Protein AF-A0A7S4R9F2-F1 (afdb_monomer_lite)

Radius of gyration: 23.57 Å; chains: 1; bounding box: 58×62×64 Å

pLDDT: mean 73.31, std 16.45, range [23.2, 95.12]

Foldseek 3Di:
DEKAKAKWFFQDDDDPWDWDDFQDDPVNLCVVLVVVVAQKWKADARTIGGHNDCARIDGDDVVQQADFGPDQDDPQATATRAHPDRIIIMIGDFPDFQPQQPWAADPLLQKTKTKTWHFDWDADPVRDIDTPFIWIFTWIARNVPRYTLHRHGHGPRATWGQWFQQPVQQWIKTKGWHDDPPDDQQDFTWIWIKIWHFPDSHSRDTDTDIDIGTDPCVPVLNVPQDPCNRGPVQVVVQSNQKAWEAQNLLQKIKIKRKAWDFPAFDPPPDGHTDTDPPQIWIWMWIAQPDPPDPPGTQGIGTGSWRFRHWYAQNVQQWIWTFTQDPVVRDTFIFTQWGWDDDVPDSDIHTDGDDDDDVVGGDDCPPPVCVPPPDDDDHNDRDDDD

Secondary structure (DSSP, 8-state):
--EEEEEEEESSS-----PPPS---HHHHHHHHHHTT-SEEEEETTEEEEES--TTEEE--GGGS-PBPSSPBGGGB--B---SSSEEEEEEE-SEE-TT---EEETTTTEEEEEEEEEEEEE-TTS-EEEEEEEEEEEEEETTT-SB-SSSPEE-SSEEEEEEEETTTTEEEEEEE---TT--TTPPP--EEEEEEE--SSGGG--EEEEEEE--TTSHHHHTS-GGGGSHHHHHHHHHH--EEEETTTTEEEEEEEE--EEEEETTSTTEEEE-TTS-EEEEEEEE--TT-S--EEEEEEESSEEEEEEEETTTTEEEEEEEETTTTEEEEEEEEEEEEPTT-S-EEEEE----HHHHB--TTSHHHHTS----SSSB-----

InterPro domains:
  IPR002889 Carbohydrate-binding WSC [PF01822] (12-83)
  IPR002889 Carbohydrate-binding WSC [PS51212] (1-94)
  IPR002889 Carbohydrate-binding WSC [SM00321] (7-94)

Structure (mmCIF, N/CA/C/O backbone):
data_AF-A0A7S4R9F2-F1
#
_entry.id   AF-A0A7S4R9F2-F1
#
loop_
_atom_site.group_PDB
_atom_site.id
_atom_site.type_symbol
_atom_site.label_atom_id
_atom_site.label_alt_id
_atom_site.label_comp_id
_atom_site.label_asym_id
_atom_site.label_entity_id
_atom_site.label_seq_id
_atom_site.pdbx_PDB_ins_code
_atom_site.Cartn_x
_atom_site.Cartn_y
_atom_site.Cartn_z
_atom_site.occupancy
_atom_site.B_iso_or_equiv
_atom_site.auth_seq_id
_atom_site.auth_comp_id
_atom_site.auth_asym_id
_atom_site.auth_atom_id
_atom_site.pdbx_PDB_model_num
ATOM 1 N N . ARG A 1 1 ? 19.552 -5.681 -4.177 1.00 35.41 1 ARG A N 1
ATOM 2 C CA . ARG A 1 1 ? 19.694 -4.278 -4.657 1.00 35.41 1 ARG A CA 1
ATOM 3 C C . ARG A 1 1 ? 18.880 -4.157 -5.921 1.00 35.41 1 ARG A C 1
ATOM 5 O O . ARG A 1 1 ? 18.944 -5.069 -6.739 1.00 35.41 1 ARG A O 1
ATOM 12 N N . ALA A 1 2 ? 18.025 -3.148 -5.997 1.00 32.84 2 ALA A N 1
ATOM 13 C CA . ALA A 1 2 ? 16.832 -3.223 -6.812 1.00 32.84 2 ALA A CA 1
ATOM 14 C C . ALA A 1 2 ? 16.840 -2.206 -7.950 1.00 32.84 2 ALA A C 1
ATOM 16 O O . ALA A 1 2 ? 16.777 -1.005 -7.709 1.00 32.84 2 ALA A O 1
ATOM 17 N N . ALA A 1 3 ? 16.939 -2.714 -9.181 1.00 36.19 3 ALA A N 1
ATOM 18 C CA . ALA A 1 3 ? 16.943 -1.911 -10.389 1.00 36.19 3 ALA A CA 1
ATOM 19 C C . ALA A 1 3 ? 15.542 -1.878 -11.017 1.00 36.19 3 ALA A C 1
ATOM 21 O O . ALA A 1 3 ? 15.025 -2.907 -11.448 1.00 36.19 3 ALA A O 1
ATOM 22 N N . ALA A 1 4 ? 14.958 -0.690 -11.089 1.00 38.25 4 ALA A N 1
ATOM 23 C CA . ALA A 1 4 ? 13.775 -0.375 -11.863 1.00 38.25 4 ALA A CA 1
ATOM 24 C C . ALA A 1 4 ? 14.193 0.112 -13.246 1.00 38.25 4 ALA A C 1
ATOM 26 O O . ALA A 1 4 ? 15.231 0.750 -13.426 1.00 38.25 4 ALA A O 1
ATOM 27 N N . ALA A 1 5 ? 13.399 -0.185 -14.256 1.00 42.94 5 ALA A N 1
ATOM 28 C CA . ALA A 1 5 ? 13.866 -0.082 -15.615 1.00 42.94 5 ALA A CA 1
ATOM 29 C C . ALA A 1 5 ? 12.990 0.922 -16.418 1.00 42.94 5 ALA A C 1
ATOM 31 O O . ALA A 1 5 ? 11.841 1.167 -16.064 1.00 42.94 5 ALA A O 1
ATOM 32 N N . ALA A 1 6 ? 13.500 1.573 -17.477 1.00 46.72 6 ALA A N 1
ATOM 33 C CA . ALA A 1 6 ? 12.680 2.357 -18.426 1.00 46.72 6 ALA A CA 1
ATOM 34 C C . ALA A 1 6 ? 12.941 1.970 -19.890 1.00 46.72 6 ALA A C 1
ATOM 36 O O . ALA A 1 6 ? 14.077 1.686 -20.263 1.00 46.72 6 ALA A O 1
ATOM 37 N N . LEU A 1 7 ? 11.893 1.960 -20.718 1.00 46.97 7 LEU A N 1
ATOM 38 C CA . LEU A 1 7 ? 11.946 1.519 -22.116 1.00 46.97 7 LEU A CA 1
ATOM 39 C C . LEU A 1 7 ? 11.982 2.726 -23.025 1.00 46.97 7 LEU A C 1
ATOM 41 O O . LEU A 1 7 ? 11.041 3.522 -23.040 1.00 46.97 7 LEU A O 1
ATOM 45 N N . LEU A 1 8 ? 13.100 2.898 -23.729 1.00 49.19 8 LEU A N 1
ATOM 46 C CA . LEU A 1 8 ? 13.343 4.133 -24.447 1.00 49.19 8 LEU A CA 1
ATOM 47 C C . LEU A 1 8 ? 13.969 3.932 -25.830 1.00 49.19 8 LEU A C 1
ATOM 49 O O . LEU A 1 8 ? 14.827 3.073 -26.022 1.00 49.19 8 LEU A O 1
ATOM 53 N N . ARG A 1 9 ? 13.605 4.804 -26.774 1.00 44.47 9 ARG A N 1
ATOM 54 C CA . ARG A 1 9 ? 14.249 4.936 -28.089 1.00 44.47 9 ARG A CA 1
ATOM 55 C C . ARG A 1 9 ? 15.193 6.132 -28.124 1.00 44.47 9 ARG A C 1
ATOM 57 O O . ARG A 1 9 ? 14.797 7.217 -27.701 1.00 44.47 9 ARG A O 1
ATOM 64 N N . ALA A 1 10 ? 16.400 5.958 -28.662 1.00 51.91 10 ALA A N 1
ATOM 65 C CA . ALA A 1 10 ? 17.353 7.059 -28.809 1.00 51.91 10 ALA A CA 1
ATOM 66 C C . ALA A 1 10 ? 16.898 8.082 -29.876 1.00 51.91 10 ALA A C 1
ATOM 68 O O . ALA A 1 10 ? 16.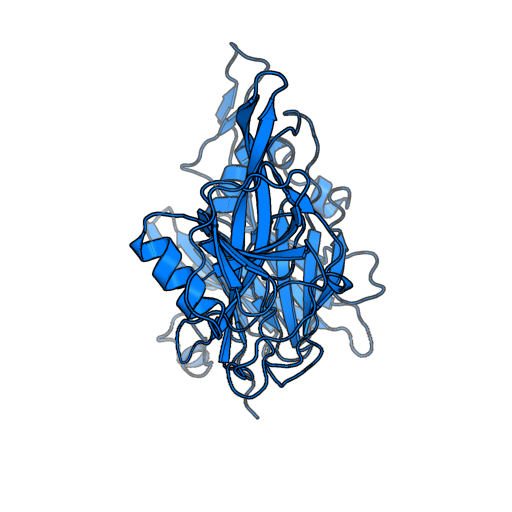491 7.701 -30.974 1.00 51.91 10 ALA A O 1
ATOM 69 N N . THR A 1 11 ? 16.978 9.382 -29.574 1.00 45.41 11 THR A N 1
ATOM 70 C CA . THR A 1 11 ? 16.598 10.482 -30.485 1.00 45.41 11 THR A CA 1
ATOM 71 C C . THR A 1 11 ? 17.783 11.103 -31.227 1.00 45.41 11 THR A C 1
ATOM 73 O O . THR A 1 11 ? 17.581 11.747 -32.255 1.00 45.41 11 THR A O 1
ATOM 76 N N . THR A 1 12 ? 19.019 10.887 -30.759 1.00 47.91 12 THR A N 1
ATOM 77 C CA . THR A 1 12 ? 20.265 11.351 -31.396 1.00 47.91 12 THR A CA 1
ATOM 78 C C . THR A 1 12 ? 21.432 10.389 -31.133 1.00 47.91 12 THR A C 1
ATOM 80 O O . THR A 1 12 ? 21.578 9.841 -30.043 1.00 47.91 12 THR A O 1
ATOM 83 N N . THR A 1 13 ? 22.287 10.183 -32.141 1.00 43.91 13 THR A N 1
ATOM 84 C CA . THR A 1 13 ? 23.328 9.132 -32.211 1.00 43.91 13 THR A CA 1
ATOM 85 C C . THR A 1 13 ? 24.638 9.453 -31.475 1.00 43.91 13 THR A C 1
ATOM 87 O O . THR A 1 13 ? 25.680 8.879 -31.783 1.00 43.91 13 THR A O 1
ATOM 90 N N . THR A 1 14 ? 24.629 10.380 -30.520 1.00 42.19 14 THR A N 1
ATOM 91 C CA . THR A 1 14 ? 25.830 10.803 -29.782 1.00 42.19 14 THR A CA 1
ATOM 92 C C . THR A 1 14 ? 25.639 10.632 -28.283 1.00 42.19 14 THR A C 1
ATOM 94 O O . THR A 1 14 ? 25.593 11.584 -27.509 1.00 42.19 14 THR A O 1
ATOM 97 N N . THR A 1 15 ? 25.551 9.381 -27.852 1.00 46.16 15 THR A N 1
ATOM 98 C CA . THR A 1 15 ? 25.905 8.997 -26.487 1.00 46.16 15 THR A CA 1
ATOM 99 C C . THR A 1 15 ? 27.389 8.632 -26.480 1.00 46.16 15 THR A C 1
ATOM 101 O O . THR A 1 15 ? 27.856 7.834 -27.287 1.00 46.16 15 THR A O 1
ATOM 104 N N . THR A 1 16 ? 28.171 9.250 -25.596 1.00 41.84 16 THR A N 1
ATOM 105 C CA . THR A 1 16 ? 29.526 8.794 -25.261 1.00 41.84 16 THR A CA 1
ATOM 106 C C . THR A 1 16 ? 29.405 7.425 -24.602 1.00 41.84 16 THR A C 1
ATOM 108 O O . THR A 1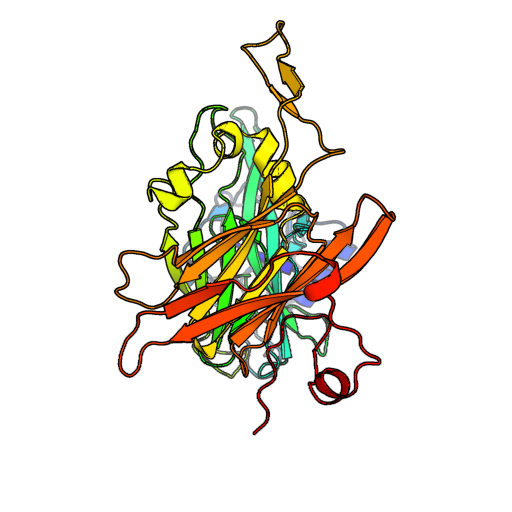 16 ? 29.172 7.323 -23.402 1.00 41.84 16 THR A O 1
ATOM 111 N N . THR A 1 17 ? 29.457 6.374 -25.415 1.00 48.97 17 THR A N 1
ATOM 112 C CA . THR A 1 17 ? 29.222 4.991 -25.001 1.00 48.97 17 THR A CA 1
ATOM 113 C C . THR A 1 17 ? 30.535 4.234 -24.907 1.00 48.97 17 THR A C 1
ATOM 115 O O . THR A 1 17 ? 31.185 3.994 -25.924 1.00 48.97 17 THR A O 1
ATOM 118 N N . THR A 1 18 ? 30.900 3.798 -23.705 1.00 50.59 18 THR A N 1
ATOM 119 C CA . THR A 1 18 ? 31.912 2.754 -23.527 1.00 50.59 18 THR A CA 1
ATOM 120 C C . THR A 1 18 ? 31.219 1.410 -23.741 1.00 50.59 18 THR A C 1
ATOM 122 O O . THR A 1 18 ? 30.447 0.974 -22.894 1.00 50.59 18 THR A O 1
ATOM 125 N N . THR A 1 19 ? 31.422 0.777 -24.898 1.00 52.66 19 THR A N 1
ATOM 126 C CA . THR A 1 19 ? 30.889 -0.566 -25.173 1.00 52.66 19 THR A CA 1
ATOM 127 C C . THR A 1 19 ? 31.690 -1.610 -24.401 1.00 52.66 19 THR A C 1
ATOM 129 O O . THR A 1 19 ? 32.893 -1.755 -24.617 1.00 52.66 19 THR A O 1
ATOM 132 N N . LEU A 1 20 ? 31.015 -2.321 -23.505 1.00 57.25 20 LEU A N 1
ATOM 133 C CA . LEU A 1 20 ? 31.556 -3.409 -22.688 1.00 57.25 20 LEU A CA 1
ATOM 134 C C . LEU A 1 20 ? 31.376 -4.779 -23.386 1.00 57.25 20 LEU A C 1
ATOM 136 O O . LEU A 1 20 ? 30.628 -4.854 -24.364 1.00 57.25 20 LEU A O 1
ATOM 140 N N . PRO A 1 21 ? 32.081 -5.850 -22.954 1.00 53.88 21 PRO A N 1
ATOM 141 C CA . PRO A 1 21 ? 32.086 -7.136 -23.656 1.00 53.88 21 PRO A CA 1
ATOM 142 C C . PRO A 1 21 ? 30.691 -7.745 -23.871 1.00 53.88 21 PRO A C 1
ATOM 144 O O . PRO A 1 21 ? 29.784 -7.579 -23.061 1.00 53.88 21 PRO A O 1
ATOM 147 N N . ALA A 1 22 ? 30.543 -8.463 -24.988 1.00 55.66 22 ALA A N 1
ATOM 148 C CA . ALA A 1 22 ? 29.293 -9.087 -25.406 1.00 55.66 22 ALA A CA 1
ATOM 149 C C . ALA A 1 22 ? 28.888 -10.241 -24.471 1.00 55.66 22 ALA A C 1
ATOM 151 O O . ALA A 1 22 ? 29.728 -11.062 -24.109 1.00 55.66 22 ALA A O 1
ATOM 152 N N . ALA A 1 23 ? 27.585 -10.310 -24.180 1.00 55.31 23 ALA A N 1
ATOM 153 C CA . ALA A 1 23 ? 26.883 -11.237 -23.279 1.00 55.31 23 ALA A CA 1
ATOM 154 C C . ALA A 1 23 ? 26.748 -10.766 -21.820 1.00 55.31 23 ALA A C 1
ATOM 156 O O . ALA A 1 23 ? 26.814 -11.571 -20.896 1.00 55.31 23 ALA A O 1
ATOM 157 N N . MET A 1 24 ? 26.498 -9.469 -21.620 1.00 65.62 24 MET A N 1
ATOM 158 C CA . MET A 1 24 ? 26.121 -8.949 -20.306 1.00 65.62 24 MET A CA 1
ATOM 159 C C . MET A 1 24 ? 24.630 -9.128 -20.049 1.00 65.62 24 MET A C 1
ATOM 161 O O . MET A 1 24 ? 23.793 -8.725 -20.858 1.00 65.62 24 MET A O 1
ATOM 165 N N . ASP A 1 25 ? 24.307 -9.708 -18.897 1.00 72.75 25 ASP A N 1
ATOM 166 C CA . ASP A 1 25 ? 22.967 -9.609 -18.338 1.00 72.75 25 ASP A CA 1
ATOM 167 C C . ASP A 1 25 ? 22.758 -8.226 -17.675 1.00 72.75 25 ASP A C 1
ATOM 169 O O . ASP A 1 25 ? 23.725 -7.529 -17.354 1.00 72.75 25 ASP A O 1
ATOM 173 N N . PRO A 1 26 ? 21.505 -7.794 -17.458 1.00 74.62 26 PRO A N 1
ATOM 174 C CA . PRO A 1 26 ? 21.222 -6.502 -16.842 1.00 74.62 26 PRO A CA 1
ATOM 175 C C . PRO A 1 26 ? 21.815 -6.257 -15.459 1.00 74.62 26 PRO A C 1
ATOM 177 O O . PRO A 1 26 ? 22.094 -5.104 -15.148 1.00 74.62 26 PRO A O 1
ATOM 180 N N . VAL A 1 27 ? 22.027 -7.289 -14.637 1.00 73.31 27 VAL A N 1
ATOM 181 C CA . VAL A 1 27 ? 22.677 -7.114 -13.329 1.00 73.31 27 VAL A CA 1
ATOM 182 C C . VAL A 1 27 ? 24.151 -6.846 -13.522 1.00 73.31 27 VAL A C 1
ATOM 184 O O . VAL A 1 27 ? 24.624 -5.843 -13.020 1.00 73.31 27 VAL A O 1
ATOM 187 N N . GLN A 1 28 ? 24.844 -7.628 -14.345 1.00 77.00 28 GLN A N 1
ATOM 188 C CA . GLN A 1 28 ? 26.242 -7.347 -14.666 1.00 77.00 28 GLN A CA 1
ATOM 189 C C . GLN A 1 28 ? 26.408 -5.957 -15.284 1.00 77.00 28 GLN A C 1
ATOM 191 O O . GLN A 1 28 ? 27.326 -5.224 -14.930 1.00 77.00 28 GLN A O 1
ATOM 196 N N . CYS A 1 29 ? 25.505 -5.570 -16.188 1.00 77.94 29 CYS A N 1
ATOM 197 C CA . CYS A 1 29 ? 25.522 -4.237 -16.776 1.00 77.94 29 CYS A CA 1
ATOM 198 C C . CYS A 1 29 ? 25.295 -3.146 -15.715 1.00 77.94 29 CYS A C 1
ATOM 200 O O . CYS A 1 29 ? 26.031 -2.162 -15.689 1.00 77.94 29 CYS A O 1
ATOM 202 N N . SER A 1 30 ? 24.330 -3.344 -14.811 1.00 78.38 30 SER A N 1
ATOM 203 C CA . SER A 1 30 ? 24.055 -2.423 -13.701 1.00 78.38 30 SER A CA 1
ATOM 204 C C . SER A 1 30 ? 25.239 -2.316 -12.744 1.00 78.38 30 SER A C 1
ATOM 206 O O . SER A 1 30 ? 25.692 -1.205 -12.496 1.00 78.38 30 SER A O 1
ATOM 208 N N . ASP A 1 31 ? 25.809 -3.440 -12.309 1.00 76.00 31 ASP A N 1
ATOM 209 C CA . ASP A 1 31 ? 26.968 -3.503 -11.414 1.00 76.00 31 ASP A CA 1
ATOM 210 C C . ASP A 1 31 ? 28.178 -2.777 -12.019 1.00 76.00 31 ASP A C 1
ATOM 212 O O . ASP A 1 31 ? 28.886 -2.026 -11.342 1.00 76.00 31 ASP A O 1
ATOM 216 N N . ILE A 1 32 ? 28.417 -2.957 -13.323 1.00 82.06 32 ILE A N 1
ATOM 217 C CA . ILE A 1 32 ? 29.512 -2.271 -14.008 1.00 82.06 32 ILE A CA 1
ATOM 218 C C . ILE A 1 32 ? 29.232 -0.771 -14.103 1.00 82.06 32 ILE A C 1
ATOM 220 O O . ILE A 1 32 ? 30.123 0.025 -13.795 1.00 82.06 32 ILE A O 1
ATOM 224 N N . CYS A 1 33 ? 28.025 -0.360 -14.493 1.00 77.81 33 CYS A N 1
ATOM 225 C CA . CYS A 1 33 ? 27.679 1.057 -14.558 1.00 77.81 33 CYS A CA 1
ATOM 226 C C . CYS A 1 33 ? 27.759 1.729 -13.181 1.00 77.81 33 CYS A C 1
ATOM 228 O O . CYS A 1 33 ? 28.350 2.806 -13.077 1.00 77.81 33 CYS A O 1
ATOM 230 N N . GLU A 1 34 ? 27.291 1.060 -12.126 1.00 76.94 34 GLU A N 1
ATOM 231 C CA . GLU A 1 34 ? 27.415 1.503 -10.735 1.00 76.94 34 GLU A CA 1
ATOM 232 C C . GLU A 1 34 ? 28.893 1.665 -10.349 1.00 76.94 34 GLU A C 1
ATOM 234 O O . GLU A 1 34 ? 29.295 2.726 -9.863 1.00 76.94 34 GLU A O 1
ATOM 239 N N . SER A 1 35 ? 29.743 0.671 -10.652 1.00 80.12 35 SER A N 1
ATOM 240 C CA . SER A 1 35 ? 31.187 0.728 -10.367 1.00 80.12 35 SER A CA 1
ATOM 241 C C . SER A 1 35 ? 31.888 1.905 -11.059 1.00 80.12 35 SER A C 1
ATOM 243 O O . SER A 1 35 ? 32.850 2.471 -10.533 1.00 80.12 35 SER A O 1
ATOM 245 N N . MET A 1 36 ? 31.362 2.322 -12.213 1.00 82.94 36 MET A N 1
ATOM 246 C CA . MET A 1 36 ? 31.824 3.478 -12.980 1.00 82.94 36 MET A CA 1
ATOM 247 C C . MET A 1 36 ? 31.115 4.787 -12.596 1.00 82.94 36 MET A C 1
ATOM 249 O O . MET A 1 36 ? 31.380 5.819 -13.210 1.00 82.94 36 MET A O 1
ATOM 253 N N . ARG A 1 37 ? 30.251 4.775 -11.572 1.00 81.25 37 ARG A N 1
ATOM 254 C CA . ARG A 1 37 ? 29.457 5.920 -11.088 1.00 81.25 37 ARG A CA 1
ATOM 255 C C . ARG A 1 37 ? 28.469 6.476 -12.119 1.00 81.25 37 ARG A C 1
ATOM 257 O O . ARG A 1 37 ? 28.209 7.680 -12.164 1.00 81.25 37 ARG A O 1
ATOM 264 N N . PHE A 1 38 ? 27.906 5.600 -12.940 1.00 78.44 38 PHE A N 1
ATOM 265 C CA . PHE A 1 38 ? 26.765 5.902 -13.794 1.00 78.44 38 PHE A CA 1
ATOM 266 C C . PHE A 1 38 ? 25.489 5.351 -13.140 1.00 78.44 38 PHE A C 1
ATOM 268 O O . PHE A 1 38 ? 25.434 4.156 -12.867 1.00 78.44 38 PHE A O 1
ATOM 275 N N . PRO A 1 39 ? 24.459 6.184 -12.911 1.00 71.19 39 PRO A N 1
ATOM 276 C CA . PRO A 1 39 ? 23.239 5.768 -12.212 1.00 71.19 39 PRO A CA 1
ATOM 277 C C . PRO A 1 39 ? 22.301 4.898 -13.062 1.00 71.19 39 PRO A C 1
ATOM 279 O O . PRO A 1 39 ? 21.331 4.353 -12.546 1.00 71.19 39 PRO A O 1
ATOM 282 N N . ILE A 1 40 ? 22.537 4.810 -14.375 1.00 75.12 40 ILE A N 1
ATOM 283 C CA . ILE A 1 40 ? 21.644 4.132 -15.313 1.00 75.12 40 ILE A CA 1
ATOM 284 C C . ILE A 1 40 ? 22.456 3.192 -16.207 1.00 75.12 40 ILE A C 1
ATOM 286 O O . ILE A 1 40 ? 23.422 3.607 -16.851 1.00 75.12 40 ILE A O 1
ATOM 290 N N . ALA A 1 41 ? 22.007 1.948 -16.304 1.00 79.69 41 ALA A N 1
ATOM 291 C CA . ALA A 1 41 ? 22.511 0.919 -17.198 1.00 79.69 41 ALA A CA 1
ATOM 292 C C . ALA A 1 41 ? 21.502 0.649 -18.320 1.00 79.69 41 ALA A C 1
ATOM 294 O O . ALA A 1 41 ? 20.376 0.254 -18.075 1.00 79.69 41 ALA A O 1
ATOM 295 N N . GLY A 1 42 ? 21.875 0.873 -19.570 1.00 83.12 42 GLY A N 1
ATOM 296 C CA . GLY A 1 42 ? 21.072 0.580 -20.750 1.00 83.12 42 GLY A CA 1
ATOM 297 C C . GLY A 1 42 ? 21.542 -0.678 -21.457 1.00 83.12 42 GLY A C 1
ATOM 298 O O . GLY A 1 42 ? 22.736 -0.848 -21.681 1.00 83.12 42 GLY A O 1
ATOM 299 N N . LEU A 1 43 ? 20.607 -1.523 -21.879 1.00 81.00 43 LEU A N 1
ATOM 300 C CA . LEU A 1 43 ? 20.881 -2.674 -22.730 1.00 81.00 43 LEU A CA 1
ATOM 301 C C . LEU A 1 43 ? 20.220 -2.525 -24.097 1.00 81.00 43 LEU A C 1
ATOM 303 O O . LEU A 1 43 ? 19.062 -2.124 -24.195 1.00 81.00 43 LEU A O 1
ATOM 307 N N . ARG A 1 44 ? 20.979 -2.872 -25.142 1.00 85.38 44 ARG A N 1
ATOM 308 C CA . ARG A 1 44 ? 20.517 -3.011 -26.533 1.00 85.38 44 ARG A CA 1
ATOM 309 C C . ARG A 1 44 ? 21.137 -4.267 -27.141 1.00 85.38 44 ARG A C 1
ATOM 311 O O . ARG A 1 44 ? 22.321 -4.289 -27.506 1.00 85.38 44 ARG A O 1
ATOM 318 N N . GLY A 1 45 ? 20.343 -5.324 -27.228 1.00 79.94 45 GLY A N 1
ATOM 319 C CA . GLY A 1 45 ? 20.824 -6.692 -27.350 1.00 79.94 45 GLY A CA 1
ATOM 320 C C . GLY A 1 45 ? 21.820 -7.021 -26.234 1.00 79.94 45 GLY A C 1
ATOM 321 O O . GLY A 1 45 ? 21.631 -6.680 -25.073 1.00 79.94 45 GLY A O 1
ATOM 322 N N . MET A 1 46 ? 22.944 -7.623 -26.606 1.00 77.38 46 MET A N 1
ATOM 323 C CA . MET A 1 46 ? 24.011 -7.995 -25.668 1.00 77.38 46 MET A CA 1
ATOM 324 C C . MET A 1 46 ? 24.935 -6.837 -25.253 1.00 77.38 46 MET A C 1
ATOM 326 O O . MET A 1 46 ? 25.935 -7.079 -24.578 1.00 77.38 46 MET A O 1
ATOM 330 N N . ASN A 1 47 ? 24.664 -5.612 -25.710 1.00 84.19 47 ASN A N 1
ATOM 331 C CA . ASN A 1 47 ? 25.519 -4.460 -25.444 1.00 84.19 47 ASN A CA 1
ATOM 332 C C . ASN A 1 47 ? 25.032 -3.714 -24.204 1.00 84.19 47 ASN A C 1
ATOM 334 O O . ASN A 1 47 ? 23.863 -3.329 -24.142 1.00 84.19 47 ASN A O 1
ATOM 338 N N . CYS A 1 48 ? 25.954 -3.462 -23.278 1.00 82.62 48 CYS A N 1
ATOM 339 C CA . CYS A 1 48 ? 25.741 -2.637 -22.097 1.00 82.62 48 CYS A CA 1
ATOM 340 C C . CYS A 1 48 ? 26.194 -1.189 -22.341 1.00 82.62 48 CYS A C 1
ATOM 342 O O . CYS A 1 48 ? 27.236 -0.946 -22.957 1.00 82.62 48 CYS A O 1
ATOM 344 N N . TYR A 1 49 ? 25.417 -0.237 -21.831 1.00 86.06 49 TYR A N 1
ATOM 345 C CA . TYR A 1 49 ? 25.628 1.198 -21.957 1.00 86.06 49 TYR A CA 1
ATOM 346 C C . TYR A 1 49 ? 25.446 1.874 -20.608 1.00 86.06 49 TYR A C 1
ATOM 348 O O . TYR A 1 49 ? 24.394 1.754 -20.000 1.00 86.06 49 TYR A O 1
ATOM 356 N N . CYS A 1 50 ? 26.419 2.658 -20.168 1.00 84.25 50 CYS A N 1
ATOM 357 C CA . CYS A 1 50 ? 26.300 3.401 -18.919 1.00 84.25 50 CYS A CA 1
ATOM 358 C C . CYS A 1 50 ? 25.930 4.854 -19.203 1.00 84.25 50 CYS A C 1
ATOM 360 O O . CYS A 1 50 ? 26.576 5.529 -20.006 1.00 84.25 50 CYS A O 1
ATOM 362 N N . LEU A 1 51 ? 24.844 5.318 -18.589 1.00 78.12 51 LEU A N 1
ATOM 363 C CA . LEU A 1 51 ? 24.210 6.596 -18.881 1.00 78.12 51 LEU A CA 1
ATOM 364 C C . LEU A 1 51 ? 24.144 7.452 -17.615 1.00 78.12 51 LEU A C 1
ATOM 366 O O . LEU A 1 51 ? 23.781 6.985 -16.540 1.00 78.12 51 LEU A O 1
ATOM 370 N N . HIS A 1 52 ? 24.464 8.739 -17.755 1.00 77.06 52 HIS A N 1
ATOM 371 C CA . HIS A 1 52 ? 24.213 9.727 -16.702 1.00 77.06 52 HIS A CA 1
ATOM 372 C C . HIS A 1 52 ? 22.779 10.263 -16.739 1.00 77.06 52 HIS A C 1
ATOM 374 O O . HIS A 1 52 ? 22.318 10.853 -15.770 1.00 77.06 52 HIS A O 1
ATOM 380 N N . SER A 1 53 ? 22.083 10.120 -17.872 1.00 69.56 53 SER A N 1
ATOM 381 C CA . SER A 1 53 ? 20.747 10.680 -18.055 1.00 69.56 53 SER A CA 1
ATOM 382 C C . SER A 1 53 ? 19.977 10.015 -19.196 1.00 69.56 53 SER A C 1
ATOM 384 O O . SER A 1 53 ? 20.560 9.498 -20.150 1.00 69.56 53 SER A O 1
ATOM 386 N N . ARG A 1 54 ? 18.647 10.132 -19.125 1.00 73.44 54 ARG A N 1
ATOM 387 C CA . ARG A 1 54 ? 17.660 9.711 -20.129 1.00 73.44 54 ARG A CA 1
ATOM 388 C C . ARG A 1 54 ? 17.328 10.809 -21.161 1.00 73.44 54 ARG A C 1
ATOM 390 O O . ARG A 1 54 ? 16.316 10.722 -21.837 1.00 73.44 54 ARG A O 1
ATOM 397 N N . ARG A 1 55 ? 18.129 11.877 -21.289 1.00 65.44 55 ARG A N 1
ATOM 398 C CA . ARG A 1 55 ? 17.806 13.043 -22.152 1.00 65.44 55 ARG A CA 1
ATOM 399 C C . ARG A 1 55 ? 17.483 12.689 -23.601 1.00 65.44 55 ARG A C 1
ATOM 401 O O . ARG A 1 55 ? 16.539 13.216 -24.177 1.00 65.44 55 ARG A O 1
ATOM 408 N N . ASN A 1 56 ? 18.308 11.837 -24.195 1.00 69.75 56 ASN A N 1
ATOM 409 C CA . ASN A 1 56 ? 18.251 11.541 -25.625 1.00 69.75 56 ASN A CA 1
ATOM 410 C C . ASN A 1 56 ? 17.356 10.338 -25.901 1.00 69.75 56 ASN A C 1
ATOM 412 O O . ASN A 1 56 ? 17.603 9.591 -26.837 1.00 69.75 56 ASN A O 1
ATOM 416 N N . PHE A 1 57 ? 16.368 10.117 -25.044 1.00 70.12 57 PHE A N 1
ATOM 417 C CA . PHE A 1 57 ? 15.585 8.907 -25.007 1.00 70.12 57 PHE A CA 1
ATOM 418 C C . PHE A 1 57 ? 14.099 9.251 -24.897 1.00 70.12 57 PHE A C 1
ATOM 420 O O . PHE A 1 57 ? 13.706 10.135 -24.140 1.00 70.12 57 PHE A O 1
ATOM 427 N N . THR A 1 58 ? 13.261 8.562 -25.664 1.00 69.75 58 THR A N 1
ATOM 428 C CA . THR A 1 58 ? 11.802 8.743 -25.653 1.00 69.75 58 THR A CA 1
ATOM 429 C C . THR A 1 58 ? 11.124 7.463 -25.202 1.00 69.75 58 THR A C 1
ATOM 431 O O . THR A 1 58 ? 11.507 6.404 -25.684 1.00 69.75 58 THR A O 1
ATOM 434 N N . ALA A 1 59 ? 10.135 7.564 -24.306 1.00 68.38 59 ALA A N 1
ATOM 435 C CA . ALA A 1 59 ? 9.317 6.434 -23.856 1.00 68.38 59 ALA A CA 1
ATOM 436 C C . ALA A 1 59 ? 8.662 5.723 -25.038 1.00 68.38 59 ALA A C 1
ATOM 438 O O . ALA A 1 59 ? 8.103 6.367 -25.927 1.00 68.38 59 ALA A O 1
ATOM 439 N N . VAL A 1 60 ? 8.763 4.399 -25.040 1.00 69.56 60 VAL A N 1
ATOM 440 C CA . VAL A 1 60 ? 8.192 3.526 -26.067 1.00 69.56 60 VAL A CA 1
ATOM 441 C C . VAL A 1 60 ? 7.444 2.369 -25.422 1.00 69.56 60 VAL A C 1
ATOM 443 O O . VAL A 1 60 ? 7.647 2.068 -24.247 1.00 69.56 60 VAL A O 1
ATOM 446 N N . ASP A 1 61 ? 6.562 1.750 -26.204 1.00 63.28 61 ASP A N 1
ATOM 447 C CA . ASP A 1 61 ? 5.806 0.570 -25.790 1.00 63.28 61 ASP A CA 1
ATOM 448 C C . ASP A 1 61 ? 6.743 -0.590 -25.421 1.00 63.28 61 ASP A C 1
ATOM 450 O O . ASP A 1 61 ? 7.782 -0.786 -26.060 1.00 63.28 61 ASP A O 1
ATOM 454 N N . GLN A 1 62 ? 6.368 -1.369 -24.403 1.00 63.56 62 GLN A N 1
ATOM 455 C CA . GLN A 1 62 ? 7.176 -2.483 -23.919 1.00 63.56 62 GLN A CA 1
ATOM 456 C C . GLN A 1 62 ? 7.409 -3.567 -24.964 1.00 63.56 62 GLN A C 1
ATOM 458 O O . GLN A 1 62 ? 8.500 -4.138 -25.004 1.00 63.56 62 GLN A O 1
ATOM 463 N N . ALA A 1 63 ? 6.444 -3.791 -25.854 1.00 68.31 63 ALA A N 1
ATOM 464 C CA . ALA A 1 63 ? 6.569 -4.747 -26.947 1.00 68.31 63 ALA A CA 1
ATOM 465 C C . ALA A 1 63 ? 7.697 -4.391 -27.934 1.00 68.31 63 ALA A C 1
ATOM 467 O O . ALA A 1 63 ? 8.098 -5.224 -28.736 1.00 68.31 63 ALA A O 1
ATOM 468 N N . LEU A 1 64 ? 8.223 -3.159 -27.900 1.00 73.31 64 LEU A N 1
ATOM 469 C CA . LEU A 1 64 ? 9.354 -2.742 -28.734 1.00 73.31 64 LEU A CA 1
ATOM 470 C C . LEU A 1 64 ? 10.713 -3.009 -28.080 1.00 73.31 64 LEU A C 1
ATOM 472 O O . LEU A 1 64 ? 11.735 -2.832 -28.740 1.00 73.31 64 LEU A O 1
ATOM 476 N N . CYS A 1 65 ? 10.735 -3.427 -26.814 1.00 72.62 65 CYS A N 1
ATOM 477 C CA . CYS A 1 65 ? 11.934 -3.709 -26.031 1.00 72.62 65 CYS A CA 1
ATOM 478 C C . CYS A 1 65 ? 11.858 -5.091 -25.358 1.00 72.62 65 CYS A C 1
ATOM 480 O O . CYS A 1 65 ? 12.232 -5.240 -24.195 1.00 72.62 65 CYS A O 1
ATOM 482 N N . ASP A 1 66 ? 11.344 -6.086 -26.075 1.00 72.00 66 ASP A N 1
ATOM 483 C CA . ASP A 1 66 ? 11.040 -7.425 -25.571 1.00 72.00 66 ASP A CA 1
ATOM 484 C C . ASP A 1 66 ? 12.126 -8.473 -25.887 1.00 72.00 66 ASP A C 1
ATOM 486 O O . ASP A 1 66 ? 11.923 -9.664 -25.643 1.00 72.00 66 ASP A O 1
ATOM 490 N N . ILE A 1 67 ? 13.299 -8.064 -26.397 1.00 76.44 67 ILE A N 1
ATOM 491 C CA . ILE A 1 67 ? 14.370 -9.010 -26.737 1.00 76.44 67 ILE A CA 1
ATOM 492 C C . ILE A 1 67 ? 14.876 -9.672 -25.451 1.00 76.44 67 ILE A C 1
ATOM 494 O O . ILE A 1 67 ? 15.407 -8.977 -24.580 1.00 76.44 67 ILE A O 1
ATOM 498 N N . PRO A 1 68 ? 14.801 -11.008 -25.326 1.00 73.25 68 PRO A N 1
ATOM 499 C CA . PRO A 1 68 ? 15.314 -11.694 -24.155 1.00 73.25 68 PRO A CA 1
ATOM 500 C C . PRO A 1 68 ? 16.845 -11.643 -24.126 1.00 73.25 68 PRO A C 1
ATOM 502 O O . PRO A 1 68 ? 17.524 -11.763 -25.149 1.00 73.25 68 PRO A O 1
ATOM 505 N N . CYS A 1 69 ? 17.408 -11.497 -22.934 1.00 72.62 69 CYS A N 1
ATOM 506 C CA . CYS A 1 69 ? 18.840 -11.644 -22.719 1.00 72.62 69 CYS A CA 1
ATOM 507 C C . CYS A 1 69 ? 19.307 -13.086 -22.986 1.00 72.62 69 CYS A C 1
ATOM 509 O O . CYS A 1 69 ? 18.580 -14.046 -22.745 1.00 72.62 69 CYS A O 1
ATOM 511 N N . ALA A 1 70 ? 20.549 -13.239 -23.462 1.00 66.81 70 ALA A N 1
ATOM 512 C CA . ALA A 1 70 ? 21.117 -14.537 -23.851 1.00 66.81 70 ALA A CA 1
ATOM 513 C C . ALA A 1 70 ? 21.278 -15.527 -22.680 1.00 66.81 70 ALA A C 1
ATOM 515 O O . ALA A 1 70 ? 21.307 -16.738 -22.891 1.00 66.81 70 ALA A O 1
ATOM 516 N N . VAL A 1 71 ? 21.393 -15.015 -21.454 1.00 61.81 71 VAL A N 1
ATOM 517 C CA . VAL A 1 71 ? 21.459 -15.819 -20.233 1.00 61.81 71 VAL A CA 1
ATOM 518 C C . VAL A 1 71 ? 20.063 -15.864 -19.625 1.00 61.81 71 VAL A C 1
ATOM 520 O O . VAL A 1 71 ? 19.486 -14.819 -19.320 1.00 61.81 71 VAL A O 1
ATOM 523 N N . GLN A 1 72 ? 19.525 -17.074 -19.453 1.00 51.12 72 GLN A N 1
ATOM 524 C CA . GLN A 1 72 ? 18.302 -17.275 -18.681 1.00 51.12 72 GLN A CA 1
ATOM 525 C C . GLN A 1 72 ? 18.543 -16.780 -17.258 1.00 51.12 72 GLN A C 1
ATOM 527 O O . GLN A 1 72 ? 19.494 -17.198 -16.595 1.00 51.12 72 GLN A O 1
ATOM 532 N N . TYR A 1 73 ? 17.692 -15.874 -16.802 1.00 46.88 73 TYR A N 1
ATOM 533 C CA . TYR A 1 73 ? 17.703 -15.401 -15.432 1.00 46.88 73 TYR A CA 1
ATOM 534 C C . TYR A 1 73 ? 16.697 -16.218 -14.613 1.00 46.88 73 TYR A C 1
ATOM 536 O O . TYR A 1 73 ? 15.725 -16.725 -15.172 1.00 46.88 73 TYR A O 1
ATOM 544 N N . PHE A 1 74 ? 17.000 -16.421 -13.324 1.00 41.31 74 PHE A N 1
ATOM 545 C CA . PHE A 1 74 ? 16.142 -17.029 -12.290 1.00 41.31 74 PHE A CA 1
ATOM 546 C C . PHE A 1 74 ? 15.033 -17.948 -12.821 1.00 41.31 74 PHE A C 1
ATOM 548 O O . PHE A 1 74 ? 13.920 -17.485 -13.061 1.00 41.31 74 PHE A O 1
ATOM 555 N N . ASN A 1 75 ? 15.357 -19.234 -13.021 1.00 40.50 75 ASN A N 1
ATOM 556 C CA . ASN A 1 75 ? 14.405 -20.303 -13.351 1.00 40.50 75 ASN A CA 1
ATOM 557 C C . ASN A 1 75 ? 13.268 -19.870 -14.302 1.00 40.50 75 ASN A C 1
ATOM 559 O O . ASN A 1 75 ? 12.107 -20.081 -13.992 1.00 40.50 75 ASN A O 1
ATOM 563 N N . ALA A 1 76 ? 13.640 -19.316 -15.465 1.00 39.34 76 ALA A N 1
ATOM 564 C CA . ALA A 1 76 ? 12.795 -18.945 -16.610 1.00 39.34 76 ALA A CA 1
ATOM 565 C C . ALA A 1 76 ? 12.324 -17.480 -16.726 1.00 39.34 76 ALA A C 1
ATOM 567 O O . ALA A 1 76 ? 11.694 -17.152 -17.730 1.00 39.34 76 ALA A O 1
ATOM 568 N N . THR A 1 77 ? 12.686 -16.569 -15.812 1.00 47.00 77 THR A N 1
ATOM 569 C CA . THR A 1 77 ? 12.418 -15.123 -15.995 1.00 47.00 77 THR A CA 1
ATOM 570 C C . THR A 1 77 ? 13.289 -14.573 -17.137 1.00 47.00 77 THR A C 1
ATOM 572 O O . THR A 1 77 ? 14.521 -14.573 -17.072 1.00 47.00 77 THR A O 1
ATOM 575 N N . THR A 1 78 ? 12.692 -14.091 -18.232 1.00 54.16 78 THR A N 1
ATOM 576 C CA . THR A 1 78 ? 13.460 -13.441 -19.307 1.00 54.16 78 THR A CA 1
ATOM 577 C C . THR A 1 78 ? 13.692 -11.979 -18.973 1.00 54.16 78 THR A C 1
ATOM 579 O O . THR A 1 78 ? 12.786 -11.158 -19.066 1.00 54.16 78 THR A O 1
ATOM 582 N N . ARG A 1 79 ? 14.928 -11.628 -18.617 1.00 61.28 79 ARG A N 1
ATOM 583 C CA . ARG A 1 79 ? 15.359 -10.229 -18.599 1.00 61.28 79 ARG A CA 1
ATOM 584 C C . ARG A 1 79 ? 15.320 -9.646 -20.011 1.00 61.28 79 ARG A C 1
ATOM 586 O O . ARG A 1 79 ? 15.727 -10.327 -20.953 1.00 61.28 79 ARG A O 1
ATOM 593 N N . PHE A 1 80 ? 14.894 -8.391 -20.146 1.00 72.50 80 PHE A N 1
ATOM 594 C CA . PHE A 1 80 ? 14.866 -7.712 -21.439 1.00 72.50 80 PHE A CA 1
ATOM 595 C C . PHE A 1 80 ? 16.180 -6.988 -21.712 1.00 72.50 80 PHE A C 1
ATOM 597 O O . PHE A 1 80 ? 16.640 -6.133 -20.956 1.00 72.50 80 PHE A O 1
ATOM 604 N N . CYS A 1 81 ? 16.793 -7.334 -22.824 1.00 76.31 81 CYS A N 1
ATOM 605 C CA . CYS A 1 81 ? 18.037 -6.773 -23.299 1.00 76.31 81 CYS A CA 1
ATOM 606 C C . CYS A 1 81 ? 17.756 -5.727 -24.389 1.00 76.31 81 CYS A C 1
ATOM 608 O O . CYS A 1 81 ? 18.445 -5.674 -25.399 1.00 76.31 81 CYS A O 1
ATOM 610 N N . GLY A 1 82 ? 16.733 -4.890 -24.211 1.00 78.69 82 GLY A N 1
ATOM 611 C CA . GLY A 1 82 ? 16.323 -3.879 -25.183 1.00 78.69 82 GLY A CA 1
ATOM 612 C C . GLY A 1 82 ? 15.473 -4.433 -26.320 1.00 78.69 82 GLY A C 1
ATOM 613 O O . GLY A 1 82 ? 14.793 -5.445 -26.184 1.00 78.69 82 GLY A O 1
ATOM 614 N N . GLY A 1 83 ? 15.489 -3.726 -27.446 1.00 77.88 83 GLY A N 1
ATOM 615 C CA . GLY A 1 83 ? 14.689 -4.031 -28.627 1.00 77.88 83 GLY A CA 1
ATOM 616 C C . GLY A 1 83 ? 15.509 -4.092 -29.908 1.00 77.88 83 GLY A C 1
ATOM 617 O O . GLY A 1 83 ? 16.721 -3.861 -29.914 1.00 77.88 83 GLY A O 1
ATOM 618 N N . ALA A 1 84 ? 14.850 -4.403 -31.023 1.00 78.00 84 ALA A N 1
ATOM 619 C CA . ALA A 1 84 ? 15.497 -4.368 -32.331 1.00 78.00 84 ALA A CA 1
ATOM 620 C C . ALA A 1 84 ? 15.827 -2.915 -32.705 1.00 78.00 84 ALA A C 1
ATOM 622 O O . ALA A 1 84 ? 14.964 -2.068 -32.560 1.00 78.00 84 ALA A O 1
ATOM 623 N N . SER A 1 85 ? 17.008 -2.617 -33.266 1.00 81.50 85 SER A N 1
ATOM 624 C CA . SER A 1 85 ? 17.448 -1.237 -33.585 1.00 81.50 85 SER A CA 1
ATOM 625 C C . SER A 1 85 ? 17.725 -0.387 -32.327 1.00 81.50 85 SER A C 1
ATOM 627 O O . SER A 1 85 ? 18.305 -0.899 -31.378 1.00 81.50 85 SER A O 1
ATOM 629 N N . ASP A 1 86 ? 17.399 0.910 -32.320 1.00 83.38 86 ASP A N 1
ATOM 630 C CA . ASP A 1 86 ? 17.767 1.892 -31.281 1.00 83.38 86 ASP A CA 1
ATOM 631 C C . ASP A 1 86 ? 16.829 1.897 -30.061 1.00 83.38 86 ASP A C 1
ATOM 633 O O . ASP A 1 86 ? 16.527 2.953 -29.499 1.00 83.38 86 ASP A O 1
ATOM 637 N N . TYR A 1 87 ? 16.363 0.715 -29.663 1.00 81.88 87 TYR A N 1
ATOM 638 C CA . TYR A 1 87 ? 15.470 0.505 -28.527 1.00 81.88 87 TYR A CA 1
ATOM 639 C C . TYR A 1 87 ? 16.242 -0.103 -27.362 1.00 81.88 87 TYR A C 1
ATOM 641 O O . TYR A 1 87 ? 16.924 -1.120 -27.507 1.00 81.88 87 TYR A O 1
ATOM 649 N N . TYR A 1 88 ? 16.141 0.541 -26.206 1.00 81.94 88 TYR A N 1
ATOM 650 C CA . TYR A 1 88 ? 16.950 0.237 -25.040 1.00 81.94 88 TYR A CA 1
ATOM 651 C C . TYR A 1 88 ? 16.069 -0.139 -23.854 1.00 81.94 88 TYR A C 1
ATOM 653 O O . TYR A 1 88 ? 15.063 0.519 -23.571 1.00 81.94 88 TYR A O 1
ATOM 661 N N . SER A 1 89 ? 16.513 -1.158 -23.123 1.00 76.88 89 SER A N 1
ATOM 662 C CA . SER A 1 89 ? 16.041 -1.464 -21.777 1.00 76.88 89 SER A CA 1
ATOM 663 C C . SER A 1 89 ? 16.985 -0.793 -20.794 1.00 76.88 89 SER A C 1
ATOM 665 O O . SER A 1 89 ? 18.122 -1.227 -20.635 1.00 76.88 89 SER A O 1
ATOM 667 N N . LEU A 1 90 ? 16.559 0.311 -20.188 1.00 76.31 90 LEU A N 1
ATOM 668 C CA . LEU A 1 90 ? 17.330 0.975 -19.138 1.00 76.31 90 LEU A CA 1
ATOM 669 C C . LEU A 1 90 ? 17.010 0.353 -17.795 1.00 76.31 90 LEU A C 1
ATOM 671 O O . LEU A 1 90 ? 15.853 0.047 -17.599 1.00 76.31 90 LEU A O 1
ATOM 675 N N . TYR A 1 91 ? 17.976 0.258 -16.895 1.00 72.94 91 TYR A N 1
ATOM 676 C CA . TYR A 1 91 ? 17.927 -0.261 -15.534 1.00 72.94 91 TYR A CA 1
ATOM 677 C C . TYR A 1 91 ? 18.596 0.777 -14.633 1.00 72.94 91 TYR A C 1
ATOM 679 O O . TYR A 1 91 ? 19.657 1.298 -14.970 1.00 72.94 91 TYR A O 1
ATOM 687 N N . GLN A 1 92 ? 17.972 1.130 -13.521 1.00 69.75 92 GLN A N 1
ATOM 688 C CA . GLN A 1 92 ? 18.494 2.091 -12.555 1.00 69.75 92 GLN A CA 1
ATOM 689 C C . GLN A 1 92 ? 18.004 1.735 -11.162 1.00 69.75 92 GLN A C 1
ATOM 691 O O . GLN A 1 92 ? 16.916 1.185 -11.021 1.00 69.75 92 GLN A O 1
ATOM 696 N N . GLU A 1 93 ? 18.755 2.085 -10.130 1.00 65.88 93 GLU A N 1
ATOM 697 C CA . GLU A 1 93 ? 18.221 2.005 -8.773 1.00 65.88 93 GLU A CA 1
ATOM 698 C C . GLU A 1 93 ? 17.021 2.958 -8.631 1.00 65.88 93 GLU A C 1
ATOM 700 O O . GLU A 1 93 ? 16.965 4.009 -9.277 1.00 65.88 93 GLU A O 1
ATOM 705 N N . PHE A 1 94 ? 16.010 2.563 -7.855 1.00 68.94 94 PHE A N 1
ATOM 706 C CA . PHE A 1 94 ? 14.936 3.492 -7.508 1.00 68.94 94 PHE A CA 1
ATOM 707 C C . PHE A 1 94 ? 15.468 4.563 -6.550 1.00 68.94 94 PHE A C 1
ATOM 709 O O . PHE A 1 94 ? 16.326 4.294 -5.709 1.00 68.94 94 PHE A O 1
ATOM 716 N N . ASP A 1 95 ? 14.940 5.778 -6.661 1.00 64.81 95 ASP A N 1
ATOM 717 C CA . ASP A 1 95 ? 15.431 6.924 -5.891 1.00 64.81 95 ASP A CA 1
ATOM 718 C C . ASP A 1 95 ? 14.834 6.953 -4.478 1.00 64.81 95 ASP A C 1
ATOM 720 O O . ASP A 1 95 ? 15.436 7.476 -3.540 1.00 64.81 95 ASP A O 1
ATOM 724 N N . PHE A 1 96 ? 13.630 6.394 -4.317 1.00 69.88 96 PHE A N 1
ATOM 725 C CA . PHE A 1 96 ? 12.865 6.509 -3.082 1.00 69.88 96 PHE A CA 1
ATOM 726 C C . PHE A 1 96 ? 11.920 5.319 -2.858 1.00 69.88 96 PHE A C 1
ATOM 728 O O . PHE A 1 96 ? 11.224 4.878 -3.771 1.00 69.88 96 PHE A O 1
ATOM 735 N N . VAL A 1 97 ? 11.841 4.840 -1.612 1.00 68.06 97 VAL A N 1
ATOM 736 C CA . VAL A 1 97 ? 10.759 3.965 -1.126 1.00 68.06 97 VAL A CA 1
ATOM 737 C C . VAL A 1 97 ? 9.926 4.778 -0.150 1.00 68.06 97 VAL A C 1
ATOM 739 O O . VAL A 1 97 ? 10.465 5.365 0.790 1.00 68.06 97 VAL A O 1
ATOM 742 N N . HIS A 1 98 ? 8.613 4.831 -0.366 1.00 64.62 98 HIS A N 1
ATOM 743 C CA . HIS A 1 98 ? 7.738 5.591 0.519 1.00 64.62 98 HIS A CA 1
ATOM 744 C C . HIS A 1 98 ? 7.600 4.888 1.872 1.00 64.62 98 HIS A C 1
ATOM 746 O O . HIS A 1 98 ? 7.292 3.703 1.920 1.00 64.62 98 HIS A O 1
ATOM 752 N N . SER A 1 99 ? 7.773 5.607 2.984 1.00 58.06 99 SER A N 1
ATOM 753 C CA . SER A 1 99 ? 7.723 5.025 4.339 1.00 58.06 99 SER A CA 1
ATOM 754 C C . SER A 1 99 ? 6.370 4.386 4.683 1.00 58.06 99 SER A C 1
ATOM 756 O O . SER A 1 99 ? 6.329 3.374 5.373 1.00 58.06 99 SER A O 1
ATOM 758 N N . GLY A 1 100 ? 5.269 4.945 4.167 1.00 58.50 100 GLY A N 1
ATOM 759 C CA . GLY A 1 100 ? 3.920 4.362 4.255 1.00 58.50 100 GLY A CA 1
ATOM 760 C C . GLY A 1 100 ? 3.651 3.196 3.287 1.00 58.50 100 GLY A C 1
ATOM 761 O O . GLY A 1 100 ? 2.636 2.512 3.409 1.00 58.50 100 GLY A O 1
ATOM 762 N N . ALA A 1 101 ? 4.545 2.931 2.331 1.00 57.19 101 ALA A N 1
ATOM 763 C CA . ALA A 1 101 ? 4.473 1.758 1.463 1.00 57.19 101 ALA A CA 1
ATOM 764 C C . ALA A 1 101 ? 5.163 0.566 2.132 1.00 57.19 101 ALA A C 1
ATOM 766 O O . ALA A 1 101 ? 6.142 0.024 1.616 1.00 57.19 101 ALA A O 1
ATOM 767 N N . GLN A 1 102 ? 4.655 0.177 3.306 1.00 67.44 102 GLN A N 1
ATOM 768 C CA . GLN A 1 102 ? 5.024 -1.094 3.919 1.00 67.44 102 GLN A CA 1
ATOM 769 C C . GLN A 1 102 ? 4.778 -2.180 2.873 1.00 67.44 102 GLN A C 1
ATOM 771 O O . GLN A 1 102 ? 3.679 -2.273 2.326 1.00 67.44 102 GLN A O 1
ATOM 776 N N . GLY A 1 103 ? 5.841 -2.893 2.506 1.00 82.62 103 GLY A N 1
ATOM 777 C CA . GLY A 1 103 ? 5.751 -3.937 1.501 1.00 82.62 103 GLY A CA 1
ATOM 778 C C . GLY A 1 103 ? 4.864 -5.090 1.961 1.00 82.62 103 GLY A C 1
ATOM 779 O O . GLY A 1 103 ? 4.518 -5.192 3.140 1.00 82.62 103 GLY A O 1
ATOM 780 N N . CYS A 1 104 ? 4.500 -5.963 1.030 1.00 88.00 104 CYS A N 1
ATOM 781 C CA . CYS A 1 104 ? 3.779 -7.187 1.343 1.00 88.00 104 CYS A CA 1
ATOM 782 C C . CYS A 1 104 ? 4.482 -8.414 0.781 1.00 88.00 104 CYS A C 1
ATOM 784 O O . CYS A 1 104 ? 5.117 -8.370 -0.273 1.00 88.00 104 CYS A O 1
ATOM 786 N N . LEU A 1 105 ? 4.379 -9.511 1.523 1.00 89.56 105 LEU A N 1
ATOM 787 C CA . LEU A 1 105 ? 4.970 -10.788 1.160 1.00 89.56 105 LEU A CA 1
ATOM 788 C C . LEU A 1 105 ? 3.920 -11.646 0.454 1.00 89.56 105 LEU A C 1
ATOM 790 O O . LEU A 1 105 ? 2.842 -11.884 0.981 1.00 89.56 105 LEU A O 1
ATOM 794 N N . ASP A 1 106 ? 4.277 -12.143 -0.721 1.00 89.06 106 ASP A N 1
ATOM 795 C CA . ASP A 1 106 ? 3.634 -13.267 -1.386 1.00 89.06 106 ASP A CA 1
ATOM 796 C C . ASP A 1 106 ? 4.378 -14.547 -0.994 1.00 89.06 106 ASP A C 1
ATOM 798 O O . ASP A 1 106 ? 5.478 -14.813 -1.505 1.00 89.06 106 ASP A O 1
ATOM 802 N N . PRO A 1 107 ? 3.816 -15.330 -0.060 1.00 85.38 107 PRO A N 1
ATOM 803 C CA . PRO A 1 107 ? 4.484 -16.501 0.481 1.00 85.38 107 PRO A CA 1
ATOM 804 C C . PRO A 1 107 ? 4.502 -17.668 -0.507 1.00 85.38 107 PRO A C 1
ATOM 806 O O . PRO A 1 107 ? 5.333 -18.555 -0.365 1.00 85.38 107 PRO A O 1
ATOM 809 N N . TRP A 1 108 ? 3.635 -17.691 -1.524 1.00 82.88 108 TRP A N 1
ATOM 810 C CA . TRP A 1 108 ? 3.623 -18.781 -2.502 1.00 82.88 108 TRP A CA 1
ATOM 811 C C . TRP A 1 108 ? 4.733 -18.650 -3.530 1.00 82.88 108 TRP A C 1
ATOM 813 O O . TRP A 1 108 ? 5.271 -19.653 -3.995 1.00 82.88 108 TRP A O 1
ATOM 823 N N . ARG A 1 109 ? 5.080 -17.412 -3.885 1.00 82.31 109 ARG A N 1
ATOM 824 C CA . ARG A 1 109 ? 6.128 -17.121 -4.870 1.00 82.31 109 ARG A CA 1
ATOM 825 C C . ARG A 1 109 ? 7.441 -16.672 -4.235 1.00 82.31 109 ARG A C 1
ATOM 827 O O . ARG A 1 109 ? 8.403 -16.447 -4.964 1.00 82.31 109 ARG A O 1
ATOM 834 N N . HIS A 1 110 ? 7.479 -16.532 -2.907 1.00 85.00 110 HIS A N 1
ATOM 835 C CA . HIS A 1 110 ? 8.614 -15.988 -2.157 1.00 85.00 110 HIS A CA 1
ATOM 836 C C . HIS A 1 110 ? 9.012 -14.595 -2.676 1.00 85.00 110 HIS A C 1
ATOM 838 O O . HIS A 1 110 ? 10.188 -14.308 -2.930 1.00 85.00 110 HIS A O 1
ATOM 844 N N . VAL A 1 111 ? 8.013 -13.723 -2.860 1.00 84.62 111 VAL A N 1
ATOM 845 C CA . VAL A 1 111 ? 8.188 -12.374 -3.418 1.00 84.62 111 VAL A CA 1
ATOM 846 C C . VAL A 1 111 ? 7.797 -11.318 -2.399 1.00 84.62 111 VAL A C 1
ATOM 848 O O . VAL A 1 111 ? 6.724 -11.374 -1.817 1.00 84.62 111 VAL A O 1
ATOM 851 N N . TRP A 1 112 ? 8.655 -10.324 -2.216 1.00 87.56 112 TRP A N 1
ATOM 852 C CA . TRP A 1 112 ? 8.362 -9.114 -1.467 1.00 87.56 112 TRP A CA 1
ATOM 853 C C . TRP A 1 112 ? 8.005 -7.985 -2.431 1.00 87.56 112 TRP A C 1
ATOM 855 O O . TRP A 1 112 ? 8.852 -7.555 -3.220 1.00 87.56 112 TRP A O 1
ATOM 865 N N . TYR A 1 113 ? 6.767 -7.504 -2.367 1.00 87.06 113 TYR A N 1
ATOM 866 C CA . TYR A 1 113 ? 6.295 -6.353 -3.127 1.00 87.06 113 TYR A CA 1
ATOM 867 C C . TYR A 1 113 ? 6.442 -5.068 -2.320 1.00 87.06 113 TYR A C 1
ATOM 869 O O . TYR A 1 113 ? 6.172 -5.046 -1.125 1.00 87.06 113 TYR A O 1
ATOM 877 N N . GLN A 1 114 ? 6.814 -3.973 -2.972 1.00 87.19 114 GLN A N 1
ATOM 878 C CA . GLN A 1 114 ? 6.886 -2.643 -2.366 1.00 87.19 114 GLN A CA 1
ATOM 879 C C . GLN A 1 114 ? 6.585 -1.560 -3.408 1.00 87.19 114 GLN A C 1
ATOM 881 O O . GLN A 1 114 ? 6.895 -1.728 -4.584 1.00 87.19 114 GLN A O 1
ATOM 886 N N . SER A 1 115 ? 6.003 -0.432 -2.997 1.00 86.00 115 SER A N 1
ATOM 887 C CA . SER A 1 115 ? 5.820 0.715 -3.895 1.00 86.00 115 SER A CA 1
ATOM 888 C C . SER A 1 115 ? 7.068 1.593 -3.869 1.00 86.00 115 SER A C 1
ATOM 890 O O . SER A 1 115 ? 7.434 2.139 -2.825 1.00 86.00 115 SER A O 1
ATOM 892 N N . VAL A 1 116 ? 7.699 1.764 -5.027 1.00 81.62 116 VAL A N 1
ATOM 893 C CA . VAL A 1 116 ? 8.918 2.563 -5.198 1.00 81.62 116 VAL A CA 1
ATOM 894 C C . VAL A 1 116 ? 8.669 3.732 -6.136 1.00 81.62 116 VAL A C 1
ATOM 896 O O . VAL A 1 116 ? 7.803 3.680 -7.013 1.00 81.62 116 VAL A O 1
ATOM 899 N N . ALA A 1 117 ? 9.440 4.794 -5.948 1.00 80.00 117 ALA A N 1
ATOM 900 C CA . ALA A 1 117 ? 9.426 5.966 -6.798 1.00 80.00 117 ALA A CA 1
ATOM 901 C C . ALA A 1 117 ? 10.768 6.146 -7.500 1.00 80.00 117 ALA A C 1
ATOM 903 O O . ALA A 1 117 ? 11.844 5.967 -6.928 1.00 80.00 117 ALA A O 1
ATOM 904 N N . ILE A 1 118 ? 10.662 6.568 -8.750 1.00 77.00 118 ILE A N 1
ATOM 905 C CA . ILE A 1 118 ? 11.766 7.025 -9.579 1.00 77.00 118 ILE A CA 1
ATOM 906 C C . ILE A 1 118 ? 11.549 8.503 -9.860 1.00 77.00 118 ILE A C 1
ATOM 908 O O . ILE A 1 118 ? 10.497 8.883 -10.385 1.00 77.00 118 ILE A O 1
ATOM 912 N N . GLU A 1 119 ? 12.537 9.332 -9.555 1.00 74.69 119 GLU A N 1
ATOM 913 C CA . GLU A 1 119 ? 12.517 10.738 -9.919 1.00 74.69 119 GLU A CA 1
ATOM 914 C C . GLU A 1 119 ? 12.580 10.874 -11.447 1.00 74.69 119 GLU A C 1
ATOM 916 O O . GLU A 1 119 ? 13.415 10.300 -12.154 1.00 74.69 119 GLU A O 1
ATOM 921 N N . ARG A 1 120 ? 11.623 11.622 -11.989 1.00 73.00 120 ARG A N 1
ATOM 922 C CA . ARG A 1 120 ? 11.560 11.987 -13.397 1.00 73.00 120 ARG A CA 1
ATOM 923 C C . ARG A 1 120 ? 12.224 13.338 -13.558 1.00 73.00 120 ARG A C 1
ATOM 925 O O . ARG A 1 120 ? 11.970 14.265 -12.797 1.00 73.00 120 ARG A O 1
ATOM 932 N N . PHE A 1 121 ? 13.023 13.463 -14.606 1.00 67.44 121 PHE A N 1
ATOM 933 C CA . PHE A 1 121 ? 13.674 14.712 -14.960 1.00 67.44 121 PHE A CA 1
ATOM 934 C C . PHE A 1 121 ? 13.239 15.139 -16.354 1.00 67.44 121 PHE A C 1
ATOM 936 O O . PHE A 1 121 ? 13.280 14.341 -17.293 1.00 67.44 121 PHE A O 1
ATOM 943 N N . ILE A 1 122 ? 12.885 16.411 -16.495 1.00 70.56 122 ILE A N 1
ATOM 944 C CA . ILE A 1 122 ? 12.674 17.048 -17.793 1.00 70.56 122 ILE A CA 1
ATOM 945 C C . ILE A 1 122 ? 13.773 18.061 -18.060 1.00 70.56 122 ILE A C 1
ATOM 947 O O . ILE A 1 122 ? 14.396 18.613 -17.153 1.00 70.56 122 ILE A O 1
ATOM 951 N N . TRP A 1 123 ? 13.993 18.317 -19.340 1.00 66.06 123 TRP A N 1
ATOM 952 C CA . TRP A 1 123 ? 14.933 19.325 -19.793 1.00 66.06 123 TRP A CA 1
ATOM 953 C C . TRP A 1 123 ? 14.159 20.583 -20.160 1.00 66.06 123 TRP A C 1
ATOM 955 O O . TRP A 1 123 ? 13.161 20.509 -20.878 1.00 66.06 123 TRP A O 1
ATOM 965 N N . ASP A 1 124 ? 14.582 21.733 -19.645 1.00 76.12 124 ASP A N 1
ATOM 966 C CA . ASP A 1 124 ? 14.014 23.009 -20.073 1.00 76.12 124 ASP A CA 1
ATOM 967 C C . ASP A 1 124 ? 14.506 23.394 -21.484 1.00 76.12 124 ASP A C 1
ATOM 969 O O . ASP A 1 124 ? 15.386 22.755 -22.071 1.00 76.12 124 ASP A O 1
ATOM 973 N N . SER A 1 125 ? 13.939 24.466 -22.044 1.00 77.06 125 SER A N 1
ATOM 974 C CA . SER A 1 125 ? 14.319 24.986 -23.366 1.00 77.06 125 SER A CA 1
ATOM 975 C C . SER A 1 125 ? 15.784 25.430 -23.461 1.00 77.06 125 SER A C 1
ATOM 977 O O . SER A 1 125 ? 16.300 25.584 -24.563 1.00 77.06 125 SER A O 1
ATOM 979 N N . ASN A 1 126 ? 16.451 25.634 -22.324 1.00 79.31 126 ASN A N 1
ATOM 980 C CA . ASN A 1 126 ? 17.852 26.034 -22.230 1.00 79.31 126 ASN A CA 1
ATOM 981 C C . ASN A 1 126 ? 18.779 24.824 -22.029 1.00 79.31 126 ASN A C 1
ATOM 983 O O . ASN A 1 126 ? 19.996 24.975 -21.960 1.00 79.31 126 ASN A O 1
ATOM 987 N N . GLY A 1 127 ? 18.219 23.614 -21.956 1.00 70.06 127 GLY A N 1
ATOM 988 C CA . GLY A 1 127 ? 18.972 22.396 -21.733 1.00 70.06 127 GLY A CA 1
ATOM 989 C C . GLY A 1 127 ? 19.444 22.211 -20.295 1.00 70.06 127 GLY A C 1
ATOM 990 O O . GLY A 1 127 ? 20.403 21.467 -20.102 1.00 70.06 127 GLY A O 1
ATOM 991 N N . HIS A 1 128 ? 18.791 22.827 -19.307 1.00 67.75 128 HIS A N 1
ATOM 992 C CA . HIS A 1 128 ? 18.966 22.475 -17.900 1.00 67.75 128 HIS A CA 1
ATOM 993 C C . HIS A 1 128 ? 18.075 21.295 -17.521 1.00 67.75 128 HIS A C 1
ATOM 995 O O . HIS A 1 128 ? 16.938 21.187 -17.982 1.00 67.75 128 HIS A O 1
ATOM 1001 N N . VAL A 1 129 ? 18.586 20.436 -16.640 1.00 61.84 129 VAL A N 1
ATOM 1002 C CA . VAL A 1 129 ? 17.808 19.373 -16.001 1.00 61.84 129 VAL A CA 1
ATOM 1003 C C . VAL A 1 129 ? 17.002 19.982 -14.868 1.00 61.84 129 VAL A C 1
ATOM 1005 O O . VAL A 1 129 ? 17.566 20.655 -14.005 1.00 61.84 129 VAL A O 1
ATOM 1008 N N . ARG A 1 130 ? 15.701 19.715 -14.839 1.00 69.38 130 ARG A N 1
ATOM 1009 C CA . ARG A 1 130 ? 14.858 19.999 -13.680 1.00 69.38 130 ARG A CA 1
ATOM 1010 C C . ARG A 1 130 ? 14.016 18.773 -13.327 1.00 69.38 130 ARG A C 1
ATOM 1012 O O . ARG A 1 130 ? 13.622 18.038 -14.236 1.00 69.38 130 ARG A O 1
ATOM 1019 N N . PRO A 1 131 ? 13.735 18.545 -12.039 1.00 67.69 131 PRO A N 1
ATOM 1020 C CA . PRO A 1 131 ? 12.816 17.496 -11.633 1.00 67.69 131 PRO A CA 1
ATOM 1021 C C . PRO A 1 131 ? 11.407 17.785 -12.171 1.00 67.69 131 PRO A C 1
ATOM 1023 O O . PRO A 1 131 ? 10.951 18.929 -12.182 1.00 67.69 131 PRO A O 1
ATOM 1026 N N . ASP A 1 132 ? 10.747 16.735 -12.648 1.00 75.06 132 ASP A N 1
ATOM 1027 C CA . ASP A 1 132 ? 9.393 16.718 -13.225 1.00 75.06 132 ASP A CA 1
ATOM 1028 C C . ASP A 1 132 ? 8.383 15.994 -12.316 1.00 75.06 132 ASP A C 1
ATOM 1030 O O . ASP A 1 132 ? 7.199 15.882 -12.625 1.00 75.06 132 ASP A O 1
ATOM 1034 N N . GLY A 1 133 ? 8.853 15.477 -11.178 1.00 75.38 133 GLY A N 1
ATOM 1035 C CA . GLY A 1 133 ? 8.076 14.684 -10.230 1.00 75.38 133 GLY A CA 1
ATOM 1036 C C . GLY A 1 133 ? 8.529 13.231 -10.208 1.00 75.38 133 GLY A C 1
ATOM 1037 O O . GLY A 1 133 ? 9.640 12.918 -10.613 1.00 75.38 133 GLY A O 1
ATOM 1038 N N . TYR A 1 134 ? 7.665 12.332 -9.745 1.00 77.94 134 TYR A N 1
ATOM 1039 C CA . TYR A 1 134 ? 8.003 10.920 -9.568 1.00 77.94 134 TYR A CA 1
ATOM 1040 C C . TYR A 1 134 ? 7.154 10.026 -10.467 1.00 77.94 134 TYR A C 1
ATOM 1042 O O . TYR A 1 134 ? 6.000 10.343 -10.762 1.00 77.94 134 TYR A O 1
ATOM 1050 N N . GLY A 1 135 ? 7.744 8.945 -10.969 1.00 79.56 135 GLY A N 1
ATOM 1051 C CA . GLY A 1 135 ? 7.027 7.795 -11.513 1.00 79.56 135 GLY A CA 1
ATOM 1052 C C . GLY A 1 135 ? 6.970 6.705 -10.449 1.00 79.56 135 GLY A C 1
ATOM 1053 O O . GLY A 1 135 ? 8.003 6.397 -9.857 1.00 79.56 135 GLY A O 1
ATOM 1054 N N . TRP A 1 136 ? 5.785 6.154 -10.204 1.00 82.38 136 TRP A N 1
ATOM 1055 C CA . TRP A 1 136 ? 5.552 5.148 -9.169 1.00 82.38 136 TRP A CA 1
ATOM 1056 C C . TRP A 1 136 ? 5.384 3.763 -9.763 1.00 82.38 136 TRP A C 1
ATOM 1058 O O . TRP A 1 136 ? 4.715 3.599 -10.789 1.00 82.38 136 TRP A O 1
ATOM 1068 N N . TYR A 1 137 ? 5.966 2.776 -9.091 1.00 82.81 137 TYR A N 1
ATOM 1069 C CA . TYR A 1 137 ? 5.954 1.404 -9.552 1.00 82.81 137 TYR A CA 1
ATOM 1070 C C . TYR A 1 137 ? 5.842 0.405 -8.399 1.00 82.81 137 TYR A C 1
ATOM 1072 O O . TYR A 1 137 ? 6.330 0.651 -7.296 1.00 82.81 137 TYR A O 1
ATOM 1080 N N . LEU A 1 138 ? 5.220 -0.740 -8.672 1.00 85.19 138 LEU A N 1
ATOM 1081 C CA . LEU A 1 138 ? 5.190 -1.891 -7.781 1.00 85.19 138 LEU A CA 1
ATOM 1082 C C . LEU A 1 138 ? 6.433 -2.740 -8.035 1.00 85.19 138 LEU A C 1
ATOM 1084 O O . LEU A 1 138 ? 6.505 -3.485 -9.013 1.00 85.19 138 LEU A O 1
ATOM 1088 N N . HIS A 1 139 ? 7.412 -2.595 -7.156 1.00 83.56 139 HIS A N 1
ATOM 1089 C CA . HIS A 1 139 ? 8.661 -3.329 -7.192 1.00 83.56 139 HIS A CA 1
ATOM 1090 C C . HIS A 1 139 ? 8.517 -4.682 -6.524 1.00 83.56 139 HIS A C 1
ATOM 1092 O O . HIS A 1 139 ? 7.945 -4.768 -5.440 1.00 83.56 139 HIS A O 1
ATOM 1098 N N . ALA A 1 140 ? 9.096 -5.717 -7.125 1.00 81.69 140 ALA A N 1
ATOM 1099 C CA . ALA A 1 140 ? 9.071 -7.056 -6.562 1.00 81.69 140 ALA A CA 1
ATOM 1100 C C . ALA A 1 140 ? 10.471 -7.651 -6.439 1.00 81.69 140 ALA A C 1
ATOM 1102 O O . ALA A 1 140 ? 11.253 -7.688 -7.393 1.00 81.69 140 ALA A O 1
ATOM 1103 N N . THR A 1 141 ? 10.765 -8.152 -5.247 1.00 79.19 141 THR A N 1
ATOM 1104 C CA . THR A 1 141 ? 12.066 -8.702 -4.874 1.00 79.19 141 THR A CA 1
ATOM 1105 C C . THR A 1 141 ? 11.907 -10.151 -4.437 1.00 79.19 141 THR A C 1
ATOM 1107 O O . THR A 1 141 ? 10.960 -10.489 -3.739 1.00 79.19 141 THR A O 1
ATOM 1110 N N . SER A 1 142 ? 12.845 -11.016 -4.801 1.00 75.94 142 SER A N 1
ATOM 1111 C CA . SER A 1 142 ? 12.961 -12.358 -4.234 1.00 75.94 142 SER A CA 1
ATOM 1112 C C . SER A 1 142 ? 13.283 -12.253 -2.751 1.00 75.94 142 SER A C 1
ATOM 1114 O O . SER A 1 142 ? 14.263 -11.611 -2.377 1.00 75.94 142 SER A O 1
ATOM 1116 N N . VAL A 1 143 ? 12.497 -12.920 -1.914 1.00 80.75 143 VAL A N 1
ATOM 1117 C CA . VAL A 1 143 ? 12.774 -13.031 -0.476 1.00 80.75 143 VAL A CA 1
ATOM 1118 C C . VAL A 1 143 ? 14.047 -13.841 -0.240 1.00 80.75 143 VAL A C 1
ATOM 1120 O O . VAL A 1 143 ? 14.856 -13.482 0.609 1.00 80.75 143 VAL A O 1
ATOM 1123 N N . ASP A 1 144 ? 14.265 -14.886 -1.041 1.00 75.75 144 ASP A N 1
ATOM 1124 C CA . ASP A 1 144 ? 15.409 -15.788 -0.881 1.00 75.75 144 ASP A CA 1
ATOM 1125 C C . ASP A 1 144 ? 16.748 -15.103 -1.187 1.00 75.75 144 ASP A C 1
ATOM 1127 O O . ASP A 1 144 ? 17.779 -15.455 -0.615 1.00 75.75 144 ASP A O 1
ATOM 1131 N N . THR A 1 145 ? 16.759 -14.140 -2.115 1.00 69.06 145 THR A N 1
ATOM 1132 C CA . THR A 1 145 ? 18.014 -13.566 -2.631 1.00 69.06 145 THR A CA 1
ATOM 1133 C C . THR A 1 145 ? 18.129 -12.051 -2.530 1.00 69.06 145 THR A C 1
ATOM 1135 O O . THR A 1 145 ? 19.219 -11.510 -2.708 1.00 69.06 145 THR A O 1
ATOM 1138 N N . GLY A 1 146 ? 17.036 -11.338 -2.253 1.00 69.44 146 GLY A N 1
ATOM 1139 C CA . GLY A 1 146 ? 17.015 -9.874 -2.221 1.00 69.44 146 GLY A CA 1
ATOM 1140 C C . GLY A 1 146 ? 17.223 -9.212 -3.592 1.00 69.44 146 GLY A C 1
ATOM 1141 O O . GLY A 1 146 ? 17.484 -8.002 -3.665 1.00 69.44 146 GLY A O 1
ATOM 1142 N N . PHE A 1 147 ? 17.154 -9.989 -4.680 1.00 63.56 147 PHE A N 1
ATOM 1143 C CA . PHE A 1 147 ? 17.248 -9.491 -6.050 1.00 63.56 147 PHE A CA 1
ATOM 1144 C C . PHE A 1 147 ? 15.864 -9.247 -6.664 1.00 63.56 147 PHE A C 1
ATOM 1146 O O . PHE A 1 147 ? 14.924 -9.977 -6.350 1.00 63.56 147 PHE A O 1
ATOM 1153 N N . PRO A 1 148 ? 15.727 -8.256 -7.561 1.00 65.62 148 PRO A N 1
ATOM 1154 C CA . PRO A 1 148 ? 14.505 -8.046 -8.332 1.00 65.62 148 PRO A CA 1
ATOM 1155 C C . PRO A 1 148 ? 14.133 -9.279 -9.148 1.00 65.62 148 PRO A C 1
ATOM 1157 O O . PRO A 1 148 ? 14.995 -9.863 -9.806 1.00 65.62 148 PRO A O 1
ATOM 1160 N N . LEU A 1 149 ? 12.854 -9.649 -9.135 1.00 60.78 149 LEU A N 1
ATOM 1161 C CA . LEU A 1 149 ? 12.363 -10.814 -9.879 1.00 60.78 149 LEU A CA 1
ATOM 1162 C C . LEU A 1 149 ? 11.810 -10.474 -11.265 1.00 60.78 149 LEU A C 1
ATOM 1164 O O . LEU A 1 149 ? 11.844 -11.328 -12.148 1.00 60.78 149 LEU A O 1
ATOM 1168 N N . PHE A 1 150 ? 11.361 -9.238 -11.488 1.00 58.41 150 PHE A N 1
ATOM 1169 C CA . PHE A 1 150 ? 10.773 -8.824 -12.761 1.00 58.41 150 PHE A CA 1
ATOM 1170 C C . PHE A 1 150 ? 11.689 -7.863 -13.519 1.00 58.41 150 PHE A C 1
ATOM 1172 O O . PHE A 1 150 ? 12.303 -6.980 -12.911 1.00 58.41 150 PHE A O 1
ATOM 1179 N N . PRO A 1 151 ? 11.776 -7.974 -14.856 1.00 47.03 151 PRO A N 1
ATOM 1180 C CA . PRO A 1 151 ? 12.152 -6.821 -15.641 1.00 47.03 151 PRO A CA 1
ATOM 1181 C C . PRO A 1 151 ? 10.992 -5.830 -15.503 1.00 47.03 151 PRO A C 1
ATOM 1183 O O . PRO A 1 151 ? 9.897 -6.087 -15.992 1.00 47.03 151 PRO A O 1
ATOM 1186 N N . TYR A 1 152 ? 11.258 -4.703 -14.853 1.00 49.31 152 TYR A N 1
ATOM 1187 C CA . TYR A 1 152 ? 10.305 -3.628 -14.583 1.00 49.31 152 TYR A CA 1
ATOM 1188 C C . TYR A 1 152 ? 9.271 -3.940 -13.498 1.00 49.31 152 TYR A C 1
ATOM 1190 O O . TYR A 1 152 ? 8.467 -4.866 -13.562 1.00 49.31 152 TYR A O 1
ATOM 1198 N N . ASP A 1 153 ? 9.284 -3.047 -12.526 1.00 65.56 153 ASP A N 1
ATOM 1199 C CA . ASP A 1 153 ? 8.226 -2.811 -11.569 1.00 65.56 153 ASP A CA 1
ATOM 1200 C C . ASP A 1 153 ? 6.940 -2.439 -12.326 1.00 65.56 153 ASP A C 1
ATOM 1202 O O . ASP A 1 153 ? 6.986 -1.697 -13.312 1.00 65.56 153 ASP A O 1
ATOM 1206 N N . HIS A 1 154 ? 5.784 -2.946 -11.903 1.00 77.00 154 HIS A N 1
ATOM 1207 C CA . HIS A 1 154 ? 4.529 -2.636 -12.586 1.00 77.00 154 HIS A CA 1
ATOM 1208 C C . HIS A 1 154 ? 4.183 -1.144 -12.389 1.00 77.00 154 HIS A C 1
ATOM 1210 O O . HIS A 1 154 ? 4.085 -0.708 -11.240 1.00 77.00 154 HIS A O 1
ATOM 1216 N N . PRO A 1 155 ? 4.017 -0.331 -13.453 1.00 79.69 155 PRO A N 1
ATOM 1217 C CA . PRO A 1 155 ? 3.766 1.099 -13.305 1.00 79.69 155 PRO A CA 1
ATOM 1218 C C . PRO A 1 155 ? 2.396 1.345 -12.663 1.00 79.69 155 PRO A C 1
ATOM 1220 O O . PRO A 1 155 ? 1.368 0.950 -13.201 1.00 79.69 155 PRO A O 1
ATOM 1223 N N . LEU A 1 156 ? 2.384 2.045 -11.529 1.00 79.06 156 LEU A N 1
ATOM 1224 C CA . LEU A 1 156 ? 1.178 2.290 -10.726 1.00 79.06 156 LEU A CA 1
ATOM 1225 C C . LEU A 1 156 ? 0.470 3.606 -11.081 1.00 79.06 156 LEU A C 1
ATOM 1227 O O . LEU A 1 156 ? -0.667 3.839 -10.671 1.00 79.06 156 LEU A O 1
ATOM 1231 N N . GLY A 1 157 ? 1.150 4.494 -11.812 1.00 81.00 157 GLY A N 1
ATOM 1232 C CA . GLY A 1 157 ? 0.706 5.866 -12.086 1.00 81.00 157 GLY A CA 1
ATOM 1233 C C . GLY A 1 157 ? 0.867 6.805 -10.883 1.00 81.00 157 GLY A C 1
ATOM 1234 O O . GLY A 1 157 ? 1.436 7.884 -11.032 1.00 81.00 157 GLY A O 1
ATOM 1235 N N . ASP A 1 158 ? 0.455 6.358 -9.698 1.00 82.12 158 ASP A N 1
ATOM 1236 C CA . ASP A 1 158 ? 0.498 7.076 -8.419 1.00 82.12 158 ASP A CA 1
ATOM 1237 C C . ASP A 1 158 ? 1.102 6.205 -7.305 1.00 82.12 158 ASP A C 1
ATOM 1239 O O . ASP A 1 158 ? 1.357 5.016 -7.509 1.00 82.12 158 ASP A O 1
ATOM 1243 N N . SER A 1 159 ? 1.339 6.783 -6.121 1.00 82.44 159 SER A N 1
ATOM 1244 C CA . SER A 1 159 ? 1.862 6.008 -4.996 1.00 82.44 159 SER A CA 1
ATOM 1245 C C . SER A 1 159 ? 0.809 5.040 -4.470 1.00 82.44 159 SER A C 1
ATOM 1247 O O . SER A 1 159 ? -0.384 5.352 -4.423 1.00 82.44 159 SER A O 1
ATOM 1249 N N . LEU A 1 160 ? 1.264 3.860 -4.057 1.00 85.25 160 LEU A N 1
ATOM 1250 C CA . LEU A 1 160 ? 0.433 2.853 -3.417 1.00 85.25 160 LEU A CA 1
ATOM 1251 C C . LEU A 1 160 ? 0.981 2.592 -2.013 1.00 85.25 160 LEU A C 1
ATOM 1253 O O . LEU A 1 160 ? 2.145 2.227 -1.854 1.00 85.25 160 LEU A O 1
ATOM 1257 N N . VAL A 1 161 ? 0.163 2.826 -0.992 1.00 86.19 161 VAL A N 1
ATOM 1258 C CA . VAL A 1 161 ? 0.549 2.678 0.420 1.00 86.19 161 VAL A CA 1
ATOM 1259 C C . VAL A 1 161 ? -0.293 1.612 1.110 1.00 86.19 161 VAL A C 1
ATOM 1261 O O . VAL A 1 161 ? -1.350 1.235 0.603 1.00 86.19 161 VAL A O 1
ATOM 1264 N N . GLY A 1 162 ? 0.183 1.122 2.259 1.00 87.00 162 GLY A N 1
ATOM 1265 C CA . GLY A 1 162 ? -0.508 0.082 3.025 1.00 87.00 162 GLY A CA 1
ATOM 1266 C C . GLY A 1 162 ? -0.761 -1.176 2.198 1.00 87.00 162 GLY A C 1
ATOM 1267 O O . GLY A 1 162 ? -1.917 -1.539 1.974 1.00 87.00 162 GLY A O 1
ATOM 1268 N N . LEU A 1 163 ? 0.307 -1.777 1.663 1.00 89.81 163 LEU A N 1
ATOM 1269 C CA . LEU A 1 163 ? 0.193 -2.940 0.787 1.00 89.81 163 LEU A CA 1
ATOM 1270 C C . LEU A 1 163 ? -0.142 -4.192 1.594 1.00 89.81 163 LEU A C 1
ATOM 1272 O O . LEU A 1 163 ? 0.492 -4.479 2.606 1.00 89.81 163 LEU A O 1
ATOM 1276 N N . HIS A 1 164 ? -1.081 -4.979 1.082 1.00 91.94 164 HIS A N 1
ATOM 1277 C CA . HIS A 1 164 ? -1.416 -6.312 1.578 1.00 91.94 164 HIS A CA 1
ATOM 1278 C C . HIS A 1 164 ? -1.381 -7.299 0.422 1.00 91.94 164 HIS A C 1
ATOM 1280 O O . HIS A 1 164 ? -1.758 -6.954 -0.701 1.00 91.94 164 HIS A O 1
ATOM 1286 N N . TYR A 1 165 ? -0.908 -8.515 0.682 1.00 91.56 165 TYR A N 1
ATOM 1287 C CA . TYR A 1 165 ? -1.034 -9.605 -0.274 1.00 91.56 165 TYR A CA 1
ATOM 1288 C C . TYR A 1 165 ? -2.274 -10.429 0.066 1.00 91.56 165 TYR A C 1
ATOM 1290 O O . TYR A 1 165 ? -2.405 -10.956 1.169 1.00 91.56 165 TYR A O 1
ATOM 1298 N N . ASP A 1 166 ? -3.187 -10.521 -0.889 1.00 91.44 166 ASP A N 1
ATOM 1299 C CA . ASP A 1 166 ? -4.373 -11.357 -0.818 1.00 91.44 166 ASP A CA 1
ATOM 1300 C C . ASP A 1 166 ? -4.038 -12.723 -1.412 1.00 91.44 16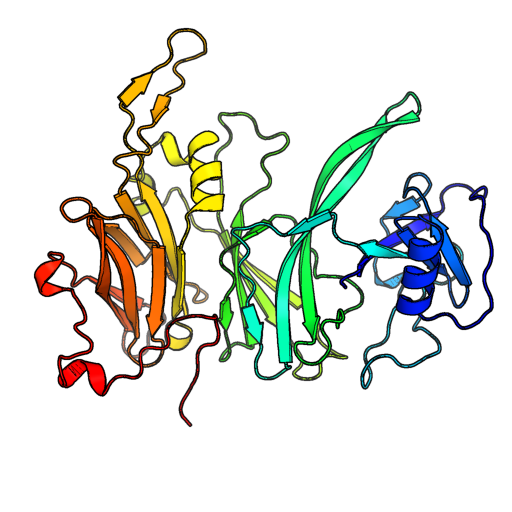6 ASP A C 1
ATOM 1302 O O . ASP A 1 166 ? -3.881 -12.859 -2.634 1.00 91.44 166 ASP A O 1
ATOM 1306 N N . LEU A 1 167 ? -3.914 -13.722 -0.537 1.00 86.75 167 LEU A N 1
ATOM 1307 C CA . LEU A 1 167 ? -3.689 -15.100 -0.947 1.00 86.75 167 LEU A CA 1
ATOM 1308 C C . LEU A 1 167 ? -4.835 -15.580 -1.842 1.00 86.75 167 LEU A C 1
ATOM 1310 O O . LEU A 1 167 ? -4.606 -15.987 -2.978 1.00 86.75 167 LEU A O 1
ATOM 1314 N N . ASP A 1 168 ? -6.079 -15.463 -1.394 1.00 84.56 168 ASP A N 1
ATOM 1315 C CA . ASP A 1 168 ? -7.217 -16.125 -2.035 1.00 84.56 168 ASP A CA 1
ATOM 1316 C C . ASP A 1 168 ? -7.443 -15.668 -3.483 1.00 84.56 168 ASP A C 1
ATOM 1318 O O . ASP A 1 168 ? -7.810 -16.470 -4.345 1.00 84.56 168 ASP A O 1
ATOM 1322 N N . ALA A 1 169 ? -7.165 -14.396 -3.776 1.00 86.75 169 ALA A N 1
ATOM 1323 C CA . ALA A 1 169 ? -7.291 -13.833 -5.119 1.00 86.75 169 ALA A CA 1
ATOM 1324 C C . ALA A 1 169 ? -5.952 -13.626 -5.855 1.00 86.75 169 ALA A C 1
ATOM 1326 O O . ALA A 1 169 ? -5.956 -13.087 -6.964 1.00 86.75 169 ALA A O 1
ATOM 1327 N N . SER A 1 170 ? -4.816 -14.040 -5.274 1.00 89.56 170 SER A N 1
ATOM 1328 C CA . SER A 1 170 ? -3.466 -13.806 -5.819 1.00 89.56 170 SER A CA 1
ATOM 1329 C C . SER A 1 170 ? -3.254 -12.359 -6.282 1.00 89.56 170 SER A C 1
ATOM 1331 O O . SER A 1 170 ? -2.909 -12.107 -7.440 1.00 89.56 170 SER A O 1
ATOM 1333 N N . ARG A 1 171 ? -3.479 -11.384 -5.398 1.00 91.44 171 ARG A N 1
ATOM 1334 C CA . ARG A 1 171 ? -3.373 -9.958 -5.746 1.00 91.44 171 ARG A CA 1
ATOM 1335 C C . ARG A 1 171 ? -2.708 -9.135 -4.654 1.00 91.44 171 ARG A C 1
ATOM 1337 O O . ARG A 1 171 ? -2.796 -9.451 -3.475 1.00 91.44 171 ARG A O 1
ATOM 1344 N N . VAL A 1 172 ? -2.091 -8.032 -5.056 1.00 91.31 172 VAL A N 1
ATOM 1345 C CA . VAL A 1 172 ? -1.629 -6.985 -4.141 1.00 91.31 172 VAL A CA 1
ATOM 1346 C C . VAL A 1 172 ? -2.718 -5.930 -4.031 1.00 91.31 172 VAL A C 1
ATOM 1348 O O . VAL A 1 172 ? -3.183 -5.421 -5.049 1.00 91.31 172 VAL A O 1
ATOM 1351 N N . VAL A 1 173 ? -3.115 -5.585 -2.811 1.00 92.19 173 VAL A N 1
ATOM 1352 C CA . VAL A 1 173 ? -4.114 -4.548 -2.533 1.00 92.19 173 VAL A CA 1
ATOM 1353 C C . VAL A 1 173 ? -3.452 -3.400 -1.782 1.00 92.19 173 VAL A C 1
ATOM 1355 O O . VAL A 1 173 ? -2.652 -3.634 -0.881 1.00 92.19 173 VAL A O 1
ATOM 1358 N N . GLY A 1 174 ? -3.780 -2.157 -2.126 1.00 90.50 174 GLY A N 1
ATOM 1359 C CA . GLY A 1 174 ? -3.290 -0.991 -1.393 1.00 90.50 174 GLY A CA 1
ATOM 1360 C C . GLY A 1 174 ? -4.096 0.273 -1.656 1.00 90.50 174 GLY A C 1
ATOM 1361 O O . GLY A 1 174 ? -4.920 0.333 -2.571 1.00 90.50 174 GLY A O 1
ATOM 1362 N N . LEU A 1 175 ? -3.833 1.310 -0.867 1.00 87.62 175 LEU A N 1
ATOM 1363 C CA . LEU A 1 175 ? -4.452 2.621 -1.018 1.00 87.62 175 LEU A CA 1
ATOM 1364 C C . LEU A 1 175 ? -3.637 3.473 -1.994 1.00 87.62 175 LEU A C 1
ATOM 1366 O O . LEU A 1 175 ? -2.490 3.833 -1.723 1.00 87.62 175 LEU A O 1
ATOM 1370 N N . ARG A 1 176 ? -4.223 3.802 -3.145 1.00 86.56 176 ARG A N 1
ATOM 1371 C CA . ARG A 1 176 ? -3.642 4.728 -4.114 1.00 86.56 176 ARG A CA 1
ATOM 1372 C C . ARG A 1 176 ? -3.824 6.150 -3.643 1.00 86.56 176 ARG A C 1
ATOM 1374 O O . ARG A 1 176 ? -4.949 6.623 -3.459 1.00 86.56 176 ARG A O 1
ATOM 1381 N N . LEU A 1 177 ? -2.702 6.845 -3.562 1.00 78.06 177 LEU A N 1
ATOM 1382 C CA . LEU A 1 177 ? -2.638 8.244 -3.203 1.00 78.06 177 LEU A CA 1
ATOM 1383 C C . LEU A 1 177 ? -2.071 9.035 -4.391 1.00 78.06 177 LEU A C 1
ATOM 1385 O O . LEU A 1 177 ? -0.881 8.923 -4.687 1.00 78.06 177 LEU A O 1
ATOM 1389 N N . PRO A 1 178 ? -2.900 9.836 -5.094 1.00 71.50 178 PRO A N 1
ATOM 1390 C CA . PRO A 1 178 ? -2.424 10.723 -6.139 1.00 71.50 178 PRO A CA 1
ATOM 1391 C C . PRO A 1 178 ? -1.194 11.540 -5.749 1.00 71.50 178 PRO A C 1
ATOM 1393 O O . PRO A 1 178 ? -1.109 12.107 -4.659 1.00 71.50 178 PRO A O 1
ATOM 1396 N N . HIS A 1 179 ? -0.257 11.664 -6.679 1.00 67.75 179 HIS A N 1
ATOM 1397 C CA . HIS A 1 179 ? 0.925 12.484 -6.467 1.00 67.75 179 HIS A CA 1
ATOM 1398 C C . HIS A 1 179 ? 0.569 13.976 -6.272 1.00 67.75 179 HIS A C 1
ATOM 1400 O O . HIS A 1 179 ? -0.310 14.524 -6.942 1.00 67.75 179 HIS A O 1
ATOM 1406 N N . TRP A 1 180 ? 1.261 14.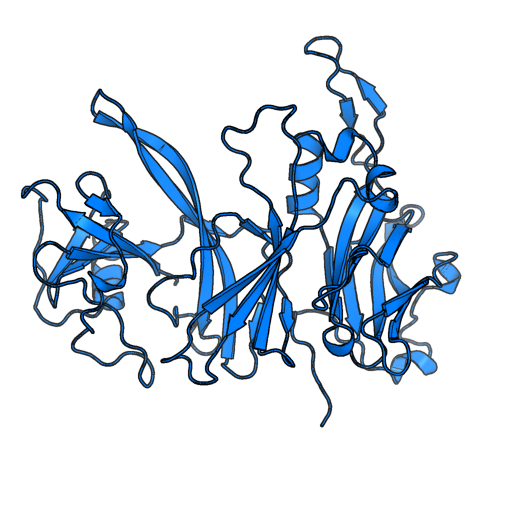651 -5.346 1.00 62.09 180 TRP A N 1
ATOM 1407 C CA . TRP A 1 180 ? 0.964 16.034 -4.949 1.00 62.09 180 TRP A CA 1
ATOM 1408 C C . TRP A 1 180 ? 1.577 17.093 -5.872 1.00 62.09 180 TRP A C 1
ATOM 1410 O O . TR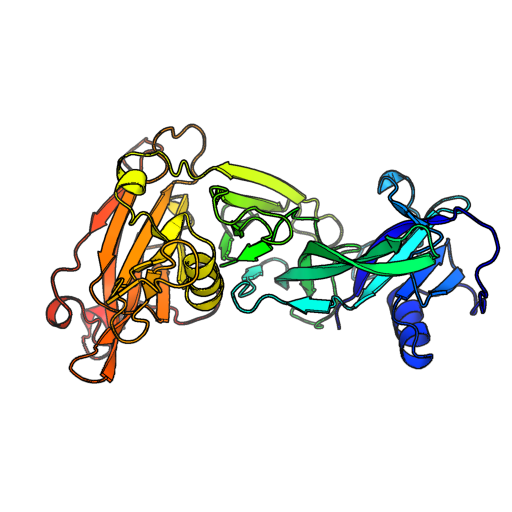P A 1 180 ? 1.072 18.219 -5.922 1.00 62.09 180 TRP A O 1
ATOM 1420 N N . ALA A 1 181 ? 2.656 16.780 -6.601 1.00 57.28 181 ALA A N 1
ATOM 1421 C CA . ALA A 1 181 ? 3.323 17.801 -7.404 1.00 57.28 181 ALA A CA 1
ATOM 1422 C C . ALA A 1 181 ? 2.386 18.342 -8.489 1.00 57.28 181 ALA A C 1
ATOM 1424 O O . ALA A 1 181 ? 1.833 17.595 -9.294 1.00 57.28 181 ALA A O 1
ATOM 1425 N N . GLY A 1 182 ? 2.219 19.665 -8.497 1.00 51.47 182 GLY A N 1
ATOM 1426 C CA . GLY A 1 182 ? 1.368 20.370 -9.452 1.00 51.47 182 GLY A CA 1
ATOM 1427 C C . GLY A 1 182 ? -0.118 20.437 -9.085 1.00 51.47 182 GLY A C 1
ATOM 1428 O O . GLY A 1 182 ? -0.852 21.144 -9.774 1.00 51.47 182 GLY A O 1
ATOM 1429 N N . LYS A 1 183 ? -0.583 19.790 -8.002 1.00 55.56 183 LYS A N 1
ATOM 1430 C CA . LYS A 1 183 ? -1.959 19.999 -7.521 1.00 55.56 183 LYS A CA 1
ATOM 1431 C C . LYS A 1 183 ? -2.101 21.379 -6.878 1.00 55.56 183 LYS A C 1
ATOM 1433 O O . LYS A 1 183 ? -1.275 21.800 -6.068 1.00 55.56 183 LYS A O 1
ATOM 1438 N N . ALA A 1 184 ? -3.178 22.089 -7.216 1.00 57.75 184 ALA A N 1
ATOM 1439 C CA . ALA A 1 184 ? -3.517 23.330 -6.525 1.00 57.75 184 ALA A CA 1
ATOM 1440 C C . ALA A 1 184 ? -3.923 23.017 -5.071 1.00 57.75 184 ALA A C 1
ATOM 1442 O O . ALA A 1 184 ? -4.550 21.980 -4.853 1.00 57.75 184 ALA A O 1
ATOM 1443 N N . PRO A 1 185 ? -3.680 23.916 -4.097 1.00 55.59 185 PRO A N 1
ATOM 1444 C CA . PRO A 1 185 ? -4.049 23.700 -2.692 1.00 55.59 185 PRO A CA 1
ATOM 1445 C C . PRO A 1 185 ? -5.532 23.390 -2.435 1.00 55.59 185 PRO A C 1
ATOM 1447 O O . PRO A 1 185 ? -5.881 22.919 -1.364 1.00 55.59 185 PRO A O 1
ATOM 1450 N N . THR A 1 186 ? -6.400 23.685 -3.402 1.00 57.25 186 THR A N 1
ATOM 1451 C CA . THR A 1 186 ? -7.850 23.458 -3.361 1.00 57.25 186 THR A CA 1
ATOM 1452 C C . THR A 1 186 ? -8.299 22.239 -4.172 1.00 57.25 186 THR A C 1
ATOM 1454 O O . THR A 1 186 ? -9.497 21.990 -4.290 1.00 57.25 186 THR A O 1
ATOM 1457 N N . SER A 1 187 ? -7.370 21.515 -4.805 1.00 58.56 187 SER A N 1
ATOM 1458 C CA . SER A 1 187 ? -7.704 20.338 -5.608 1.00 58.56 187 SER A CA 1
ATOM 1459 C C . SER A 1 187 ? -8.123 19.208 -4.683 1.00 58.56 187 SER A C 1
ATOM 1461 O O . SER A 1 187 ? -7.339 18.793 -3.832 1.00 58.56 187 SER A O 1
ATOM 1463 N N . LYS A 1 188 ? -9.334 18.684 -4.884 1.00 62.16 188 LYS A N 1
ATOM 1464 C CA . LYS A 1 188 ? -9.793 17.512 -4.142 1.00 62.16 188 LYS A CA 1
ATOM 1465 C C . LYS A 1 188 ? -8.890 16.314 -4.431 1.00 62.16 188 LYS A C 1
ATOM 1467 O O . LYS A 1 188 ? -8.304 16.160 -5.512 1.00 62.16 188 LYS A O 1
ATOM 1472 N N . PHE A 1 189 ? -8.751 15.481 -3.416 1.00 62.94 189 PHE A N 1
ATOM 1473 C CA . PHE A 1 189 ? -8.054 14.219 -3.511 1.00 62.94 189 PHE A CA 1
ATOM 1474 C C . PHE A 1 189 ? -9.080 13.104 -3.682 1.00 62.94 189 PHE A C 1
ATOM 1476 O O . PHE A 1 189 ? -10.100 13.099 -2.999 1.00 62.94 189 PHE A O 1
ATOM 1483 N N . GLU A 1 190 ? -8.813 12.188 -4.605 1.00 72.12 190 GLU A N 1
ATOM 1484 C CA . GLU A 1 190 ? -9.682 11.051 -4.909 1.00 72.12 190 GLU A CA 1
ATOM 1485 C C . GLU A 1 190 ? -8.882 9.779 -4.607 1.00 72.12 190 GLU A C 1
ATOM 1487 O O . GLU A 1 190 ? -8.249 9.219 -5.512 1.00 72.12 190 GLU A O 1
ATOM 1492 N N . PRO A 1 191 ? -8.789 9.374 -3.325 1.00 75.19 191 PRO A N 1
ATOM 1493 C CA . PRO A 1 191 ? -8.144 8.123 -2.980 1.00 75.19 191 PRO A CA 1
ATOM 1494 C C . PRO A 1 191 ? -8.916 6.963 -3.617 1.00 75.19 191 PRO A C 1
ATOM 1496 O O . PRO A 1 191 ? -10.126 7.016 -3.837 1.00 75.19 191 PRO A O 1
ATOM 1499 N N . ALA A 1 192 ? -8.198 5.899 -3.935 1.00 84.25 192 ALA A N 1
ATOM 1500 C CA . ALA A 1 192 ? -8.790 4.683 -4.470 1.00 84.25 192 ALA A CA 1
ATOM 1501 C C . ALA A 1 192 ? -8.084 3.486 -3.855 1.00 84.25 192 ALA A C 1
ATOM 1503 O O . ALA A 1 192 ? -6.891 3.560 -3.583 1.00 84.25 192 ALA A O 1
ATOM 1504 N N . VAL A 1 193 ? -8.785 2.375 -3.676 1.00 88.94 193 VAL A N 1
ATOM 1505 C CA . VAL A 1 193 ? -8.118 1.104 -3.401 1.00 88.94 193 VAL A CA 1
ATOM 1506 C C . VAL A 1 193 ? -7.740 0.500 -4.751 1.00 88.94 193 VAL A C 1
ATOM 1508 O O . VAL A 1 193 ? -8.593 0.350 -5.626 1.00 88.94 193 VAL A O 1
ATOM 1511 N N . LEU A 1 194 ? -6.461 0.200 -4.960 1.00 90.44 194 LEU A N 1
ATOM 1512 C CA . LEU A 1 194 ? -6.009 -0.548 -6.131 1.00 90.44 194 LEU A CA 1
ATOM 1513 C C . LEU A 1 194 ? -5.807 -2.010 -5.762 1.00 90.44 194 LEU A C 1
ATOM 1515 O O . LEU A 1 194 ? -5.266 -2.319 -4.704 1.00 90.44 194 LEU A O 1
ATOM 1519 N N . ALA A 1 195 ? -6.196 -2.883 -6.683 1.00 91.38 195 ALA A N 1
ATOM 1520 C CA . ALA A 1 195 ? -5.905 -4.303 -6.675 1.00 91.38 195 ALA A CA 1
ATOM 1521 C C . ALA A 1 195 ? -5.084 -4.647 -7.925 1.00 91.38 195 ALA A C 1
ATOM 1523 O O . ALA A 1 195 ? -5.516 -4.381 -9.047 1.00 91.38 195 ALA A O 1
ATOM 1524 N N . VAL A 1 196 ? -3.909 -5.241 -7.733 1.00 90.31 196 VAL A N 1
ATOM 1525 C CA . VAL A 1 196 ? -3.017 -5.700 -8.801 1.00 90.31 196 VAL A CA 1
ATOM 1526 C C . VAL A 1 196 ? -2.982 -7.225 -8.779 1.00 90.31 196 VAL A C 1
ATOM 1528 O O . VAL A 1 196 ? -2.387 -7.817 -7.881 1.00 90.31 196 VAL A O 1
ATOM 1531 N N . TYR A 1 197 ? -3.638 -7.860 -9.745 1.00 89.25 197 TYR A N 1
ATOM 1532 C CA . TYR A 1 197 ? -3.767 -9.313 -9.844 1.00 89.25 197 TYR A CA 1
ATOM 1533 C C . TYR A 1 197 ? -2.549 -9.947 -10.510 1.00 89.25 197 TYR A C 1
ATOM 1535 O O . TYR A 1 197 ? -2.049 -9.438 -11.514 1.00 89.25 197 TYR A O 1
ATOM 1543 N N . MET A 1 198 ? -2.127 -11.091 -9.971 1.00 86.44 198 MET A N 1
ATOM 1544 C CA . MET A 1 198 ? -1.001 -11.889 -10.448 1.00 86.44 198 MET A CA 1
ATOM 1545 C C . MET A 1 198 ? -1.527 -13.147 -11.144 1.00 86.44 198 MET A C 1
ATOM 1547 O O . MET A 1 198 ? -2.083 -14.040 -10.508 1.00 86.44 198 MET A O 1
ATOM 1551 N N . ASN A 1 199 ? -1.332 -13.255 -12.458 1.00 81.00 199 ASN A N 1
ATOM 1552 C CA . ASN A 1 199 ? -1.949 -14.319 -13.269 1.00 81.00 199 ASN A CA 1
ATOM 1553 C C . ASN A 1 199 ? -1.235 -15.693 -13.225 1.00 81.00 199 ASN A C 1
ATOM 1555 O O . ASN A 1 199 ? -1.722 -16.661 -13.809 1.00 81.00 199 ASN A O 1
ATOM 1559 N N . SER A 1 200 ? -0.058 -15.787 -12.603 1.00 74.88 200 SER A N 1
ATOM 1560 C CA . SER A 1 200 ? 0.817 -16.965 -12.665 1.00 74.88 200 SER A CA 1
ATOM 1561 C C . SER A 1 200 ? 1.442 -17.227 -11.305 1.00 74.88 200 SER A C 1
ATOM 1563 O O . SER A 1 200 ? 1.837 -16.279 -10.640 1.00 74.88 200 SER A O 1
ATOM 1565 N N . LEU A 1 201 ? 1.571 -18.497 -10.900 1.00 70.88 201 LEU A N 1
ATOM 1566 C CA . LEU A 1 201 ? 2.348 -18.930 -9.720 1.00 70.88 201 LEU A CA 1
ATOM 1567 C C . LEU A 1 201 ? 3.856 -18.991 -9.991 1.00 70.88 201 LEU A C 1
ATOM 1569 O O . LEU A 1 201 ? 4.659 -19.107 -9.074 1.00 70.88 201 LEU A O 1
ATOM 1573 N N . ARG A 1 202 ? 4.240 -18.954 -11.265 1.00 66.00 202 ARG A N 1
ATOM 1574 C CA . ARG A 1 202 ? 5.629 -18.967 -11.701 1.00 66.00 202 ARG A CA 1
ATOM 1575 C C . ARG A 1 202 ? 6.143 -17.533 -11.799 1.00 66.00 202 ARG A C 1
ATOM 1577 O O . ARG A 1 202 ? 5.566 -16.797 -12.612 1.00 66.00 202 ARG A O 1
ATOM 1584 N N . PRO A 1 203 ? 7.179 -17.142 -11.030 1.00 61.47 203 PRO A N 1
ATOM 1585 C CA . PRO A 1 203 ? 7.756 -15.796 -11.070 1.00 61.47 203 PRO A CA 1
ATOM 1586 C C . PRO A 1 203 ? 8.140 -15.349 -12.484 1.00 61.47 203 PRO A C 1
ATOM 1588 O O . PRO A 1 203 ? 8.033 -14.182 -12.822 1.00 61.47 203 PRO A O 1
ATOM 1591 N N . GLU A 1 204 ? 8.516 -16.280 -13.355 1.00 58.81 204 GLU A N 1
ATOM 1592 C CA . GLU A 1 204 ? 8.870 -16.005 -14.745 1.00 58.81 204 GLU A CA 1
ATOM 1593 C C . GLU A 1 204 ? 7.749 -15.528 -15.661 1.00 58.81 204 GLU A C 1
ATOM 1595 O O . GLU A 1 204 ? 8.027 -14.878 -16.665 1.00 58.81 204 GLU A O 1
ATOM 1600 N N . ASN A 1 205 ? 6.500 -15.833 -15.320 1.00 63.19 205 ASN A N 1
ATOM 1601 C CA . ASN A 1 205 ? 5.356 -15.656 -16.210 1.00 63.19 205 ASN A CA 1
ATOM 1602 C C . ASN A 1 205 ? 4.259 -14.789 -15.584 1.00 63.19 205 ASN A C 1
ATOM 1604 O O . ASN A 1 205 ? 3.109 -14.860 -16.015 1.00 63.19 205 ASN A O 1
ATOM 1608 N N . VAL A 1 206 ? 4.579 -14.010 -14.547 1.00 66.38 206 VAL A N 1
ATOM 1609 C CA . VAL A 1 206 ? 3.601 -13.118 -13.916 1.00 66.38 206 VAL A CA 1
ATOM 1610 C C . VAL A 1 206 ? 3.328 -11.928 -14.831 1.00 66.38 206 VAL A C 1
ATOM 1612 O O . VAL A 1 206 ? 4.219 -11.146 -15.153 1.00 66.38 206 VAL A O 1
ATOM 1615 N N . SER A 1 207 ? 2.070 -11.770 -15.223 1.00 71.19 207 SER A N 1
ATOM 1616 C CA . SER A 1 207 ? 1.513 -10.517 -15.709 1.00 71.19 207 SER A CA 1
ATOM 1617 C C . SER A 1 207 ? 0.659 -9.881 -14.623 1.00 71.19 207 SER A C 1
ATOM 1619 O O . SER A 1 207 ? 0.052 -10.573 -13.803 1.00 71.19 207 SER A O 1
ATOM 1621 N N . HIS A 1 208 ? 0.571 -8.558 -14.692 1.00 79.12 208 HIS A N 1
ATOM 1622 C CA . HIS A 1 208 ? -0.185 -7.737 -13.763 1.00 79.12 208 HIS A CA 1
ATOM 1623 C C . HIS A 1 208 ? -1.454 -7.225 -14.446 1.00 79.12 208 HIS A C 1
ATOM 1625 O O . HIS A 1 208 ? -1.373 -6.623 -15.518 1.00 79.12 208 HIS A O 1
ATOM 1631 N N . GLU A 1 209 ? -2.609 -7.431 -13.821 1.00 83.44 209 GLU A N 1
ATOM 1632 C CA . GLU A 1 209 ? -3.864 -6.774 -14.199 1.00 83.44 209 GLU A CA 1
ATOM 1633 C C . GLU A 1 209 ? -4.285 -5.821 -13.079 1.00 83.44 209 GLU A C 1
ATOM 1635 O O . GLU A 1 209 ? -4.333 -6.212 -11.914 1.00 83.44 209 GLU A O 1
ATOM 1640 N N . VAL A 1 210 ? -4.572 -4.563 -13.418 1.00 83.44 210 VAL A N 1
ATOM 1641 C CA . VAL A 1 210 ? -4.959 -3.549 -12.429 1.00 83.44 210 VAL A CA 1
ATOM 1642 C C . VAL A 1 210 ? -6.459 -3.361 -12.443 1.00 83.44 210 VAL A C 1
ATOM 1644 O O . VAL A 1 210 ? -7.031 -2.962 -13.456 1.00 83.44 210 VAL A O 1
ATOM 1647 N N . SER A 1 211 ? -7.071 -3.542 -11.280 1.00 85.81 211 SER A N 1
ATOM 1648 C CA . SER A 1 211 ? -8.414 -3.061 -11.000 1.00 85.81 211 SER A CA 1
ATOM 1649 C C . SER A 1 211 ? -8.339 -1.902 -10.015 1.00 85.81 211 SER A C 1
ATOM 1651 O O . SER A 1 211 ? -7.681 -1.984 -8.975 1.00 85.81 211 SER A O 1
ATOM 1653 N N . ALA A 1 212 ? -9.004 -0.802 -10.356 1.00 82.50 212 ALA A N 1
ATOM 1654 C CA . ALA A 1 212 ? -9.089 0.370 -9.503 1.00 82.50 212 ALA A CA 1
ATOM 1655 C C . ALA A 1 212 ? -10.496 0.500 -8.937 1.00 82.50 212 ALA A C 1
ATOM 1657 O O . ALA A 1 212 ? -11.473 0.632 -9.675 1.00 82.50 212 ALA A O 1
ATOM 1658 N N . ILE A 1 213 ? -10.583 0.520 -7.615 1.00 80.81 213 ILE A N 1
ATOM 1659 C CA . ILE A 1 213 ? -11.822 0.713 -6.885 1.00 80.81 213 ILE A CA 1
ATOM 1660 C C . ILE A 1 213 ? -11.792 2.127 -6.322 1.00 80.81 213 ILE A C 1
ATOM 1662 O O . ILE A 1 213 ? -11.153 2.406 -5.306 1.00 80.81 213 ILE A O 1
ATOM 1666 N N . ALA A 1 214 ? -12.452 3.043 -7.032 1.00 75.75 214 ALA A N 1
ATOM 1667 C CA . ALA A 1 214 ? -12.599 4.414 -6.569 1.00 75.75 214 ALA A CA 1
ATOM 1668 C C . ALA A 1 214 ? -13.330 4.425 -5.221 1.00 75.75 214 ALA A C 1
ATOM 1670 O O . ALA A 1 214 ? -14.389 3.806 -5.077 1.00 75.75 214 ALA A O 1
ATOM 1671 N N . VAL A 1 215 ? -12.755 5.126 -4.245 1.00 70.62 215 VAL A N 1
ATOM 1672 C CA . VAL A 1 215 ? -13.450 5.442 -3.001 1.00 70.62 215 VAL A CA 1
ATOM 1673 C C . VAL A 1 215 ? -14.189 6.743 -3.262 1.00 70.62 215 VAL A C 1
ATOM 1675 O O . VAL A 1 215 ? -13.569 7.785 -3.483 1.00 70.62 215 VAL A O 1
ATOM 1678 N N . ASP A 1 216 ? -15.516 6.676 -3.316 1.00 66.50 216 ASP A N 1
ATOM 1679 C CA . ASP A 1 216 ? -16.324 7.869 -3.526 1.00 66.50 216 ASP A CA 1
ATOM 1680 C C . ASP A 1 216 ? -16.288 8.735 -2.263 1.00 66.50 216 ASP A C 1
ATOM 1682 O O . ASP A 1 216 ? -17.031 8.514 -1.313 1.00 66.50 216 ASP A O 1
ATOM 1686 N N . MET A 1 217 ? -15.417 9.745 -2.253 1.00 60.78 217 MET A N 1
ATOM 1687 C CA . MET A 1 217 ? -15.320 10.700 -1.144 1.00 60.78 217 MET A CA 1
ATOM 1688 C C . MET A 1 217 ? -16.561 11.591 -0.999 1.00 60.78 217 MET A C 1
ATOM 1690 O O . MET A 1 217 ? -16.640 12.376 -0.056 1.00 60.78 217 MET A O 1
ATOM 1694 N N . THR A 1 218 ? -17.505 11.525 -1.941 1.00 55.50 218 THR A N 1
ATOM 1695 C CA . THR A 1 218 ? -18.805 12.196 -1.844 1.00 55.50 218 THR A CA 1
ATOM 1696 C C . THR A 1 218 ? -19.885 11.319 -1.223 1.00 55.50 218 THR A C 1
ATOM 1698 O O . THR A 1 218 ? -20.981 11.825 -0.972 1.00 55.50 218 THR A O 1
ATOM 1701 N N . ASP A 1 219 ? -19.575 10.050 -0.922 1.00 63.53 219 ASP A N 1
ATOM 1702 C CA . ASP A 1 219 ? -20.426 9.193 -0.102 1.00 63.53 219 ASP A CA 1
ATOM 1703 C C . ASP A 1 219 ? -20.797 9.961 1.178 1.00 63.53 219 ASP A C 1
ATOM 1705 O O . ASP A 1 219 ? -19.892 10.486 1.826 1.00 63.53 219 ASP A O 1
ATOM 1709 N N . PRO A 1 220 ? -22.084 10.092 1.546 1.00 63.97 220 PRO A N 1
ATOM 1710 C CA . PRO A 1 220 ? -22.507 10.859 2.715 1.00 63.97 220 PRO A CA 1
ATOM 1711 C C . PRO A 1 220 ? -21.777 10.476 4.006 1.00 63.97 220 PRO A C 1
ATOM 1713 O O . PRO A 1 220 ? -21.553 11.340 4.855 1.00 63.97 220 PRO A O 1
ATOM 1716 N N . GLU A 1 221 ? -21.376 9.209 4.145 1.00 65.12 221 GLU A N 1
ATOM 1717 C CA . GLU A 1 221 ? -20.593 8.755 5.291 1.00 65.12 221 GLU A CA 1
ATOM 1718 C C . GLU A 1 221 ? -19.174 9.328 5.264 1.00 65.12 221 GLU A C 1
ATOM 1720 O O . GLU A 1 221 ? -18.646 9.707 6.307 1.00 65.12 221 GLU A O 1
ATOM 1725 N N . ILE A 1 222 ? -18.568 9.469 4.083 1.00 59.84 222 ILE A N 1
ATOM 1726 C CA . ILE A 1 222 ? -17.264 10.117 3.901 1.00 59.84 222 ILE A CA 1
ATOM 1727 C C . ILE A 1 222 ? -17.381 11.648 3.871 1.00 59.84 222 ILE A C 1
ATOM 1729 O O . ILE A 1 222 ? -16.483 12.346 4.330 1.00 59.84 222 ILE A O 1
ATOM 1733 N N . ALA A 1 223 ? -18.487 12.206 3.392 1.00 56.94 223 ALA A N 1
ATOM 1734 C CA . ALA A 1 223 ? -18.734 13.644 3.379 1.00 56.94 223 ALA A CA 1
ATOM 1735 C C . ALA A 1 223 ? -18.858 14.224 4.800 1.00 56.94 223 ALA A C 1
ATOM 1737 O O . ALA A 1 223 ? -18.720 15.430 4.986 1.00 56.94 223 ALA A O 1
ATOM 1738 N N . ALA A 1 224 ? -19.092 13.368 5.801 1.00 57.72 224 ALA A N 1
ATOM 1739 C CA . ALA A 1 224 ? -19.000 13.706 7.218 1.00 57.72 224 ALA A CA 1
ATOM 1740 C C . ALA A 1 224 ? -17.551 13.744 7.751 1.00 57.72 224 ALA A C 1
ATOM 1742 O O . ALA A 1 224 ? -17.340 14.110 8.912 1.00 57.72 224 ALA A O 1
ATOM 1743 N N . LEU A 1 225 ? -16.550 13.361 6.945 1.00 63.09 225 LEU A N 1
ATOM 1744 C CA . LEU A 1 225 ? -15.147 13.576 7.286 1.00 63.09 225 LEU A CA 1
ATOM 1745 C C . LEU A 1 225 ? -14.849 15.079 7.344 1.00 63.09 225 LEU A C 1
ATOM 1747 O O . LEU A 1 225 ? -15.402 15.850 6.559 1.00 63.09 225 LEU A O 1
ATOM 1751 N N . PRO A 1 226 ? -13.957 15.514 8.247 1.00 59.12 226 PRO A N 1
ATOM 1752 C CA . PRO A 1 226 ? -13.608 16.921 8.358 1.00 59.12 226 PRO A CA 1
ATOM 1753 C C . PRO A 1 226 ? -13.083 17.508 7.037 1.00 59.12 226 PRO A C 1
ATOM 1755 O O . PRO A 1 226 ? -12.246 16.896 6.371 1.00 59.12 226 PRO A O 1
ATOM 1758 N N . ASP A 1 227 ? -13.482 18.745 6.718 1.00 57.16 227 ASP A N 1
ATOM 1759 C CA . ASP A 1 227 ? -13.077 19.478 5.502 1.00 57.16 227 ASP A CA 1
ATOM 1760 C C . ASP A 1 227 ? -11.553 19.519 5.271 1.00 57.16 227 ASP A C 1
ATOM 1762 O O . ASP A 1 227 ? -11.086 19.675 4.142 1.00 57.16 227 ASP A O 1
ATOM 1766 N N . TRP A 1 228 ? -10.751 19.367 6.329 1.00 56.75 228 TRP A N 1
ATOM 1767 C CA . TRP A 1 228 ? -9.296 19.396 6.238 1.00 56.75 228 TRP A CA 1
ATOM 1768 C C . TRP A 1 228 ? -8.686 18.162 5.553 1.00 56.75 228 TRP A C 1
ATOM 1770 O O . TRP A 1 228 ? -7.558 18.261 5.067 1.00 56.75 228 TRP A O 1
ATOM 1780 N N . LEU A 1 229 ? -9.426 17.052 5.399 1.00 54.78 229 LEU A N 1
ATOM 1781 C CA . LEU A 1 229 ? -8.996 15.936 4.543 1.00 54.78 229 LEU A CA 1
ATOM 1782 C C . LEU A 1 229 ? -8.882 16.339 3.065 1.00 54.78 229 LEU A C 1
ATOM 1784 O O . LEU A 1 229 ? -8.164 15.703 2.295 1.00 54.78 229 LEU A O 1
ATOM 1788 N N . ALA A 1 230 ? -9.578 17.406 2.665 1.00 50.44 230 ALA A N 1
ATOM 1789 C CA . ALA A 1 230 ? -9.515 17.966 1.322 1.00 50.44 230 ALA A CA 1
ATOM 1790 C C . ALA A 1 230 ? -8.358 18.970 1.137 1.00 50.44 230 ALA A C 1
ATOM 1792 O O . ALA A 1 230 ? -8.246 19.565 0.063 1.00 50.44 230 ALA A O 1
ATOM 1793 N N . VAL A 1 231 ? -7.513 19.188 2.159 1.00 49.38 231 VAL A N 1
ATOM 1794 C CA . VAL A 1 231 ? -6.461 20.218 2.170 1.00 49.38 231 VAL A CA 1
ATOM 1795 C C . VAL A 1 231 ? -5.067 19.564 2.296 1.00 49.38 231 VAL A C 1
ATOM 1797 O O . VAL A 1 231 ? -4.885 18.665 3.116 1.00 49.38 231 VAL A O 1
ATOM 1800 N N . PRO A 1 232 ? -4.043 20.019 1.541 1.00 45.94 232 PRO A N 1
ATOM 1801 C CA . PRO A 1 232 ? -2.740 19.345 1.418 1.00 45.94 232 PRO A CA 1
ATOM 1802 C C . PRO A 1 232 ? -2.016 18.907 2.712 1.00 45.94 232 PRO A C 1
ATOM 1804 O O . PRO A 1 232 ? -1.475 17.804 2.714 1.00 45.94 232 PRO A O 1
ATOM 1807 N N . PRO A 1 233 ? -1.997 19.677 3.823 1.00 49.12 233 PRO A N 1
ATOM 1808 C CA . PRO A 1 233 ? -1.236 19.299 5.021 1.00 49.12 233 PRO A CA 1
ATOM 1809 C C . PRO A 1 233 ? -1.794 18.076 5.762 1.00 49.12 233 PRO A C 1
ATOM 1811 O O . PRO A 1 233 ? -1.055 17.403 6.475 1.00 49.12 233 PRO A O 1
ATOM 1814 N N . GLY A 1 234 ? -3.090 17.782 5.610 1.00 51.25 234 GLY A N 1
ATOM 1815 C CA . GLY A 1 234 ? -3.705 16.602 6.219 1.00 51.25 234 GLY A CA 1
ATOM 1816 C C . GLY A 1 234 ? -3.241 15.286 5.590 1.00 51.25 234 GLY A C 1
ATOM 1817 O O . GLY A 1 234 ? -3.233 14.242 6.241 1.00 51.25 234 GLY A O 1
ATOM 1818 N N . LEU A 1 235 ? -2.803 15.345 4.330 1.00 51.94 235 LEU A N 1
ATOM 1819 C CA . LEU A 1 235 ? -2.391 14.191 3.536 1.00 51.94 235 LEU A CA 1
ATOM 1820 C C . LEU A 1 235 ? -0.930 13.784 3.764 1.00 51.94 235 LEU A C 1
ATOM 1822 O O . LEU A 1 235 ? -0.659 12.588 3.809 1.00 51.94 235 LEU A O 1
ATOM 1826 N N . ASP A 1 236 ? -0.017 14.726 4.025 1.00 51.66 236 ASP A N 1
ATOM 1827 C CA . ASP A 1 236 ? 1.345 14.402 4.500 1.00 51.66 236 ASP A CA 1
ATOM 1828 C C . ASP A 1 236 ? 1.301 13.573 5.800 1.00 51.66 236 ASP A C 1
ATOM 1830 O O . ASP A 1 236 ? 2.148 12.712 6.061 1.00 51.66 236 ASP A O 1
ATOM 1834 N N . PHE A 1 237 ? 0.258 13.793 6.602 1.00 53.06 237 PHE A N 1
ATOM 1835 C CA . PHE A 1 237 ? 0.016 13.049 7.826 1.00 53.06 237 PHE A CA 1
ATOM 1836 C C . PHE A 1 237 ? -0.607 11.661 7.573 1.00 53.06 237 PHE A C 1
ATOM 1838 O O . PHE A 1 237 ? -0.155 10.674 8.151 1.00 53.06 237 PHE A O 1
ATOM 1845 N N . LEU A 1 238 ? -1.565 11.541 6.643 1.00 58.47 238 LEU A N 1
ATOM 1846 C CA . LEU A 1 238 ? -2.055 10.237 6.153 1.00 58.47 238 LEU A CA 1
ATOM 1847 C C . LEU A 1 238 ? -0.914 9.357 5.623 1.00 58.47 238 LEU A C 1
ATOM 1849 O O . LEU A 1 238 ? -0.851 8.166 5.922 1.00 58.47 238 LEU A O 1
ATOM 1853 N N . LEU A 1 239 ? 0.011 9.957 4.875 1.00 55.53 239 LEU A N 1
ATOM 1854 C CA . LEU A 1 239 ? 1.163 9.289 4.271 1.00 55.53 239 LEU A CA 1
ATOM 1855 C C . LEU A 1 239 ? 2.154 8.727 5.305 1.00 55.53 239 LEU A C 1
ATOM 1857 O O . LEU A 1 239 ? 2.894 7.794 4.994 1.00 55.53 239 LEU A O 1
ATOM 1861 N N . SER A 1 240 ? 2.171 9.264 6.527 1.00 56.03 240 SER A N 1
ATOM 1862 C CA . SER A 1 240 ? 3.135 8.894 7.571 1.00 56.03 240 SER A CA 1
ATOM 1863 C C . SER A 1 240 ? 2.543 8.094 8.734 1.00 56.03 240 SER A C 1
ATOM 1865 O O . SER A 1 240 ? 3.307 7.458 9.459 1.00 56.03 240 SER A O 1
ATOM 1867 N N . ALA A 1 241 ? 1.217 8.098 8.914 1.00 59.03 241 ALA A N 1
ATOM 1868 C CA . ALA A 1 241 ? 0.560 7.518 10.089 1.00 59.03 241 ALA A CA 1
ATOM 1869 C C . ALA A 1 241 ? -0.608 6.562 9.781 1.00 59.03 241 ALA A C 1
ATOM 1871 O O . ALA A 1 241 ? -1.247 6.083 10.718 1.00 59.03 241 ALA A O 1
ATOM 1872 N N . SER A 1 242 ? -0.921 6.292 8.506 1.00 71.88 242 SER A N 1
ATOM 1873 C CA . SER A 1 242 ? -1.999 5.354 8.174 1.00 71.88 242 SER A CA 1
ATOM 1874 C C . SER A 1 242 ? -1.586 3.912 8.480 1.00 71.88 242 SER A C 1
ATOM 1876 O O . SER A 1 242 ? -0.639 3.368 7.914 1.00 71.88 242 SER A O 1
ATOM 1878 N N . ALA A 1 243 ? -2.320 3.290 9.397 1.00 87.25 243 ALA A N 1
ATOM 1879 C CA . ALA A 1 243 ? -2.294 1.855 9.618 1.00 87.25 243 ALA A CA 1
ATOM 1880 C C . ALA A 1 243 ? -3.357 1.225 8.717 1.00 87.25 243 ALA A C 1
ATOM 1882 O O . ALA A 1 243 ? -4.443 1.784 8.548 1.00 87.25 243 ALA A O 1
ATOM 1883 N N . THR A 1 244 ? -3.048 0.079 8.121 1.00 91.19 244 THR A N 1
ATOM 1884 C CA . THR A 1 244 ? -3.945 -0.594 7.177 1.00 91.19 244 THR A CA 1
ATOM 1885 C C . THR A 1 244 ? -4.045 -2.068 7.516 1.00 91.19 244 THR A C 1
ATOM 1887 O O . THR A 1 244 ? -3.090 -2.642 8.031 1.00 91.19 244 THR A O 1
ATOM 1890 N N . ALA A 1 245 ? -5.189 -2.670 7.219 1.00 92.69 245 ALA A N 1
ATOM 1891 C CA . ALA A 1 245 ? -5.437 -4.090 7.411 1.00 92.69 245 ALA A CA 1
ATOM 1892 C C . ALA A 1 245 ? -6.307 -4.625 6.276 1.00 92.69 245 ALA A C 1
ATOM 1894 O O . ALA A 1 245 ? -7.043 -3.869 5.638 1.00 92.69 245 ALA A O 1
ATOM 1895 N N . PHE A 1 246 ? -6.251 -5.932 6.046 1.00 92.81 246 PHE A N 1
ATOM 1896 C CA . PHE A 1 246 ? -7.004 -6.568 4.978 1.00 92.81 246 PHE A CA 1
ATOM 1897 C C . PHE A 1 246 ? -7.639 -7.881 5.446 1.00 92.81 246 PHE A C 1
ATOM 1899 O O . PHE A 1 246 ? -6.947 -8.789 5.899 1.00 92.81 246 PHE A O 1
ATOM 1906 N N . ASP A 1 247 ? -8.964 -7.966 5.338 1.00 93.31 247 ASP A N 1
ATOM 1907 C CA . ASP A 1 247 ? -9.738 -9.195 5.527 1.00 93.31 247 ASP A CA 1
ATOM 1908 C C . ASP A 1 247 ? -10.048 -9.774 4.143 1.00 93.31 247 ASP A C 1
ATOM 1910 O O . ASP A 1 247 ? -10.931 -9.299 3.420 1.00 93.31 247 ASP A O 1
ATOM 1914 N N . SER A 1 248 ? -9.242 -10.766 3.770 1.00 91.25 248 SER A N 1
ATOM 1915 C CA . SER A 1 248 ? -9.235 -11.408 2.450 1.00 91.25 248 SER A CA 1
ATOM 1916 C C . SER A 1 248 ? -10.542 -12.132 2.144 1.00 91.25 248 SER A C 1
ATOM 1918 O O . SER A 1 248 ? -11.122 -11.935 1.076 1.00 91.25 248 SER A O 1
ATOM 1920 N N . ILE A 1 249 ? -11.081 -12.876 3.111 1.00 90.00 249 ILE A N 1
ATOM 1921 C CA . ILE A 1 249 ? -12.287 -13.690 2.918 1.00 90.00 249 ILE A CA 1
ATOM 1922 C C . ILE A 1 249 ? -13.512 -12.809 2.643 1.00 90.00 249 ILE A C 1
ATOM 1924 O O . ILE A 1 249 ? -14.332 -13.127 1.772 1.00 90.00 249 ILE A O 1
ATOM 1928 N N . ASN A 1 250 ? -13.645 -11.690 3.362 1.00 91.56 250 ASN A N 1
ATOM 1929 C CA . ASN A 1 250 ? -14.752 -10.758 3.147 1.00 91.56 250 ASN A CA 1
ATOM 1930 C C . ASN A 1 250 ? -14.443 -9.659 2.125 1.00 91.56 250 ASN A C 1
ATOM 1932 O O . ASN A 1 250 ? -15.342 -8.876 1.810 1.00 91.56 250 ASN A O 1
ATOM 1936 N N . ASN A 1 251 ? -13.239 -9.636 1.539 1.00 92.25 251 ASN A N 1
ATOM 1937 C CA . ASN A 1 251 ? -12.810 -8.610 0.587 1.00 92.25 251 ASN A CA 1
ATOM 1938 C C . ASN A 1 251 ? -12.973 -7.203 1.178 1.00 92.25 251 ASN A C 1
ATOM 1940 O O . ASN A 1 251 ? -13.636 -6.329 0.608 1.00 92.25 251 ASN A O 1
ATOM 1944 N N . MET A 1 252 ? -12.379 -7.006 2.351 1.00 92.88 252 MET A N 1
ATOM 1945 C CA . MET A 1 252 ? -12.485 -5.781 3.129 1.00 92.88 252 MET A CA 1
ATOM 1946 C C . MET A 1 252 ? -11.110 -5.165 3.355 1.00 92.88 252 MET A C 1
ATOM 1948 O O . MET A 1 252 ? -10.239 -5.772 3.973 1.00 92.88 252 MET A O 1
ATOM 1952 N N . TYR A 1 253 ? -10.926 -3.938 2.872 1.00 92.94 253 TYR A N 1
ATOM 1953 C CA . TYR A 1 253 ? -9.713 -3.157 3.087 1.00 92.94 253 TYR A CA 1
ATOM 1954 C C . TYR A 1 253 ? -9.970 -2.074 4.131 1.00 92.94 253 TYR A C 1
ATOM 1956 O O . TYR A 1 253 ? -10.836 -1.219 3.940 1.00 92.94 253 TYR A O 1
ATOM 1964 N N . TYR A 1 254 ? -9.212 -2.099 5.222 1.00 92.50 254 TYR A N 1
ATOM 1965 C CA . TYR A 1 254 ? -9.325 -1.136 6.307 1.00 92.50 254 TYR A CA 1
ATOM 1966 C C . TYR A 1 254 ? -8.125 -0.206 6.317 1.00 92.50 254 TYR A C 1
ATOM 1968 O O . TYR A 1 254 ? -6.986 -0.642 6.143 1.00 92.50 254 TYR A O 1
ATOM 1976 N N . PHE A 1 255 ? -8.360 1.072 6.584 1.00 90.00 255 PHE A N 1
ATOM 1977 C CA . PHE A 1 255 ? -7.278 2.019 6.799 1.00 90.00 255 PHE A CA 1
ATOM 1978 C C . PHE A 1 255 ? -7.662 3.097 7.796 1.00 90.00 255 PHE A C 1
ATOM 1980 O O . PHE A 1 255 ? -8.832 3.457 7.946 1.00 90.00 255 PHE A O 1
ATOM 1987 N N . THR A 1 256 ? -6.650 3.618 8.482 1.00 87.50 256 THR A N 1
ATOM 1988 C CA . THR A 1 256 ? -6.830 4.724 9.407 1.00 87.50 256 THR A CA 1
ATOM 1989 C C . THR A 1 256 ? -6.607 6.057 8.715 1.00 87.50 256 THR A C 1
ATOM 1991 O O . THR A 1 256 ? -5.654 6.277 7.966 1.00 87.50 256 THR A O 1
ATOM 1994 N N . VAL A 1 257 ? -7.514 6.970 9.014 1.00 82.56 257 VAL A N 1
ATOM 1995 C CA . VAL A 1 257 ? -7.441 8.378 8.688 1.00 82.56 257 VAL A CA 1
ATOM 1996 C C . VAL A 1 257 ? -7.276 9.113 10.004 1.00 82.56 257 VAL A C 1
ATOM 1998 O O . VAL A 1 257 ? -8.144 9.017 10.870 1.00 82.56 257 VAL A O 1
ATOM 2001 N N . PRO A 1 258 ? -6.167 9.822 10.218 1.00 80.56 258 PRO A N 1
ATOM 2002 C CA . PRO A 1 258 ? -6.043 10.656 11.395 1.00 80.56 258 PRO A CA 1
ATOM 2003 C C . PRO A 1 258 ? -7.168 11.683 11.490 1.00 80.56 258 PRO A C 1
ATOM 2005 O O . PRO A 1 258 ? -7.601 12.214 10.476 1.00 80.56 258 PRO A O 1
ATOM 2008 N N . ASP A 1 259 ? -7.612 11.986 12.703 1.00 80.19 259 ASP A N 1
ATOM 2009 C CA . ASP A 1 259 ? -8.533 13.078 12.988 1.00 80.19 259 ASP A CA 1
ATOM 2010 C C . ASP A 1 259 ? -7.798 14.151 13.799 1.00 80.19 259 ASP A C 1
ATOM 2012 O O . ASP A 1 259 ? -7.592 13.994 15.006 1.00 80.19 259 ASP A O 1
ATOM 2016 N N . VAL A 1 260 ? -7.282 15.181 13.116 1.00 79.69 260 VAL A N 1
ATOM 2017 C CA . VAL A 1 260 ? -6.402 16.199 13.706 1.00 79.69 260 VAL A CA 1
ATOM 2018 C C . VAL A 1 260 ? -7.194 17.479 13.996 1.00 79.69 260 VAL A C 1
ATOM 2020 O O . VAL A 1 260 ? -7.640 18.144 13.056 1.00 79.69 260 VAL A O 1
ATOM 2023 N N . PRO A 1 261 ? -7.340 17.886 15.271 1.00 81.38 261 PRO A N 1
ATOM 2024 C CA . PRO A 1 261 ? -8.058 19.105 15.620 1.00 81.38 261 PRO A CA 1
ATOM 2025 C C . PRO A 1 261 ? -7.402 20.362 15.042 1.00 81.38 261 PRO A C 1
ATOM 2027 O O . PRO A 1 261 ? -6.176 20.505 15.038 1.00 81.38 261 PRO A O 1
ATOM 2030 N N . ILE A 1 262 ? -8.229 21.319 14.619 1.00 80.56 262 ILE A N 1
ATOM 2031 C CA . ILE A 1 262 ? -7.783 22.663 14.240 1.00 80.56 262 ILE A CA 1
ATOM 2032 C C . ILE A 1 262 ? -7.835 23.550 15.486 1.00 80.56 262 ILE A C 1
ATOM 2034 O O . ILE A 1 262 ? -8.900 23.757 16.063 1.00 80.56 262 ILE A O 1
ATOM 2038 N N . THR A 1 263 ? -6.693 24.101 15.894 1.00 84.81 263 THR A N 1
ATOM 2039 C CA . THR A 1 263 ? -6.579 24.983 17.073 1.00 84.81 263 THR A CA 1
ATOM 2040 C C . THR A 1 263 ? -6.590 26.468 16.730 1.00 84.81 263 THR A C 1
ATOM 2042 O O . THR A 1 263 ? -6.730 27.307 17.618 1.00 84.81 263 THR A O 1
ATOM 2045 N N . GLY A 1 264 ? -6.475 26.822 15.449 1.00 83.62 264 GLY A N 1
ATOM 2046 C CA . GLY A 1 264 ? -6.527 28.210 15.000 1.00 83.62 264 GLY A CA 1
ATOM 2047 C C . GLY A 1 264 ? -6.294 28.366 13.502 1.00 83.62 264 GLY A C 1
ATOM 2048 O O . GLY A 1 264 ? -6.246 27.385 12.765 1.00 83.62 264 GLY A O 1
ATOM 2049 N N . TYR A 1 265 ? -6.126 29.612 13.058 1.00 80.00 265 TYR A N 1
ATOM 2050 C CA . TYR A 1 265 ? -5.823 29.959 11.670 1.00 80.00 265 TYR A CA 1
ATOM 2051 C C . TYR A 1 265 ? -4.697 30.992 11.607 1.00 80.00 265 TYR A C 1
ATOM 2053 O O . TYR A 1 265 ? -4.654 31.934 12.401 1.00 80.00 265 TYR A O 1
ATOM 2061 N N . ILE A 1 266 ? -3.788 30.837 10.644 1.00 73.00 266 ILE A N 1
ATOM 2062 C CA . ILE A 1 266 ? -2.733 31.818 10.381 1.00 73.00 266 ILE A CA 1
ATOM 2063 C C . ILE A 1 266 ? -3.313 32.926 9.490 1.00 73.00 266 ILE A C 1
ATOM 2065 O O . ILE A 1 266 ? -3.616 32.701 8.319 1.00 73.00 266 ILE A O 1
ATOM 2069 N N . ASN A 1 267 ? -3.427 34.143 10.031 1.00 66.62 267 ASN A N 1
ATOM 2070 C CA . ASN A 1 267 ? -4.034 35.292 9.338 1.00 66.62 267 ASN A CA 1
ATOM 2071 C C . ASN A 1 267 ? -3.232 35.814 8.131 1.00 66.62 267 ASN A C 1
ATOM 2073 O O . ASN A 1 267 ? -3.781 36.529 7.298 1.00 66.62 267 ASN A O 1
ATOM 2077 N N . PHE A 1 268 ? -1.942 35.489 8.023 1.00 58.31 268 PHE A N 1
ATOM 2078 C CA . PHE A 1 268 ? -1.060 36.086 7.013 1.00 58.31 268 PHE A CA 1
ATOM 2079 C C . PHE A 1 268 ? -1.167 35.466 5.614 1.00 58.31 268 PHE A C 1
ATOM 2081 O O . PHE A 1 268 ? -0.724 36.091 4.655 1.00 58.31 268 PHE A O 1
ATOM 2088 N N . ASP A 1 269 ? -1.763 34.279 5.470 1.00 52.12 269 ASP A N 1
ATOM 2089 C CA . ASP A 1 269 ? -1.830 33.600 4.175 1.00 52.12 269 ASP A CA 1
ATOM 2090 C C . ASP A 1 269 ? -3.109 32.756 4.062 1.00 52.12 269 ASP A C 1
ATOM 2092 O O . ASP A 1 269 ? -3.110 31.555 4.311 1.00 52.12 269 ASP A O 1
ATOM 2096 N N . ARG A 1 270 ? -4.227 33.409 3.712 1.00 57.75 270 ARG A N 1
ATOM 2097 C CA . ARG A 1 270 ? -5.487 32.775 3.263 1.00 57.75 270 ARG A CA 1
ATOM 2098 C C . ARG A 1 270 ? -6.074 31.698 4.196 1.00 57.75 270 ARG A C 1
ATOM 2100 O O . ARG A 1 270 ? -6.384 30.606 3.729 1.00 57.75 270 ARG A O 1
ATOM 2107 N N . ASN A 1 271 ? -6.281 31.998 5.481 1.00 64.88 271 ASN A N 1
ATOM 2108 C CA . ASN A 1 271 ? -6.946 31.083 6.425 1.00 64.88 271 ASN A CA 1
ATOM 2109 C C . ASN A 1 271 ? -6.337 29.667 6.431 1.00 64.88 271 ASN A C 1
ATOM 2111 O O . ASN A 1 271 ? -7.059 28.672 6.374 1.00 64.88 271 ASN A O 1
ATOM 2115 N N . ARG A 1 272 ? -5.004 29.549 6.501 1.00 69.94 272 ARG A N 1
ATOM 2116 C CA . ARG A 1 272 ? -4.371 28.239 6.712 1.00 69.94 272 ARG A CA 1
ATOM 2117 C C . ARG A 1 272 ? -4.658 27.751 8.139 1.00 69.94 272 ARG A C 1
ATOM 2119 O O . ARG A 1 272 ? -4.298 28.471 9.076 1.00 69.94 272 ARG A O 1
ATOM 2126 N N . PRO A 1 273 ? -5.285 26.578 8.326 1.00 70.62 273 PRO A N 1
ATOM 2127 C CA . PRO A 1 273 ? -5.531 26.022 9.653 1.00 70.62 273 PRO A CA 1
ATOM 2128 C C . PRO A 1 273 ? -4.219 25.654 10.359 1.00 70.62 273 PRO A C 1
ATOM 2130 O O . PRO A 1 273 ? -3.257 25.209 9.730 1.00 70.62 273 PRO A O 1
ATOM 2133 N N . ILE A 1 274 ? -4.194 25.850 11.675 1.00 78.31 274 ILE A N 1
ATOM 2134 C CA . ILE A 1 274 ? -3.156 25.369 12.587 1.00 78.31 274 ILE A CA 1
ATOM 2135 C C . ILE A 1 274 ? -3.667 24.064 13.188 1.00 78.31 274 ILE A C 1
ATOM 2137 O O . ILE A 1 274 ? -4.691 24.054 13.871 1.00 78.31 274 ILE A O 1
ATOM 2141 N N . TYR A 1 275 ? -2.954 22.977 12.926 1.00 77.94 275 TYR A N 1
ATOM 2142 C CA . TYR A 1 275 ? -3.318 21.638 13.371 1.00 77.94 275 TYR A CA 1
ATOM 2143 C C . TYR A 1 275 ? -2.632 21.283 14.689 1.00 77.94 275 TYR A C 1
ATOM 2145 O O . TYR A 1 275 ? -1.442 21.552 14.866 1.00 77.94 275 TYR A O 1
ATOM 2153 N N . ASP A 1 276 ? -3.366 20.644 15.597 1.00 81.69 276 ASP A N 1
ATOM 2154 C CA . ASP A 1 276 ? -2.813 20.090 16.830 1.00 81.69 276 ASP A CA 1
ATOM 2155 C C . ASP A 1 276 ? -2.490 18.601 16.690 1.00 81.69 276 ASP A C 1
ATOM 2157 O O . ASP A 1 276 ? -3.274 17.703 17.003 1.00 81.69 276 ASP A O 1
ATOM 2161 N N . PHE A 1 277 ? -1.255 18.337 16.275 1.00 77.25 277 PHE A N 1
ATOM 2162 C CA . PHE A 1 277 ? -0.707 16.986 16.198 1.00 77.25 277 PHE A CA 1
ATOM 2163 C C . PHE A 1 277 ? -0.387 16.375 17.568 1.00 77.25 277 PHE A C 1
ATOM 2165 O O . PHE A 1 277 ? 0.129 15.258 17.628 1.00 77.25 277 PHE A O 1
ATOM 2172 N N . THR A 1 278 ? -0.661 17.054 18.684 1.00 79.94 278 THR A N 1
ATOM 2173 C CA . THR A 1 278 ? -0.503 16.493 20.032 1.00 79.94 278 THR A CA 1
ATOM 2174 C C . THR A 1 278 ? -1.781 15.839 20.544 1.00 79.94 278 THR A C 1
ATOM 2176 O O . THR A 1 278 ? -1.693 14.955 21.390 1.00 79.94 278 THR A O 1
ATOM 2179 N N . THR A 1 279 ? -2.948 16.142 19.977 1.00 80.44 279 THR A N 1
ATOM 2180 C CA . THR A 1 279 ? -4.241 15.612 20.453 1.00 80.44 279 THR A CA 1
ATOM 2181 C C . THR A 1 279 ? -5.033 14.851 19.392 1.00 80.44 279 THR A C 1
ATOM 2183 O O . THR A 1 279 ? -6.179 14.491 19.636 1.00 80.44 279 THR A O 1
ATOM 2186 N N . PHE A 1 280 ? -4.422 14.541 18.242 1.00 82.19 280 PHE A N 1
ATOM 2187 C CA . PHE A 1 280 ? -5.125 13.817 17.182 1.00 82.19 280 PHE A CA 1
ATOM 2188 C C . PHE A 1 280 ? -5.591 12.415 17.606 1.00 82.19 280 PHE A C 1
ATOM 2190 O O . PHE A 1 280 ? -4.864 11.676 18.286 1.00 82.19 280 PHE A O 1
ATOM 2197 N N . SER A 1 281 ? -6.794 12.075 17.149 1.00 86.31 281 SER A N 1
ATOM 2198 C CA . SER A 1 281 ? -7.429 10.759 17.221 1.00 86.31 281 SER A CA 1
ATOM 2199 C C . SER A 1 281 ? -7.345 10.056 15.865 1.00 86.31 281 SER A C 1
ATOM 2201 O O . SER A 1 281 ? -6.743 10.574 14.925 1.00 86.31 281 SER A O 1
ATOM 2203 N N . ALA A 1 282 ? -7.911 8.862 15.740 1.00 88.25 282 ALA A N 1
ATOM 2204 C CA . ALA A 1 282 ? -7.988 8.157 14.471 1.00 88.25 282 ALA A CA 1
ATOM 2205 C C . ALA A 1 282 ? -9.444 7.932 14.082 1.00 88.25 282 ALA A C 1
ATOM 2207 O O . ALA A 1 282 ? -10.341 7.869 14.914 1.00 88.25 282 ALA A O 1
ATOM 2208 N N . ARG A 1 283 ? -9.669 7.769 12.795 1.00 87.81 283 ARG A N 1
ATOM 2209 C CA . ARG A 1 283 ? -10.913 7.290 12.228 1.00 87.81 283 ARG A CA 1
ATOM 2210 C C . ARG A 1 283 ? -10.584 6.111 11.345 1.00 87.81 283 ARG A C 1
ATOM 2212 O O . ARG A 1 283 ? -9.569 6.134 10.655 1.00 87.81 283 ARG A O 1
ATOM 2219 N N . ILE A 1 284 ? -11.393 5.072 11.395 1.00 89.88 284 ILE A N 1
ATOM 2220 C CA . ILE A 1 284 ? -11.126 3.840 10.668 1.00 89.88 284 ILE A CA 1
ATOM 2221 C C . ILE A 1 284 ? -12.185 3.706 9.589 1.00 89.88 284 ILE A C 1
ATOM 2223 O O . ILE A 1 284 ? -13.379 3.743 9.875 1.00 89.88 284 ILE A O 1
ATOM 2227 N N . LEU A 1 285 ? -11.727 3.578 8.349 1.00 89.12 285 LEU A N 1
ATOM 2228 C CA . LEU A 1 285 ? -12.571 3.367 7.184 1.00 89.12 285 LEU A CA 1
ATOM 2229 C C . LEU A 1 285 ? -12.441 1.917 6.732 1.00 89.12 285 LEU A C 1
ATOM 2231 O O . LEU A 1 285 ? -11.332 1.392 6.661 1.00 89.12 285 LEU A O 1
ATOM 2235 N N . GLY A 1 286 ? -13.571 1.288 6.417 1.00 91.44 286 GLY A N 1
ATOM 2236 C CA . GLY A 1 286 ? -13.653 -0.060 5.864 1.00 91.44 286 GLY A CA 1
ATOM 2237 C C . GLY A 1 286 ? -14.267 -0.025 4.472 1.00 91.44 286 GLY A C 1
ATOM 2238 O O . GLY A 1 286 ? -15.432 0.342 4.301 1.00 91.44 286 GLY A O 1
ATOM 2239 N N . ILE A 1 287 ? -13.474 -0.421 3.481 1.00 90.50 287 ILE A N 1
ATOM 2240 C CA . ILE A 1 287 ? -13.839 -0.428 2.068 1.00 90.50 287 ILE A CA 1
ATOM 2241 C C . ILE A 1 287 ? -14.128 -1.856 1.624 1.00 90.50 287 ILE A C 1
ATOM 2243 O O . ILE A 1 287 ? -13.248 -2.716 1.631 1.00 90.50 287 ILE A O 1
ATOM 2247 N N . ASN A 1 288 ? -15.357 -2.085 1.184 1.00 91.19 288 ASN A N 1
ATOM 2248 C CA . ASN A 1 288 ? -15.775 -3.295 0.508 1.00 91.19 288 ASN A CA 1
ATOM 2249 C C . ASN A 1 288 ? -15.273 -3.272 -0.943 1.00 91.19 288 ASN A C 1
ATOM 2251 O O . ASN A 1 288 ? -15.715 -2.468 -1.776 1.00 91.19 288 ASN A O 1
ATOM 2255 N N . ILE A 1 289 ? -14.342 -4.180 -1.237 1.00 90.75 289 ILE A N 1
ATOM 2256 C CA . ILE A 1 289 ? -13.723 -4.316 -2.556 1.00 90.75 289 ILE A CA 1
ATOM 2257 C C . ILE A 1 289 ? -14.343 -5.435 -3.401 1.00 90.75 289 ILE A C 1
ATOM 2259 O O . ILE A 1 289 ? -13.786 -5.802 -4.432 1.00 90.75 289 ILE A O 1
ATOM 2263 N N . ASN A 1 290 ? -15.506 -5.963 -3.009 1.00 89.12 290 ASN A N 1
ATOM 2264 C CA . ASN A 1 290 ? -16.266 -6.870 -3.863 1.00 89.12 290 ASN A CA 1
ATOM 2265 C C . ASN A 1 290 ? -16.765 -6.142 -5.128 1.00 89.12 290 ASN A C 1
ATOM 2267 O O . ASN A 1 290 ? -17.084 -4.942 -5.125 1.00 89.12 290 ASN A O 1
ATOM 2271 N N . ASP A 1 291 ? -16.857 -6.892 -6.222 1.00 85.19 291 ASP A N 1
ATOM 2272 C CA . ASP A 1 291 ? -17.377 -6.393 -7.491 1.00 85.19 291 ASP A CA 1
ATOM 2273 C C . ASP A 1 291 ? -18.888 -6.139 -7.430 1.00 85.19 291 ASP A C 1
ATOM 2275 O O . ASP A 1 291 ? -19.632 -6.789 -6.692 1.00 85.19 291 ASP A O 1
ATOM 2279 N N . GLY A 1 292 ? -19.358 -5.174 -8.225 1.00 80.56 292 GLY A N 1
ATOM 2280 C CA . GLY A 1 292 ? -20.786 -4.856 -8.347 1.00 80.56 292 GLY A CA 1
ATOM 2281 C C . GLY A 1 292 ? -21.419 -4.176 -7.126 1.00 80.56 292 GLY A C 1
ATOM 2282 O O . GLY A 1 292 ? -22.627 -3.950 -7.126 1.00 80.56 292 GLY A O 1
ATOM 2283 N N . ILE A 1 293 ? -20.634 -3.829 -6.102 1.00 81.06 293 ILE A N 1
ATOM 2284 C CA . ILE A 1 293 ? -21.107 -3.085 -4.931 1.00 81.06 293 ILE A CA 1
ATOM 2285 C C . ILE A 1 293 ? -21.133 -1.581 -5.222 1.00 81.06 293 ILE A C 1
ATOM 2287 O O . ILE A 1 293 ? -20.138 -1.005 -5.665 1.00 81.06 293 ILE A O 1
ATOM 2291 N N . THR A 1 294 ? -22.273 -0.945 -4.942 1.00 76.00 294 THR A N 1
ATOM 2292 C CA . THR A 1 294 ? -22.462 0.507 -5.075 1.00 76.00 294 THR A CA 1
ATOM 2293 C C . THR A 1 294 ? -22.002 1.266 -3.833 1.00 76.00 294 THR A C 1
ATOM 2295 O O . THR A 1 294 ? -21.273 2.242 -3.963 1.00 76.00 294 THR A O 1
ATOM 2298 N N . GLN A 1 295 ? -22.382 0.809 -2.634 1.00 78.31 295 GLN A N 1
ATOM 2299 C CA . GLN A 1 295 ? -21.931 1.388 -1.365 1.00 78.31 295 GLN A CA 1
ATOM 2300 C C . GLN A 1 295 ? -20.657 0.679 -0.907 1.00 78.31 295 GLN A C 1
ATOM 2302 O O . GLN A 1 295 ? -20.704 -0.410 -0.333 1.00 78.31 295 GLN A O 1
ATOM 2307 N N . ARG A 1 296 ? -19.507 1.272 -1.231 1.00 83.38 296 ARG A N 1
ATOM 2308 C CA . ARG A 1 296 ? -18.201 0.661 -0.955 1.00 83.38 296 ARG A CA 1
ATOM 2309 C C . ARG A 1 296 ? -17.698 0.949 0.446 1.00 83.38 296 ARG A C 1
ATOM 2311 O O . ARG A 1 296 ? -17.001 0.110 0.998 1.00 83.38 296 ARG A O 1
ATOM 2318 N N . VAL A 1 297 ? -18.047 2.089 1.031 1.00 84.38 297 VAL A N 1
ATOM 2319 C CA . VAL A 1 297 ? -17.748 2.340 2.441 1.00 84.38 297 VAL A CA 1
ATOM 2320 C C . VAL A 1 297 ? -18.845 1.707 3.266 1.00 84.38 297 VAL A C 1
ATOM 2322 O O . VAL A 1 297 ? -20.003 2.100 3.175 1.00 84.38 297 VAL A O 1
ATOM 2325 N N . ILE A 1 298 ? -18.479 0.673 4.014 1.00 82.69 298 ILE A N 1
ATOM 2326 C CA . ILE A 1 298 ? -19.422 -0.050 4.877 1.00 82.69 298 ILE A CA 1
ATOM 2327 C C . ILE A 1 298 ? -19.197 0.251 6.359 1.00 82.69 298 ILE A C 1
ATOM 2329 O O . ILE A 1 298 ? -19.914 -0.265 7.212 1.00 82.69 298 ILE A O 1
ATOM 2333 N N . PHE A 1 299 ? -18.138 1.001 6.660 1.00 83.25 299 PHE A N 1
ATOM 2334 C CA . PHE A 1 299 ? -17.661 1.236 8.006 1.00 83.25 299 PHE A CA 1
ATOM 2335 C C . PHE A 1 299 ? -16.836 2.529 8.052 1.00 83.25 299 PHE A C 1
ATOM 2337 O O . PHE A 1 299 ? -15.892 2.693 7.274 1.00 83.25 299 PHE A O 1
ATOM 2344 N N . ASN A 1 300 ? -17.200 3.434 8.961 1.00 88.19 300 ASN A N 1
ATOM 2345 C CA . ASN A 1 300 ? -16.527 4.706 9.206 1.00 88.19 300 ASN A CA 1
ATOM 2346 C C . ASN A 1 300 ? -16.682 5.098 10.682 1.00 88.19 300 ASN A C 1
ATOM 2348 O O . ASN A 1 300 ? -17.578 5.866 11.031 1.00 88.19 300 ASN A O 1
ATOM 2352 N N . GLU A 1 301 ? -15.807 4.587 11.546 1.00 89.62 301 GLU A N 1
ATOM 2353 C CA . GLU A 1 301 ? -15.902 4.846 12.986 1.00 89.62 301 GLU A CA 1
ATOM 2354 C C . GLU A 1 301 ? -14.761 5.708 13.508 1.00 89.62 301 GLU A C 1
ATOM 2356 O O . GLU A 1 301 ? -13.593 5.558 13.135 1.00 89.62 301 GLU A O 1
ATOM 2361 N N . ALA A 1 302 ? -15.115 6.621 14.411 1.00 88.38 302 ALA A N 1
ATOM 2362 C CA . ALA A 1 302 ? -14.153 7.427 15.139 1.00 88.38 302 ALA A CA 1
ATOM 2363 C C . ALA A 1 302 ? -13.598 6.633 16.325 1.00 88.38 302 ALA A C 1
ATOM 2365 O O . ALA A 1 302 ? -14.338 6.090 17.143 1.00 88.38 302 ALA A O 1
ATOM 2366 N N . LEU A 1 303 ? -12.279 6.630 16.456 1.00 90.75 303 LEU A N 1
ATOM 2367 C CA . LEU A 1 303 ? -11.563 6.030 17.564 1.00 90.75 303 LEU A CA 1
ATOM 2368 C C . LEU A 1 303 ? -10.806 7.140 18.310 1.00 90.75 303 LEU A C 1
ATOM 2370 O O . LEU A 1 303 ? -9.864 7.707 17.753 1.00 90.75 303 LEU A O 1
ATOM 2374 N N . PRO A 1 304 ? -11.141 7.446 19.579 1.00 90.94 304 PRO A N 1
ATOM 2375 C CA . PRO A 1 304 ? -10.548 8.554 20.340 1.00 90.94 304 PRO A CA 1
ATOM 2376 C C . PRO A 1 304 ? -9.104 8.273 20.808 1.00 90.94 304 PRO A C 1
ATOM 2378 O O . PRO A 1 304 ? -8.655 8.773 21.836 1.00 90.94 304 PRO A O 1
ATOM 2381 N N . HIS A 1 305 ? -8.366 7.461 20.055 1.00 90.88 305 HIS A N 1
ATOM 2382 C CA . HIS A 1 305 ? -7.002 7.041 20.322 1.00 90.88 305 HIS A CA 1
ATOM 2383 C C . HIS A 1 305 ? -6.177 7.100 19.040 1.00 90.88 305 HIS A C 1
ATOM 2385 O O . HIS A 1 305 ? -6.704 7.057 17.929 1.00 90.88 305 HIS A O 1
ATOM 2391 N N . ARG A 1 306 ? -4.854 7.165 19.192 1.00 89.19 306 ARG A N 1
ATOM 2392 C CA . ARG A 1 306 ? -3.945 6.996 18.056 1.00 89.19 306 ARG A CA 1
ATOM 2393 C C . ARG A 1 306 ? -3.795 5.520 17.762 1.00 89.19 306 ARG A C 1
ATOM 2395 O O . ARG A 1 306 ? -3.604 4.742 18.692 1.00 89.19 306 ARG A O 1
ATOM 2402 N N . VAL A 1 307 ? -3.807 5.169 16.485 1.00 89.62 307 VAL A N 1
ATOM 2403 C CA . VAL A 1 307 ? -3.567 3.803 16.020 1.00 89.62 307 VAL A CA 1
ATOM 2404 C C . VAL A 1 307 ? -2.133 3.712 15.521 1.00 89.62 307 VAL A C 1
ATOM 2406 O O . VAL A 1 307 ? -1.729 4.502 14.673 1.00 89.62 307 VAL A O 1
ATOM 2409 N N . GLY A 1 308 ? -1.364 2.779 16.074 1.00 87.69 308 GLY A N 1
ATOM 2410 C CA . GLY A 1 308 ? -0.012 2.457 15.613 1.00 87.69 308 GLY A CA 1
ATOM 2411 C C . GLY A 1 308 ? 0.017 1.256 14.669 1.00 87.69 308 GLY A C 1
ATOM 2412 O O . GLY A 1 308 ? 0.882 1.179 13.804 1.00 87.69 308 GLY A O 1
ATOM 2413 N N . LEU A 1 309 ? -0.940 0.340 14.823 1.00 90.06 309 LEU A N 1
ATOM 2414 C CA . LEU A 1 309 ? -1.083 -0.875 14.025 1.00 90.06 309 LEU A CA 1
ATOM 2415 C C . LEU A 1 309 ? -2.565 -1.214 13.897 1.00 90.06 309 LEU A C 1
ATOM 2417 O O . LEU A 1 309 ? -3.319 -1.028 14.853 1.00 90.06 309 LEU A O 1
ATOM 2421 N N . LEU A 1 310 ? -2.951 -1.727 12.736 1.00 92.06 310 LEU A N 1
ATOM 2422 C CA . LEU A 1 310 ? -4.274 -2.261 12.459 1.00 92.06 310 LEU A CA 1
ATOM 2423 C C . LEU A 1 310 ? -4.077 -3.668 11.900 1.00 92.06 310 LEU A C 1
ATOM 2425 O O . LEU A 1 310 ? -3.237 -3.855 11.023 1.00 92.06 310 LEU A O 1
ATOM 2429 N N . GLU A 1 311 ? -4.828 -4.637 12.402 1.00 91.50 311 GLU A N 1
ATOM 2430 C CA . GLU A 1 311 ? -4.737 -6.032 11.978 1.00 91.50 311 GLU A CA 1
ATOM 2431 C C . GLU A 1 311 ? -6.140 -6.589 11.767 1.00 91.50 311 GLU A C 1
ATOM 2433 O O . GLU A 1 311 ? -7.072 -6.267 12.500 1.00 91.50 311 GLU A O 1
ATOM 2438 N N . ALA A 1 312 ? -6.294 -7.403 10.727 1.00 92.62 312 ALA A N 1
ATOM 2439 C CA . ALA A 1 312 ? -7.539 -8.086 10.431 1.00 92.62 312 ALA A CA 1
ATOM 2440 C C . ALA A 1 312 ? -7.269 -9.586 10.430 1.00 92.62 312 ALA A C 1
ATOM 2442 O O . ALA A 1 312 ? -6.460 -10.084 9.644 1.00 92.62 312 ALA A O 1
ATOM 2443 N N . ASN A 1 313 ? -7.949 -10.312 11.309 1.00 90.69 313 ASN A N 1
ATOM 2444 C CA . ASN A 1 313 ? -7.916 -11.760 11.291 1.00 90.69 313 ASN A CA 1
ATOM 2445 C C . ASN A 1 313 ? -8.963 -12.245 10.290 1.00 90.69 313 ASN A C 1
ATOM 2447 O O . ASN A 1 313 ? -10.146 -12.279 10.605 1.00 90.69 313 ASN A O 1
ATOM 2451 N N . SER A 1 314 ? -8.536 -12.625 9.085 1.00 88.75 314 SER A N 1
ATOM 2452 C CA . SER A 1 314 ? -9.469 -13.055 8.032 1.00 88.75 314 SER A CA 1
ATOM 2453 C C . SER A 1 314 ? -10.279 -14.302 8.422 1.00 88.75 314 SER A C 1
ATOM 2455 O O . SER A 1 314 ? -11.403 -14.444 7.958 1.00 88.75 314 SER A O 1
ATOM 2457 N N . ALA A 1 315 ? -9.759 -15.186 9.284 1.00 86.81 315 ALA A N 1
ATOM 2458 C CA . ALA A 1 315 ? -10.445 -16.421 9.678 1.00 86.81 315 ALA A CA 1
ATOM 2459 C C . ALA A 1 315 ? -11.629 -16.175 10.628 1.00 86.81 315 ALA A C 1
ATOM 2461 O O . ALA A 1 315 ? -12.643 -16.867 10.544 1.00 86.81 315 ALA A O 1
ATOM 2462 N N . TYR A 1 316 ? -11.504 -15.189 11.520 1.00 88.25 316 TYR A N 1
ATOM 2463 C CA . TYR A 1 316 ? -12.572 -14.797 12.452 1.00 88.25 316 TYR A CA 1
ATOM 2464 C C . TYR A 1 316 ? -13.303 -13.516 12.028 1.00 88.25 316 TYR A C 1
ATOM 2466 O O . TYR A 1 316 ? -14.344 -13.186 12.587 1.00 88.25 316 TYR A O 1
ATOM 2474 N N . HIS A 1 317 ? -12.786 -12.832 11.008 1.00 92.38 317 HIS A N 1
ATOM 2475 C CA . HIS A 1 317 ? -13.214 -11.519 10.523 1.00 92.38 317 HIS A CA 1
ATOM 2476 C C . HIS A 1 317 ? -13.093 -10.391 11.554 1.00 92.38 317 HIS A C 1
ATOM 2478 O O . HIS A 1 317 ? -13.724 -9.343 11.399 1.00 92.38 317 HIS A O 1
ATOM 2484 N N . ASP A 1 318 ? -12.283 -10.593 12.591 1.00 93.44 318 ASP A N 1
ATOM 2485 C CA . ASP A 1 318 ? -12.058 -9.619 13.651 1.00 93.44 318 ASP A CA 1
ATOM 2486 C C . ASP A 1 318 ? -11.072 -8.543 13.193 1.00 93.44 318 ASP A C 1
ATOM 2488 O O . ASP A 1 318 ? -10.051 -8.833 12.564 1.00 93.44 318 ASP A O 1
ATOM 2492 N N . LEU A 1 319 ? -11.364 -7.295 13.550 1.00 94.56 319 LEU A N 1
ATOM 2493 C CA . LEU A 1 319 ? -10.470 -6.159 13.387 1.00 94.56 319 LEU A CA 1
ATOM 2494 C C . LEU A 1 319 ? -9.909 -5.775 14.755 1.00 94.56 319 LEU A C 1
ATOM 2496 O O . LEU A 1 319 ? -10.656 -5.497 15.697 1.00 94.56 319 LEU A O 1
ATOM 2500 N N . THR A 1 320 ? -8.590 -5.710 14.854 1.00 95.12 320 THR A N 1
ATOM 2501 C CA . THR A 1 320 ? -7.862 -5.340 16.066 1.00 95.12 320 THR A CA 1
ATOM 2502 C C . THR A 1 320 ? -6.929 -4.170 15.789 1.00 95.12 320 THR A C 1
ATOM 2504 O O . THR A 1 320 ? -6.562 -3.882 14.647 1.00 95.12 320 THR A O 1
ATOM 2507 N N . ALA A 1 321 ? -6.547 -3.454 16.843 1.00 93.88 321 ALA A N 1
ATOM 2508 C CA . ALA A 1 321 ? -5.610 -2.347 16.732 1.00 93.88 321 ALA A CA 1
ATOM 2509 C C . ALA A 1 321 ? -4.655 -2.271 17.919 1.00 93.88 321 ALA A C 1
ATOM 2511 O O . ALA A 1 321 ? -5.033 -2.527 19.060 1.00 93.88 321 ALA A O 1
ATOM 2512 N N . LEU A 1 322 ? -3.427 -1.822 17.658 1.00 92.62 322 LEU A N 1
ATOM 2513 C CA . LEU A 1 322 ? -2.523 -1.335 18.695 1.00 92.62 322 LEU A CA 1
ATOM 2514 C C . LEU A 1 322 ? -2.751 0.166 18.862 1.00 92.62 322 LEU A C 1
ATOM 2516 O O . LEU A 1 322 ? -2.471 0.946 17.946 1.00 92.62 322 LEU A O 1
ATOM 2520 N N . ILE A 1 323 ? -3.249 0.571 20.027 1.00 92.94 323 ILE A N 1
ATOM 2521 C CA . ILE A 1 323 ? -3.669 1.949 20.281 1.00 92.94 323 ILE A CA 1
ATOM 2522 C C . ILE A 1 323 ? -2.891 2.575 21.433 1.00 92.94 323 ILE A C 1
ATOM 2524 O O . ILE A 1 323 ? -2.564 1.901 22.408 1.00 92.94 323 ILE A O 1
ATOM 2528 N N . LEU A 1 324 ? -2.574 3.866 21.315 1.00 90.06 324 LEU A N 1
ATOM 2529 C CA . LEU A 1 324 ? -1.893 4.626 22.365 1.00 90.06 324 LEU A CA 1
ATOM 2530 C C . LEU A 1 324 ? -2.924 5.306 23.265 1.00 90.06 324 LEU A C 1
ATOM 2532 O O . LEU A 1 324 ? -3.621 6.234 22.838 1.00 90.06 324 LEU A O 1
ATOM 2536 N N . ASP A 1 325 ? -2.977 4.887 24.525 1.00 88.81 325 ASP A N 1
ATOM 2537 C CA . ASP A 1 325 ? -3.708 5.595 25.567 1.00 88.81 325 ASP A CA 1
ATOM 2538 C C . ASP A 1 325 ? -2.917 6.824 26.017 1.00 88.81 325 ASP A C 1
ATOM 2540 O O . ASP A 1 325 ? -1.815 6.719 26.550 1.00 88.81 325 ASP A O 1
ATOM 2544 N N . ARG A 1 326 ? -3.498 8.009 25.830 1.00 84.62 326 ARG A N 1
ATOM 2545 C CA . ARG A 1 326 ? -2.869 9.279 26.198 1.00 84.62 326 ARG A CA 1
ATOM 2546 C C . ARG A 1 326 ? -2.910 9.588 27.681 1.00 84.62 326 ARG A C 1
ATOM 2548 O O . ARG A 1 326 ? -2.060 10.345 28.137 1.00 84.62 326 ARG A O 1
ATOM 2555 N N . ALA A 1 327 ? -3.849 9.013 28.426 1.00 87.69 327 ALA A N 1
ATOM 2556 C CA . ALA A 1 327 ? -3.899 9.221 29.866 1.00 87.69 327 ALA A CA 1
ATOM 2557 C C . ALA A 1 327 ? -2.716 8.538 30.564 1.00 87.69 327 ALA A C 1
ATOM 2559 O O . ALA A 1 327 ? -2.193 9.055 31.550 1.00 87.69 327 ALA A O 1
ATOM 2560 N N . THR A 1 328 ? -2.289 7.386 30.041 1.00 89.19 328 THR A N 1
ATOM 2561 C CA . THR A 1 328 ? -1.239 6.557 30.648 1.00 89.19 328 THR A CA 1
ATOM 2562 C C . THR A 1 328 ? 0.062 6.501 29.846 1.00 89.19 328 THR A C 1
ATOM 2564 O O . THR A 1 328 ? 1.056 6.001 30.368 1.00 89.19 328 THR A O 1
ATOM 2567 N N . ASP A 1 329 ? 0.059 7.011 28.611 1.00 88.31 329 ASP A N 1
ATOM 2568 C CA . ASP A 1 329 ? 1.131 6.885 27.612 1.00 88.31 329 ASP A CA 1
ATOM 2569 C C . ASP A 1 329 ? 1.537 5.421 27.358 1.00 88.31 329 ASP A C 1
ATOM 2571 O O . ASP A 1 329 ? 2.706 5.087 27.166 1.00 88.31 329 ASP A O 1
ATOM 2575 N N . LYS A 1 330 ? 0.551 4.513 27.398 1.00 90.06 330 LYS A N 1
ATOM 2576 C CA . LYS A 1 330 ? 0.745 3.075 27.177 1.00 90.06 330 LYS A CA 1
ATOM 2577 C C . LYS A 1 330 ? 0.068 2.615 25.899 1.00 90.06 330 LYS A C 1
ATOM 2579 O O . LYS A 1 330 ? -1.048 3.021 25.581 1.00 90.06 330 LYS A O 1
ATOM 2584 N N . TRP A 1 331 ? 0.735 1.703 25.204 1.00 90.81 331 TRP A N 1
ATOM 2585 C CA . TRP A 1 331 ? 0.145 0.979 24.088 1.00 90.81 331 TRP A CA 1
ATOM 2586 C C . TRP A 1 331 ? -0.678 -0.199 24.600 1.00 90.81 331 TRP A C 1
ATOM 2588 O O . TRP A 1 331 ? -0.220 -0.945 25.465 1.00 90.81 331 TRP A O 1
ATOM 2598 N N . SER A 1 332 ? -1.883 -0.355 24.063 1.00 91.62 332 SER A N 1
ATOM 2599 C CA . SER A 1 332 ? -2.777 -1.478 24.346 1.00 91.62 332 SER A CA 1
ATOM 2600 C C . SER A 1 332 ? -3.255 -2.081 23.037 1.00 91.62 332 SER A C 1
ATOM 2602 O O . SER A 1 332 ? -3.582 -1.352 22.102 1.00 91.62 332 SER A O 1
ATOM 2604 N N . TYR A 1 333 ? -3.285 -3.406 22.969 1.00 93.06 333 TYR A N 1
ATOM 2605 C CA . TYR A 1 333 ? -3.855 -4.126 21.839 1.00 93.06 333 TYR A CA 1
ATOM 2606 C C . TYR A 1 333 ? -5.339 -4.365 22.123 1.00 93.06 333 TYR A C 1
ATOM 2608 O O . TYR A 1 333 ? -5.681 -4.856 23.200 1.00 93.06 333 TYR A O 1
ATOM 2616 N N . VAL A 1 334 ? -6.220 -3.945 21.217 1.00 93.31 334 VAL A N 1
ATOM 2617 C CA . VAL A 1 334 ? -7.670 -3.924 21.443 1.00 93.31 334 VAL A CA 1
ATOM 2618 C C . VAL A 1 334 ? -8.442 -4.582 20.311 1.00 93.31 334 VAL A C 1
ATOM 2620 O O . VAL A 1 334 ? -8.043 -4.487 19.150 1.00 93.31 334 VAL A O 1
ATOM 2623 N N . SER A 1 335 ? -9.574 -5.197 20.650 1.00 94.44 335 SER A N 1
ATOM 2624 C CA . SER A 1 335 ? -10.582 -5.609 19.672 1.00 94.44 335 SER A CA 1
ATOM 2625 C C . SER A 1 335 ? -11.489 -4.433 19.320 1.00 94.44 335 SER A C 1
ATOM 2627 O O . SER A 1 335 ? -11.982 -3.726 20.202 1.00 94.44 335 SER A O 1
ATOM 2629 N N . LEU A 1 336 ? -11.684 -4.202 18.023 1.00 95.12 336 LEU A N 1
ATOM 2630 C CA . LEU A 1 336 ? -12.497 -3.102 17.513 1.00 95.12 336 LEU A CA 1
ATOM 2631 C C . LEU A 1 336 ? -13.906 -3.549 17.113 1.00 95.12 336 LEU A C 1
ATOM 2633 O O . LEU A 1 336 ? -14.884 -2.822 17.302 1.00 95.12 336 LEU A O 1
ATOM 2637 N N . GLY A 1 337 ? -14.011 -4.749 16.558 1.00 94.44 337 GLY A N 1
ATOM 2638 C CA . GLY A 1 337 ? -15.242 -5.297 16.011 1.00 94.44 337 GLY A CA 1
ATOM 2639 C C . GLY A 1 337 ? -14.937 -6.376 14.989 1.00 94.44 337 GLY A C 1
ATOM 2640 O O . GLY A 1 337 ? -13.804 -6.844 14.899 1.00 94.44 337 GLY A O 1
ATOM 2641 N N . TRP A 1 338 ? -15.940 -6.752 14.206 1.00 94.19 338 TRP A N 1
ATOM 2642 C CA . TRP A 1 338 ? -15.796 -7.815 13.216 1.00 94.19 338 TRP A CA 1
ATOM 2643 C C . TRP A 1 338 ? -16.693 -7.605 12.005 1.00 94.19 338 TRP A C 1
ATOM 2645 O O . TRP A 1 338 ? -17.770 -7.004 12.093 1.00 94.19 338 TRP A O 1
ATOM 2655 N N . SER A 1 339 ? -16.255 -8.115 10.859 1.00 92.56 339 SER A N 1
ATOM 2656 C CA . SER A 1 339 ? -17.015 -8.054 9.616 1.00 92.56 339 SER A CA 1
ATOM 2657 C C . SER A 1 339 ? -17.853 -9.320 9.413 1.00 92.56 339 SER A C 1
ATOM 2659 O O . SER A 1 339 ? -17.468 -10.431 9.770 1.00 92.56 339 SER A O 1
ATOM 2661 N N . LYS A 1 340 ? -19.057 -9.164 8.860 1.00 91.50 340 LYS A N 1
ATOM 2662 C CA . LYS A 1 340 ? -19.989 -10.260 8.601 1.00 91.50 340 LYS A CA 1
ATOM 2663 C C . LYS A 1 340 ? -20.486 -10.214 7.176 1.00 91.50 340 LYS A C 1
ATOM 2665 O O . LYS A 1 340 ? -21.174 -9.273 6.776 1.00 91.50 340 LYS A O 1
ATOM 2670 N N . ARG A 1 341 ? -20.272 -11.301 6.446 1.00 86.75 341 ARG A N 1
ATOM 2671 C CA . ARG A 1 341 ? -20.928 -11.509 5.159 1.00 86.75 341 ARG A CA 1
ATOM 2672 C C . ARG A 1 341 ? -22.366 -11.991 5.339 1.00 86.75 341 ARG A C 1
ATOM 2674 O O . ARG A 1 341 ? -22.659 -12.879 6.141 1.00 86.75 341 ARG A O 1
ATOM 2681 N N . THR A 1 342 ? -23.284 -11.409 4.575 1.00 81.75 342 THR A N 1
ATOM 2682 C CA . THR A 1 342 ? -24.667 -11.904 4.502 1.00 81.75 342 THR A CA 1
ATOM 2683 C C . THR A 1 342 ? -24.718 -13.252 3.779 1.00 81.75 342 THR A C 1
ATOM 2685 O O . THR A 1 342 ? -24.024 -13.465 2.785 1.00 81.75 342 THR A O 1
ATOM 2688 N N . ILE A 1 343 ? -25.537 -14.186 4.275 1.00 77.00 343 ILE A N 1
ATOM 2689 C CA . ILE A 1 343 ? -25.674 -15.523 3.679 1.00 77.00 343 ILE A CA 1
ATOM 2690 C C . ILE A 1 343 ? -26.157 -15.370 2.229 1.00 77.00 343 ILE A C 1
ATOM 2692 O O . ILE A 1 343 ? -27.255 -14.875 1.991 1.00 77.00 343 ILE A O 1
ATOM 2696 N N . GLY A 1 344 ? -25.329 -15.793 1.269 1.00 72.62 344 GLY A N 1
ATOM 2697 C CA . GLY A 1 344 ? -25.636 -15.735 -0.165 1.00 72.62 344 GLY A CA 1
ATOM 2698 C C . GLY A 1 344 ? -25.459 -14.363 -0.831 1.00 72.62 344 GLY A C 1
ATOM 2699 O O . GLY A 1 344 ? -25.812 -14.229 -1.999 1.00 72.62 344 GLY A O 1
ATOM 2700 N N . GLY A 1 345 ? -24.924 -13.357 -0.127 1.00 73.50 345 GLY A N 1
ATOM 2701 C CA . GLY A 1 345 ? -24.727 -12.000 -0.648 1.00 73.50 345 GLY A CA 1
ATOM 2702 C C . GLY A 1 345 ? -23.259 -11.596 -0.839 1.00 73.50 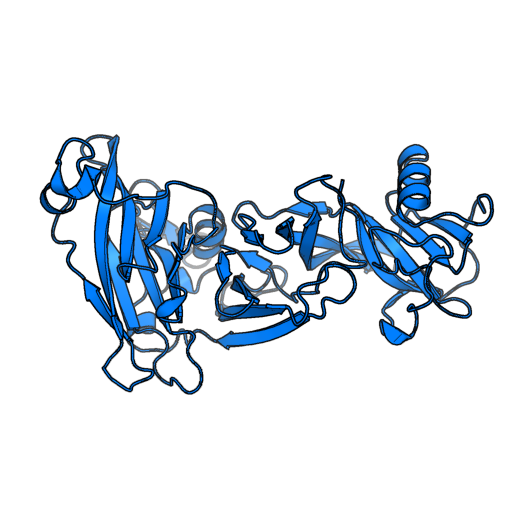345 GLY A C 1
ATOM 2703 O O . GLY A 1 345 ? -22.340 -12.156 -0.239 1.00 73.50 345 GLY A O 1
ATOM 2704 N N . SER A 1 346 ? -23.034 -10.576 -1.671 1.00 74.75 346 SER A N 1
ATOM 2705 C CA . SER A 1 346 ? -21.787 -9.788 -1.730 1.00 74.75 346 SER A CA 1
ATOM 2706 C C . SER A 1 346 ? -21.763 -8.647 -0.699 1.00 74.75 346 SER A C 1
ATOM 2708 O O . SER A 1 346 ? -20.764 -7.942 -0.562 1.00 74.75 346 SER A O 1
ATOM 2710 N N . TYR A 1 347 ? -22.861 -8.470 0.042 1.00 82.12 347 TYR A N 1
ATOM 2711 C CA . TYR A 1 347 ? -22.967 -7.464 1.087 1.00 82.12 347 TYR A CA 1
ATOM 2712 C C . TYR A 1 347 ? -22.267 -7.929 2.366 1.00 82.12 347 TYR A C 1
ATOM 2714 O O . TYR A 1 347 ? -22.562 -9.008 2.903 1.00 82.12 347 TYR A O 1
ATOM 2722 N N . VAL A 1 348 ? -21.372 -7.071 2.846 1.00 86.06 348 VAL A N 1
ATOM 2723 C CA . VAL A 1 348 ? -20.627 -7.211 4.094 1.00 86.06 348 VAL A CA 1
ATOM 2724 C C . VAL A 1 348 ? -21.087 -6.093 5.022 1.00 86.06 348 VAL A C 1
ATOM 2726 O O . VAL A 1 348 ? -21.134 -4.936 4.613 1.00 86.06 348 VAL A O 1
ATOM 2729 N N . ALA A 1 349 ? -21.453 -6.452 6.247 1.00 89.25 349 ALA A N 1
ATOM 2730 C CA . ALA A 1 349 ? -21.716 -5.513 7.329 1.00 89.25 349 ALA A CA 1
ATOM 2731 C C . ALA A 1 349 ? -20.535 -5.523 8.300 1.00 89.25 349 ALA A C 1
ATOM 2733 O O . ALA A 1 349 ? -19.865 -6.546 8.436 1.00 89.25 349 ALA A O 1
ATOM 2734 N N . PHE A 1 350 ? -20.313 -4.424 9.011 1.00 90.75 350 PHE A N 1
ATOM 2735 C CA . PHE A 1 350 ? -19.344 -4.376 10.100 1.00 90.75 350 PHE A CA 1
ATOM 2736 C C . PHE A 1 350 ? -20.067 -4.188 11.434 1.00 90.75 350 PHE A C 1
ATOM 2738 O O . PHE A 1 350 ? -20.952 -3.341 11.549 1.00 90.75 350 PHE A O 1
ATOM 2745 N N . ASN A 1 351 ? -19.717 -4.991 12.435 1.00 93.25 351 ASN A N 1
ATOM 2746 C CA . ASN A 1 351 ? -20.251 -4.885 13.784 1.00 93.25 351 ASN A CA 1
ATOM 2747 C C . ASN A 1 351 ? -19.181 -4.294 14.705 1.00 93.25 351 ASN A C 1
ATOM 2749 O O . ASN A 1 351 ? -18.262 -4.995 15.130 1.00 93.25 351 ASN A O 1
ATOM 2753 N N . TRP A 1 352 ? -19.295 -2.999 14.988 1.00 92.31 352 TRP A N 1
ATOM 2754 C CA . TRP A 1 352 ? -18.387 -2.290 15.883 1.00 92.31 352 TRP A CA 1
ATOM 2755 C C . TRP A 1 352 ? -18.710 -2.604 17.344 1.00 92.31 352 TRP A C 1
ATOM 2757 O O . TRP A 1 352 ? -19.842 -2.420 17.794 1.00 92.31 352 TRP A O 1
ATOM 2767 N N . THR A 1 353 ? -17.712 -3.068 18.093 1.00 92.94 353 THR A N 1
ATOM 2768 C CA . THR A 1 353 ? -17.874 -3.471 19.498 1.00 92.94 353 THR A CA 1
ATOM 2769 C C . THR A 1 353 ? -17.026 -2.647 20.459 1.00 92.94 353 THR A C 1
ATOM 2771 O O . THR A 1 353 ? -17.171 -2.799 21.670 1.00 92.94 353 THR A O 1
ATOM 2774 N N . PHE A 1 354 ? -16.155 -1.768 19.958 1.00 92.44 354 PHE A N 1
ATOM 2775 C CA . PHE A 1 354 ? -15.323 -0.922 20.806 1.00 92.44 354 PHE A CA 1
ATOM 2776 C C . PHE A 1 354 ? -16.155 0.163 21.501 1.00 92.44 354 PHE A C 1
ATOM 2778 O O . PHE A 1 354 ? -16.649 1.105 20.879 1.00 92.44 354 PHE A O 1
ATOM 2785 N N . THR A 1 355 ? -16.276 0.042 22.818 1.00 90.88 355 THR A N 1
ATOM 2786 C CA . THR A 1 355 ? -16.961 1.000 23.697 1.00 90.88 355 THR A CA 1
ATOM 2787 C C . THR A 1 355 ? -15.955 1.867 24.445 1.00 90.88 355 THR A C 1
ATOM 2789 O O . THR A 1 355 ? -16.020 3.095 24.407 1.00 90.88 355 THR A O 1
ATOM 2792 N N . ASN A 1 356 ? -15.013 1.228 25.136 1.00 91.62 356 ASN A N 1
ATOM 2793 C CA . ASN A 1 356 ? -13.937 1.866 25.873 1.00 91.62 356 ASN A CA 1
ATOM 2794 C C . ASN A 1 356 ? -12.697 0.969 25.929 1.00 91.62 356 ASN A C 1
ATOM 2796 O O . ASN A 1 356 ? -12.765 -0.242 25.727 1.00 91.62 356 ASN A O 1
ATOM 2800 N N . LEU A 1 357 ? -11.560 1.588 26.248 1.00 89.12 357 LEU A N 1
ATOM 2801 C CA . LEU A 1 357 ? -10.268 0.916 26.281 1.00 89.12 357 LEU A CA 1
ATOM 2802 C C . LEU A 1 357 ? -10.259 -0.299 27.222 1.00 89.12 357 LEU A C 1
ATOM 2804 O O . LEU A 1 357 ? -9.840 -1.371 26.808 1.00 89.12 357 LEU A O 1
ATOM 2808 N N . SER A 1 358 ? -10.729 -0.149 28.464 1.00 87.88 358 SER A N 1
ATOM 2809 C CA . SER A 1 358 ? -10.663 -1.205 29.486 1.00 87.88 358 SER A CA 1
ATOM 2810 C C . SER A 1 358 ? -11.442 -2.471 29.134 1.00 87.88 358 SER A C 1
ATOM 2812 O O . SER A 1 358 ? -11.030 -3.554 29.534 1.00 87.88 358 SER A O 1
ATOM 2814 N N . GLU A 1 359 ? -12.549 -2.342 28.404 1.00 88.56 359 GLU A N 1
ATOM 2815 C CA . GLU A 1 359 ? -13.372 -3.474 27.959 1.00 88.56 359 GLU A CA 1
ATOM 2816 C C . GLU A 1 359 ? -12.844 -4.119 26.674 1.00 88.56 359 GLU A C 1
ATOM 2818 O O . GLU A 1 359 ? -13.097 -5.295 26.429 1.00 88.56 359 GLU A O 1
ATOM 2823 N N . ALA A 1 360 ? -12.115 -3.355 25.860 1.00 89.81 360 ALA A N 1
ATOM 2824 C CA . ALA A 1 360 ? -11.636 -3.791 24.556 1.00 89.81 360 ALA A CA 1
ATOM 2825 C C . ALA A 1 360 ? -10.216 -4.380 24.577 1.00 89.81 360 ALA A C 1
ATOM 2827 O O . ALA A 1 360 ? -9.812 -4.988 23.584 1.00 89.81 360 ALA A O 1
ATOM 2828 N N . VAL A 1 361 ? -9.444 -4.187 25.659 1.00 89.75 361 VAL A N 1
ATOM 2829 C CA . VAL A 1 361 ? -8.069 -4.705 25.764 1.00 89.75 361 VAL A CA 1
ATOM 2830 C C . VAL A 1 361 ? -8.057 -6.226 25.656 1.00 89.75 361 VAL A C 1
ATOM 2832 O O . VAL A 1 361 ? -8.671 -6.942 26.445 1.00 89.75 361 VAL A O 1
ATOM 2835 N N . LEU A 1 362 ? -7.270 -6.708 24.701 1.00 85.62 362 LEU A N 1
ATOM 2836 C CA . LEU A 1 362 ? -6.921 -8.108 24.557 1.00 85.62 362 LEU A CA 1
ATOM 2837 C C . LEU A 1 362 ? -5.772 -8.408 25.524 1.00 85.62 362 LEU A C 1
ATOM 2839 O O . LEU A 1 362 ? -4.617 -8.077 25.257 1.00 85.62 362 LEU A O 1
ATOM 2843 N N . ASP A 1 363 ? -6.095 -8.979 26.686 1.00 75.56 363 ASP A N 1
ATOM 2844 C CA . ASP A 1 363 ? -5.087 -9.405 27.660 1.00 75.56 363 ASP A CA 1
ATOM 2845 C C . ASP A 1 363 ? -4.484 -10.750 27.222 1.00 75.56 363 ASP A C 1
ATOM 2847 O O . ASP A 1 363 ? -5.197 -11.758 27.225 1.00 75.56 363 ASP A O 1
ATOM 2851 N N . PRO A 1 364 ? -3.181 -10.814 26.889 1.00 62.56 364 PRO A N 1
ATOM 2852 C CA . PRO A 1 364 ? -2.533 -12.069 26.514 1.00 62.56 364 PRO A CA 1
ATOM 2853 C C . PRO A 1 364 ? -2.500 -13.094 27.659 1.00 62.56 364 PRO A C 1
ATOM 2855 O O . PRO A 1 364 ? -2.267 -14.274 27.414 1.00 62.56 364 PRO A O 1
ATOM 2858 N N . ASN A 1 365 ? -2.727 -12.669 28.908 1.00 62.00 365 ASN A N 1
ATOM 2859 C CA . ASN A 1 365 ? -2.817 -13.563 30.065 1.00 62.00 365 ASN A CA 1
ATOM 2860 C C . ASN A 1 365 ? -4.238 -14.079 30.307 1.00 62.00 365 ASN A C 1
ATOM 2862 O O . ASN A 1 365 ? -4.432 -14.960 31.147 1.00 62.00 365 ASN A O 1
ATOM 2866 N N . ASN A 1 366 ? -5.230 -13.550 29.588 1.00 63.09 366 ASN A N 1
ATOM 2867 C CA . ASN A 1 366 ? -6.563 -14.114 29.590 1.00 63.09 366 ASN A CA 1
ATOM 2868 C C . ASN A 1 366 ? -6.569 -15.352 28.682 1.00 63.09 366 ASN A C 1
ATOM 2870 O O . ASN A 1 366 ? -6.317 -15.276 27.477 1.00 63.09 366 ASN A O 1
ATOM 2874 N N . THR A 1 367 ? -6.843 -16.514 29.273 1.00 50.91 367 THR A N 1
ATOM 2875 C CA . THR A 1 367 ? -6.760 -17.823 28.610 1.00 50.91 367 THR A CA 1
ATOM 2876 C C . THR A 1 367 ? -7.693 -17.957 27.409 1.00 50.91 367 THR A C 1
ATOM 2878 O O . THR A 1 367 ? -7.423 -18.770 26.527 1.00 50.91 367 THR A O 1
ATOM 2881 N N . ASP A 1 368 ? -8.757 -17.154 27.351 1.00 56.44 368 ASP A N 1
ATOM 2882 C CA . ASP A 1 368 ? -9.709 -17.172 26.239 1.00 56.44 368 ASP A CA 1
ATOM 2883 C C . ASP A 1 368 ? -9.100 -16.607 24.943 1.00 56.44 368 ASP A C 1
ATOM 2885 O O . ASP A 1 368 ? -9.418 -17.095 23.859 1.00 56.44 368 ASP A O 1
ATOM 2889 N N . TYR A 1 369 ? -8.159 -15.657 25.047 1.00 46.28 369 TYR A N 1
ATOM 2890 C CA . TYR A 1 369 ? -7.433 -15.095 23.899 1.00 46.28 369 TYR A CA 1
ATOM 2891 C C . TYR A 1 369 ? -6.065 -15.737 23.678 1.00 46.28 369 TYR A C 1
ATOM 2893 O O . TYR A 1 369 ? -5.604 -15.793 22.545 1.00 46.28 369 TYR A O 1
ATOM 2901 N N . ALA A 1 370 ? -5.435 -16.298 24.715 1.00 42.06 370 ALA A N 1
ATOM 2902 C CA . ALA A 1 370 ? -4.176 -17.037 24.572 1.00 42.06 370 ALA A CA 1
ATOM 2903 C C . ALA A 1 370 ? -4.300 -18.288 23.671 1.00 42.06 370 ALA A C 1
ATOM 2905 O O . ALA A 1 370 ? -3.297 -18.790 23.167 1.00 42.06 370 ALA A O 1
ATOM 2906 N N . ASN A 1 371 ? -5.528 -18.778 23.451 1.00 43.72 371 ASN A N 1
ATOM 2907 C CA . ASN A 1 371 ? -5.832 -19.856 22.507 1.00 43.72 371 ASN A CA 1
ATOM 2908 C C . ASN A 1 371 ? -6.110 -19.367 21.073 1.00 43.72 371 ASN A C 1
ATOM 2910 O O . ASN A 1 371 ? -6.241 -20.194 20.171 1.00 43.72 371 ASN A O 1
ATOM 2914 N N . GLN A 1 372 ? -6.210 -18.055 20.848 1.00 43.72 372 GLN A N 1
ATOM 2915 C CA . GLN A 1 372 ? -6.334 -17.461 19.522 1.00 43.72 372 GLN A CA 1
ATOM 2916 C C . GLN A 1 372 ? -4.949 -16.987 19.080 1.00 43.72 372 GLN A C 1
ATOM 2918 O O . GLN A 1 372 ? -4.327 -16.127 19.698 1.00 43.72 372 GLN A O 1
ATOM 2923 N N . THR A 1 373 ? -4.424 -17.579 18.011 1.00 40.25 373 THR A N 1
ATOM 2924 C CA . THR A 1 373 ? -3.166 -17.143 17.404 1.00 40.25 373 THR A CA 1
ATOM 2925 C C . THR A 1 373 ? -3.373 -15.781 16.744 1.00 40.25 373 THR A C 1
ATOM 2927 O O . THR A 1 373 ? -3.802 -15.699 15.596 1.00 40.25 373 THR A O 1
ATOM 2930 N N . CYS A 1 374 ? -3.094 -14.704 17.476 1.00 37.31 374 CYS A N 1
ATOM 2931 C CA . CYS A 1 374 ? -2.984 -13.363 16.912 1.00 37.31 374 CYS A CA 1
ATOM 2932 C C . CYS A 1 374 ? -1.590 -13.222 16.293 1.00 37.31 374 CYS A C 1
ATOM 2934 O O . CYS A 1 374 ? -0.581 -13.221 17.001 1.00 37.31 374 CYS A O 1
ATOM 2936 N N . GLN A 1 375 ? -1.524 -13.150 14.967 1.00 36.56 375 GLN A N 1
ATOM 2937 C CA . GLN A 1 375 ? -0.283 -12.867 14.261 1.00 36.56 375 GLN A CA 1
ATOM 2938 C C . GLN A 1 375 ? 0.010 -11.374 14.381 1.00 36.56 375 GLN A C 1
ATOM 2940 O O . GLN A 1 375 ? -0.733 -10.564 13.841 1.00 36.56 375 GLN A O 1
ATOM 2945 N N . VAL A 1 376 ? 1.081 -11.030 15.100 1.00 31.45 376 VAL A N 1
ATOM 2946 C CA . VAL A 1 376 ? 1.571 -9.653 15.194 1.00 31.45 376 VAL A CA 1
ATOM 2947 C C . VAL A 1 376 ? 2.691 -9.463 14.174 1.00 31.45 376 VAL A C 1
ATOM 2949 O O . VAL A 1 376 ? 3.796 -9.973 14.366 1.00 31.45 376 VAL A O 1
ATOM 2952 N N . GLY A 1 377 ? 2.417 -8.694 13.121 1.00 31.66 377 GLY A N 1
ATOM 2953 C CA . GLY A 1 377 ? 3.431 -8.177 12.196 1.00 31.66 377 GLY A CA 1
ATOM 2954 C C . GLY A 1 377 ? 3.756 -9.024 10.951 1.00 31.66 377 GLY A C 1
ATOM 2955 O O . GLY A 1 377 ? 3.958 -10.233 11.010 1.00 31.66 377 GLY A O 1
ATOM 2956 N N . ALA A 1 378 ? 3.913 -8.293 9.838 1.00 32.72 378 ALA A N 1
ATOM 2957 C CA . ALA A 1 378 ? 4.110 -8.706 8.442 1.00 32.72 378 ALA A CA 1
ATOM 2958 C C . ALA A 1 378 ? 2.852 -9.276 7.754 1.00 32.72 378 ALA A C 1
ATOM 2960 O O . ALA A 1 378 ? 2.264 -10.264 8.177 1.00 32.72 378 ALA A O 1
ATOM 2961 N N . THR A 1 379 ? 2.464 -8.598 6.670 1.00 37.41 379 THR A N 1
ATOM 2962 C CA . THR A 1 379 ? 1.234 -8.696 5.863 1.00 37.41 379 THR A CA 1
ATOM 2963 C C . THR A 1 379 ? 1.107 -9.994 5.052 1.00 37.41 379 THR A C 1
ATOM 2965 O O . THR A 1 379 ? 0.840 -9.970 3.851 1.00 37.41 379 THR A O 1
ATOM 2968 N N . THR A 1 380 ? 1.279 -11.141 5.707 1.00 31.98 380 THR A N 1
ATOM 2969 C CA . THR A 1 380 ? 0.851 -12.449 5.196 1.00 31.98 380 THR A CA 1
ATOM 2970 C C . THR A 1 380 ? -0.306 -12.955 6.028 1.00 31.98 380 THR A C 1
ATOM 2972 O O . THR A 1 380 ? -0.116 -13.301 7.192 1.00 31.98 380 THR A O 1
ATOM 2975 N N . VAL A 1 381 ? -1.489 -13.007 5.419 1.00 34.91 381 VAL A N 1
ATOM 2976 C CA . VAL A 1 381 ? -2.618 -13.787 5.929 1.00 34.91 381 VAL A CA 1
ATOM 2977 C C . VAL A 1 381 ? -2.189 -15.255 5.888 1.00 34.91 381 VAL A C 1
ATOM 2979 O O . VAL A 1 381 ? -1.761 -15.710 4.837 1.00 34.91 381 VAL A O 1
ATOM 2982 N N . ASP A 1 382 ? -2.224 -15.975 7.006 1.00 26.06 382 ASP A N 1
ATOM 2983 C CA . ASP A 1 382 ? -2.004 -17.426 7.037 1.00 26.06 382 ASP A CA 1
ATOM 2984 C C . ASP A 1 382 ? -3.364 -18.139 7.096 1.00 26.06 382 ASP A C 1
ATOM 2986 O O . ASP A 1 382 ? -4.247 -17.737 7.858 1.00 26.06 382 ASP A O 1
ATOM 2990 N N . HIS A 1 383 ? -3.537 -19.187 6.290 1.00 29.08 383 HIS A N 1
ATOM 2991 C CA . HIS A 1 383 ? -4.710 -20.063 6.327 1.00 29.08 383 HIS A CA 1
ATOM 2992 C C . HIS A 1 383 ? -4.270 -21.421 6.870 1.00 29.08 383 HIS A C 1
ATOM 2994 O O . HIS A 1 383 ? -3.454 -22.108 6.257 1.00 29.08 383 HIS A O 1
ATOM 3000 N N . TYR A 1 384 ? -4.846 -21.840 7.998 1.00 23.20 384 TYR A N 1
ATOM 3001 C CA . TYR A 1 384 ? -4.691 -23.209 8.486 1.00 23.20 384 TYR A CA 1
ATOM 3002 C C . TYR A 1 384 ? -5.482 -24.151 7.564 1.00 23.20 384 TYR A C 1
ATOM 3004 O O . TYR A 1 384 ? -6.704 -24.032 7.465 1.00 23.20 384 TYR A O 1
ATOM 3012 N N . SER A 1 385 ? -4.780 -25.054 6.871 1.00 26.50 385 SER A N 1
ATOM 3013 C CA . SER A 1 385 ? -5.366 -26.104 6.022 1.00 26.50 385 SER A CA 1
ATOM 3014 C C . SER A 1 385 ? -6.030 -27.214 6.824 1.00 26.50 385 SER A C 1
ATOM 3016 O O . SER A 1 385 ? -5.351 -27.701 7.763 1.00 26.50 385 SER A O 1
#

Sequence (385 aa):
RAAAAALLRATTTTTTTTTLPAAMDPVQCSDICESMRFPIAGLRGMNCYCLHSRRNFTAVDQALCDIPCAVQYFNATTRFCGGASDYYSLYQEFDFVHSGAQGCLDPWRHVWYQSVAIERFIWDSNGHVRPDGYGWYLHATSVDTGFPLFPYDHPLGDSLVGLHYDLDASRVVGLRLPHWAGKAPTSKFEPAVLAVYMNSLRPENVSHEVSAIAVDMTDPEIAALPDWLAVPPGLDFLLSASATAFDSINNMYYFTVPDVPITGYINFDRNRPIYDFTTFSARILGININDGITQRVIFNEALPHRVGLLEANSAYHDLTALILDRATDKWSYVSLGWSKRTIGGSYVAFNWTFTNLSEAVLDPNNTDYANQTCQVGATTVDHYS

Organism: NCBI:txid311494